Protein AF-A0A4R4L3L4-F1 (afdb_monomer_lite)

Structure (mmCIF, N/CA/C/O backbone):
data_AF-A0A4R4L3L4-F1
#
_entry.id   AF-A0A4R4L3L4-F1
#
loop_
_atom_site.group_PDB
_atom_site.id
_atom_site.type_symbol
_atom_site.label_atom_id
_atom_site.label_alt_id
_atom_site.label_comp_id
_atom_site.label_asym_id
_atom_site.label_entity_id
_atom_site.label_seq_id
_atom_site.pdbx_PDB_ins_code
_atom_site.Cartn_x
_atom_site.Cartn_y
_atom_site.Cartn_z
_atom_site.occupancy
_atom_site.B_iso_or_equiv
_atom_site.auth_seq_id
_atom_site.auth_comp_id
_atom_site.auth_asym_id
_atom_site.auth_atom_id
_atom_site.pdbx_PDB_model_num
ATOM 1 N N . MET A 1 1 ? -6.943 2.234 21.781 1.00 77.25 1 MET A N 1
ATOM 2 C CA . MET A 1 1 ? -7.307 2.811 20.462 1.00 77.25 1 MET A CA 1
ATOM 3 C C . MET A 1 1 ? -8.259 3.966 20.700 1.00 77.25 1 MET A C 1
ATOM 5 O O . MET A 1 1 ? -9.217 3.756 21.430 1.00 77.25 1 MET A O 1
ATOM 9 N N . ASN A 1 2 ? -7.991 5.146 20.135 1.00 84.38 2 ASN A N 1
ATOM 10 C CA . ASN A 1 2 ? -8.789 6.350 20.388 1.00 84.38 2 ASN A CA 1
ATOM 11 C C . ASN A 1 2 ? -9.770 6.580 19.236 1.00 84.38 2 ASN A C 1
ATOM 13 O O . ASN A 1 2 ? -9.355 6.610 18.076 1.00 84.38 2 ASN A O 1
ATOM 17 N N . ILE A 1 3 ? -11.047 6.732 19.572 1.00 87.00 3 ILE A N 1
ATOM 18 C CA . ILE A 1 3 ? -12.150 6.942 18.638 1.00 87.00 3 ILE A CA 1
ATOM 19 C C . ILE A 1 3 ? -12.900 8.188 19.095 1.00 87.00 3 ILE A C 1
ATOM 21 O O . ILE A 1 3 ? -13.330 8.265 20.241 1.00 87.00 3 ILE A O 1
ATOM 25 N N . SER A 1 4 ? -13.080 9.145 18.194 1.00 87.56 4 SER A N 1
ATOM 26 C CA . SER A 1 4 ? -13.913 10.324 18.420 1.00 87.56 4 SER A CA 1
ATOM 27 C C . SER A 1 4 ? -15.179 10.204 17.579 1.00 87.56 4 SER A C 1
ATOM 29 O O . SER A 1 4 ? -15.106 9.888 16.393 1.00 87.56 4 SER A O 1
ATOM 31 N N . ILE A 1 5 ? -16.340 10.432 18.185 1.00 87.50 5 ILE A N 1
ATOM 32 C CA . ILE A 1 5 ? -17.644 10.350 17.528 1.00 87.50 5 ILE A CA 1
ATOM 33 C C . ILE A 1 5 ? -18.395 11.657 17.759 1.00 87.50 5 ILE A C 1
ATOM 35 O O . ILE A 1 5 ? -18.533 12.114 18.893 1.00 87.50 5 ILE A O 1
ATOM 39 N N . ARG A 1 6 ? -18.902 12.252 16.679 1.00 86.50 6 ARG A N 1
ATOM 40 C CA . ARG A 1 6 ? -19.692 13.485 16.716 1.00 86.50 6 ARG A CA 1
ATOM 41 C C . ARG A 1 6 ? -20.921 13.363 15.825 1.00 86.50 6 ARG A C 1
ATOM 43 O O . ARG A 1 6 ? -20.795 13.041 14.649 1.00 86.50 6 ARG A O 1
ATOM 50 N N . VAL A 1 7 ? -22.093 13.689 16.361 1.00 83.62 7 VAL A N 1
ATOM 51 C CA . VAL A 1 7 ? -23.317 13.888 15.566 1.00 83.62 7 VAL A CA 1
ATOM 52 C C . VAL A 1 7 ? -23.239 15.273 14.914 1.00 83.62 7 VAL A C 1
ATOM 54 O O . VAL A 1 7 ? -22.848 16.239 15.571 1.00 83.62 7 VAL A O 1
ATOM 57 N N . THR A 1 8 ? -23.509 15.383 13.611 1.00 76.69 8 THR A N 1
ATOM 58 C CA . THR A 1 8 ? -23.219 16.624 12.867 1.00 76.69 8 THR A CA 1
ATOM 59 C C . THR A 1 8 ? -24.212 17.755 13.096 1.00 76.69 8 THR A C 1
ATOM 61 O O . THR A 1 8 ? -23.832 18.902 12.880 1.00 76.69 8 THR A O 1
ATOM 64 N N . ASP A 1 9 ? -25.446 17.461 13.511 1.00 72.19 9 ASP A N 1
ATOM 65 C CA . ASP A 1 9 ? -26.478 18.477 13.743 1.00 72.19 9 ASP A CA 1
ATOM 66 C C . ASP A 1 9 ? -26.355 19.084 15.159 1.00 72.19 9 ASP A C 1
ATOM 68 O O . ASP A 1 9 ? -26.592 18.379 16.145 1.00 72.19 9 ASP A O 1
ATOM 72 N N . PRO A 1 10 ? -26.002 20.379 15.294 1.00 52.69 10 PRO A N 1
ATOM 73 C CA . PRO A 1 10 ? -25.902 21.056 16.588 1.00 52.69 10 PRO A CA 1
ATOM 74 C C . PRO A 1 10 ? -27.250 21.195 17.318 1.00 52.69 10 PRO A C 1
ATOM 76 O O . PRO A 1 10 ? -27.263 21.401 18.531 1.00 52.69 10 PRO A O 1
ATOM 79 N N . GLY A 1 11 ? -28.380 21.094 16.606 1.00 52.84 11 GLY A N 1
ATOM 80 C CA . GLY A 1 11 ? -29.728 21.130 17.181 1.00 52.84 11 GLY A CA 1
ATOM 81 C C . GLY A 1 11 ? -30.148 19.820 17.854 1.00 52.84 11 GLY A C 1
ATOM 82 O O . GLY A 1 11 ? -31.115 19.804 18.617 1.00 52.84 11 GLY A O 1
ATOM 83 N N . ASP A 1 12 ? -29.398 18.737 17.634 1.00 65.06 12 ASP A N 1
ATOM 84 C CA . ASP A 1 12 ? -29.727 17.392 18.100 1.00 65.06 12 ASP A CA 1
ATOM 85 C C . ASP A 1 12 ? -28.866 16.962 19.304 1.00 65.06 12 ASP A C 1
ATOM 87 O O . ASP A 1 12 ? -28.295 15.870 19.379 1.00 65.06 12 ASP A O 1
ATOM 91 N N . ALA A 1 13 ? -28.783 17.834 20.315 1.00 68.12 13 ALA A N 1
ATOM 92 C CA . ALA A 1 13 ? -28.194 17.484 21.613 1.00 68.12 13 ALA A CA 1
ATOM 93 C C . ALA A 1 13 ? -28.875 16.245 22.241 1.00 68.12 13 ALA A C 1
ATOM 95 O O . ALA A 1 13 ? -28.282 15.544 23.067 1.00 68.12 13 ALA A O 1
ATOM 96 N N . ALA A 1 14 ? -30.121 15.961 21.842 1.00 73.06 14 ALA A N 1
ATOM 97 C CA . ALA A 1 14 ? -30.846 14.752 22.201 1.00 73.06 14 ALA A CA 1
ATOM 98 C C . ALA A 1 14 ? -30.212 13.493 21.584 1.00 73.06 14 ALA A C 1
ATOM 100 O O . ALA A 1 14 ? -29.995 12.530 22.320 1.00 73.06 14 ALA A O 1
ATOM 101 N N . ALA A 1 15 ? -29.842 13.498 20.300 1.00 77.00 15 ALA A N 1
ATOM 102 C CA . ALA A 1 15 ? -29.128 12.398 19.652 1.00 77.00 15 ALA A CA 1
ATOM 103 C C . ALA A 1 15 ? -27.773 12.124 20.295 1.00 77.00 15 ALA A C 1
ATOM 105 O O . ALA A 1 15 ? -27.462 10.970 20.592 1.00 77.00 15 ALA A O 1
ATOM 106 N N . HIS A 1 16 ? -26.992 13.169 20.581 1.00 80.06 16 HIS A N 1
ATOM 107 C CA . HIS A 1 16 ? -25.696 13.006 21.240 1.00 80.06 16 HIS A CA 1
ATOM 108 C C . HIS A 1 16 ? -25.846 12.354 22.627 1.00 80.06 16 HIS A C 1
ATOM 110 O O . HIS A 1 16 ? -25.177 11.365 22.936 1.00 80.06 16 HIS A O 1
ATOM 116 N N . ARG A 1 17 ? -26.788 12.841 23.451 1.00 82.50 17 ARG A N 1
ATOM 117 C CA . ARG A 1 17 ? -27.105 12.230 24.757 1.00 82.50 17 ARG A CA 1
ATOM 118 C C . ARG A 1 17 ? -27.659 10.815 24.619 1.00 82.50 17 ARG A C 1
ATOM 120 O O . ARG A 1 17 ? -27.340 9.960 25.438 1.00 82.50 17 ARG A O 1
ATOM 127 N N . SER A 1 18 ? -28.478 10.558 23.603 1.00 85.62 18 SER A N 1
ATOM 128 C CA . SER A 1 18 ? -29.044 9.238 23.322 1.00 85.62 18 SER A CA 1
ATOM 129 C C . SER A 1 18 ? -27.947 8.223 22.992 1.00 85.62 18 SER A C 1
ATOM 131 O O . SER A 1 18 ? -27.914 7.144 23.588 1.00 85.62 18 SER A O 1
ATOM 133 N N . LEU A 1 19 ? -26.996 8.596 22.127 1.00 86.81 19 LEU A N 1
ATOM 134 C CA . LEU A 1 19 ? -25.839 7.766 21.797 1.00 86.81 19 LEU A CA 1
ATOM 135 C C . LEU A 1 19 ? -24.982 7.516 23.036 1.00 86.81 19 LEU A C 1
ATOM 137 O O . LEU A 1 19 ? -24.670 6.368 23.348 1.00 86.81 19 LEU A O 1
ATOM 141 N N . LEU A 1 20 ? -24.653 8.573 23.781 1.00 87.62 20 LEU A N 1
ATOM 142 C CA . LEU A 1 20 ? -23.881 8.459 25.015 1.00 87.62 20 LEU A CA 1
ATOM 143 C C . LEU A 1 20 ? -24.551 7.508 26.019 1.00 87.62 20 LEU A C 1
ATOM 145 O O . LEU A 1 20 ? -23.891 6.625 26.565 1.00 87.62 20 LEU A O 1
ATOM 149 N N . ASN A 1 21 ? -25.865 7.635 26.218 1.00 88.12 21 ASN A N 1
ATOM 150 C CA . ASN A 1 21 ? -26.633 6.761 27.103 1.00 88.12 21 ASN A CA 1
ATOM 151 C C . ASN A 1 21 ? -26.632 5.306 26.624 1.00 88.12 21 ASN A C 1
ATOM 153 O O . ASN A 1 21 ? -26.524 4.404 27.455 1.00 88.12 21 ASN A O 1
ATOM 157 N N . ARG A 1 22 ? -26.711 5.051 25.308 1.00 88.50 22 ARG A N 1
ATOM 158 C CA . ARG A 1 22 ? -26.560 3.689 24.776 1.00 88.50 22 ARG A CA 1
ATOM 159 C C . ARG A 1 22 ? -25.186 3.128 25.119 1.00 88.50 22 ARG A C 1
ATOM 161 O O . ARG A 1 22 ? -25.108 2.018 25.634 1.00 88.50 22 ARG A O 1
ATOM 168 N N . LEU A 1 23 ? -24.126 3.875 24.815 1.00 87.69 23 LEU A N 1
ATOM 169 C CA . LEU A 1 23 ? -22.750 3.416 24.993 1.00 87.69 23 LEU A CA 1
ATOM 170 C C . LEU A 1 23 ? -22.431 3.145 26.470 1.00 87.69 23 LEU A C 1
ATOM 172 O O . LEU A 1 23 ? -21.813 2.134 26.782 1.00 87.69 23 LEU A O 1
ATOM 176 N N . LEU A 1 24 ? -22.907 3.999 27.382 1.00 86.50 24 LEU A N 1
ATOM 177 C CA . LEU A 1 24 ? -22.778 3.798 28.830 1.00 86.50 24 LEU A CA 1
ATOM 178 C C . LEU A 1 24 ? -23.657 2.654 29.363 1.00 86.50 24 LEU A C 1
ATOM 180 O O . LEU A 1 24 ? -23.318 2.037 30.374 1.00 86.50 24 LEU A O 1
ATOM 184 N N . GLY A 1 25 ? -24.795 2.397 28.713 1.00 86.44 25 GLY A N 1
ATOM 185 C CA . GLY A 1 25 ? -25.735 1.336 29.065 1.00 86.44 25 GLY A CA 1
ATOM 186 C C . GLY A 1 25 ? -25.341 -0.052 28.556 1.00 86.44 25 GLY A C 1
ATOM 187 O O . GLY A 1 25 ? -25.870 -1.043 29.060 1.00 86.44 25 GLY A O 1
ATOM 188 N N . ASP A 1 26 ? -24.424 -0.146 27.591 1.00 87.50 26 ASP A N 1
ATOM 189 C CA . ASP A 1 26 ? -23.886 -1.415 27.106 1.00 87.50 26 ASP A CA 1
ATOM 190 C C . ASP A 1 26 ? -22.820 -1.949 28.089 1.00 87.50 26 ASP A C 1
ATOM 192 O O . ASP A 1 26 ? -21.765 -1.323 28.254 1.00 87.50 26 ASP A O 1
ATOM 196 N N . PRO A 1 27 ? -23.057 -3.095 28.765 1.00 84.56 27 PRO A N 1
ATOM 197 C CA . PRO A 1 27 ? -22.143 -3.603 29.786 1.00 84.56 27 PRO A CA 1
ATOM 198 C C . PRO A 1 27 ? -20.739 -3.869 29.246 1.00 84.56 27 PRO A C 1
ATOM 200 O O . PRO A 1 27 ? -19.757 -3.615 29.940 1.00 84.56 27 PRO A O 1
ATOM 203 N N . TYR A 1 28 ? -20.644 -4.339 28.000 1.00 81.25 28 TYR A N 1
ATOM 204 C CA . TYR A 1 28 ? -19.378 -4.711 27.395 1.00 81.25 28 TYR A CA 1
ATOM 205 C C . TYR A 1 28 ? -18.560 -3.466 27.044 1.00 81.25 28 TYR A C 1
ATOM 207 O O . TYR A 1 28 ? -17.377 -3.391 27.384 1.00 81.25 28 TYR A O 1
ATOM 215 N N . VAL A 1 29 ? -19.186 -2.480 26.390 1.00 81.88 29 VAL A N 1
ATOM 216 C CA . VAL A 1 29 ? -18.527 -1.207 26.057 1.00 81.88 29 VAL A CA 1
ATOM 217 C C . VAL A 1 29 ? -18.062 -0.516 27.338 1.00 81.88 29 VAL A C 1
ATOM 219 O O . VAL A 1 29 ? -16.912 -0.092 27.414 1.00 81.88 29 VAL A O 1
ATOM 222 N N . ARG A 1 30 ? -18.899 -0.476 28.378 1.00 82.88 30 ARG A N 1
ATOM 223 C CA . ARG A 1 30 ? -18.560 0.140 29.667 1.00 82.88 30 ARG A CA 1
ATOM 224 C C . ARG A 1 30 ? -17.381 -0.533 30.380 1.00 82.88 30 ARG A C 1
ATOM 226 O O . ARG A 1 30 ? -16.601 0.151 31.031 1.00 82.88 30 ARG A O 1
ATOM 233 N N . GLU A 1 31 ? -17.260 -1.857 30.295 1.00 83.12 31 GLU A N 1
ATOM 234 C CA . GLU A 1 31 ? -16.194 -2.615 30.969 1.00 83.12 31 GLU A CA 1
ATOM 235 C C . GLU A 1 31 ? -14.856 -2.607 30.216 1.00 83.12 31 GLU A C 1
ATOM 237 O O . GLU A 1 31 ? -13.820 -2.840 30.832 1.00 83.12 31 GLU A O 1
ATOM 242 N N . ASN A 1 32 ? -14.867 -2.343 28.905 1.00 81.06 32 ASN A N 1
ATOM 243 C CA . ASN A 1 32 ? -13.691 -2.470 28.029 1.00 81.06 32 ASN A CA 1
ATOM 244 C C . ASN A 1 32 ? -13.324 -1.159 27.308 1.00 81.06 32 ASN A C 1
ATOM 246 O O . ASN A 1 32 ? -12.554 -1.168 26.337 1.00 81.06 32 ASN A O 1
ATOM 250 N N . SER A 1 33 ? -13.916 -0.038 27.729 1.00 82.31 33 SER A N 1
ATOM 251 C CA . SER A 1 33 ? -13.601 1.283 27.197 1.00 82.31 33 SER A CA 1
ATOM 252 C C . SER A 1 33 ? -13.676 2.378 28.254 1.00 82.31 33 SER A C 1
ATOM 254 O O . SER A 1 33 ? -14.418 2.290 29.232 1.00 82.31 33 SER A O 1
ATOM 256 N N . ARG A 1 34 ? -12.920 3.453 28.027 1.00 84.25 34 ARG A N 1
ATOM 257 C CA . ARG A 1 34 ? -13.088 4.722 28.742 1.00 84.25 34 ARG A CA 1
ATOM 258 C C . ARG A 1 34 ? -13.807 5.702 27.833 1.00 84.25 34 ARG A C 1
ATOM 260 O O . ARG A 1 34 ? -13.323 5.964 26.735 1.00 84.25 34 ARG A O 1
ATOM 267 N N . ILE A 1 35 ? -14.931 6.237 28.303 1.00 86.12 35 ILE A N 1
ATOM 268 C CA . ILE A 1 35 ? -15.745 7.213 27.575 1.00 86.12 35 ILE A CA 1
ATOM 269 C C . ILE A 1 35 ? -15.629 8.569 28.273 1.00 86.12 35 ILE A C 1
ATOM 271 O O . ILE A 1 35 ? -15.848 8.661 29.482 1.00 86.12 35 ILE A O 1
ATOM 275 N N . SER A 1 36 ? -15.321 9.617 27.518 1.00 85.69 36 SER A N 1
ATOM 276 C CA . SER A 1 36 ? -15.393 11.010 27.966 1.00 85.69 36 SER A CA 1
ATOM 277 C C . SER A 1 36 ? -16.132 11.861 26.938 1.00 85.69 36 SER A C 1
ATOM 279 O O . SER A 1 36 ? -16.216 11.507 25.765 1.00 85.69 36 SER A O 1
ATOM 281 N N . VAL A 1 37 ? -16.701 12.978 27.386 1.00 83.69 37 VAL A N 1
ATOM 282 C CA . VAL A 1 37 ? -17.357 13.955 26.512 1.00 83.69 37 VAL A CA 1
ATOM 283 C C . VAL A 1 37 ? -16.577 15.253 26.594 1.00 83.69 37 VAL A C 1
ATOM 285 O O . VAL A 1 37 ? -16.341 15.761 27.689 1.00 83.69 37 VAL A O 1
ATOM 288 N N . GLU A 1 38 ? -16.176 15.768 25.441 1.00 83.00 38 GLU A N 1
ATOM 289 C CA . GLU A 1 38 ? -15.485 17.046 25.308 1.00 83.00 38 GLU A CA 1
ATOM 290 C C . GLU A 1 38 ? -16.398 18.019 24.561 1.00 83.00 38 GLU A C 1
ATOM 292 O O . GLU A 1 38 ? -16.891 17.709 23.476 1.00 83.00 38 GLU A O 1
ATOM 297 N N . SER A 1 39 ? -16.630 19.199 25.132 1.00 70.56 39 SER A N 1
ATOM 298 C CA . SER A 1 39 ? -17.300 20.297 24.437 1.00 70.56 39 SER A CA 1
ATOM 299 C C . SER A 1 39 ? -16.269 21.042 23.595 1.00 70.56 39 SER A C 1
ATOM 301 O O . SER A 1 39 ? -15.304 21.581 24.139 1.00 70.56 39 SER A O 1
ATOM 303 N N . THR A 1 40 ? -16.459 21.075 22.278 1.00 63.28 40 THR A N 1
ATOM 304 C CA . THR A 1 40 ? -15.598 21.846 21.370 1.00 63.28 40 THR A CA 1
ATOM 305 C C . THR A 1 40 ? -16.266 23.161 20.986 1.00 63.28 40 THR A C 1
ATOM 307 O O . THR A 1 40 ? -17.423 23.172 20.551 1.00 63.28 40 THR A O 1
ATOM 310 N N . ASP A 1 41 ? -15.529 24.263 21.123 1.00 53.53 41 ASP A N 1
ATOM 311 C CA . ASP A 1 41 ? -15.916 25.560 20.574 1.00 53.53 41 ASP A CA 1
ATOM 312 C C . ASP A 1 41 ? -15.702 25.503 19.057 1.00 53.53 41 ASP A C 1
ATOM 314 O O . ASP A 1 41 ? -14.574 25.449 18.568 1.00 53.53 41 ASP A O 1
ATOM 318 N N . ALA A 1 42 ? -16.783 25.423 18.279 1.00 52.56 42 ALA A N 1
ATOM 319 C CA . ALA A 1 42 ? -16.671 25.425 16.826 1.00 52.56 42 ALA A CA 1
ATOM 320 C C . ALA A 1 42 ? -16.309 26.842 16.346 1.00 52.56 42 ALA A C 1
ATOM 322 O O . ALA A 1 42 ? -17.181 27.711 16.270 1.00 52.56 42 ALA A O 1
ATOM 323 N N . GLU A 1 43 ? -15.039 27.056 15.986 1.00 43.69 43 GLU A N 1
ATOM 324 C CA . GLU A 1 43 ? -14.442 28.349 15.592 1.00 43.69 43 GLU A CA 1
ATOM 325 C C . GLU A 1 43 ? -15.110 29.070 14.398 1.00 43.69 43 GLU A C 1
ATOM 327 O O . GLU A 1 43 ? -14.713 30.181 14.064 1.00 43.69 43 GLU A O 1
ATOM 332 N N . ALA A 1 44 ? -16.150 28.513 13.768 1.00 39.97 44 ALA A N 1
ATOM 333 C CA . ALA A 1 44 ? -16.791 29.131 12.605 1.00 39.97 44 ALA A CA 1
ATOM 334 C C . ALA A 1 44 ? -18.246 29.604 12.800 1.00 39.97 44 ALA A C 1
ATOM 336 O O . ALA A 1 44 ? -18.708 30.390 11.977 1.00 39.97 44 ALA A O 1
ATOM 337 N N . MET A 1 45 ? -19.001 29.162 13.822 1.00 42.66 45 MET A N 1
ATOM 338 C CA . MET A 1 45 ? -20.465 29.420 13.857 1.00 42.66 45 MET A CA 1
ATOM 339 C C . MET A 1 45 ? -21.124 29.582 15.245 1.00 42.66 45 MET A C 1
ATOM 341 O O . MET A 1 45 ? -22.348 29.640 15.323 1.00 42.66 45 MET A O 1
ATOM 345 N N . GLY A 1 46 ? -20.374 29.698 16.348 1.00 41.38 46 GLY A N 1
ATOM 346 C CA . GLY A 1 46 ? -20.960 30.058 17.655 1.00 41.38 46 GLY A CA 1
ATOM 347 C C . GLY A 1 46 ? -21.859 28.993 18.307 1.00 41.38 46 GLY A C 1
ATOM 348 O O . GLY A 1 46 ? -22.639 29.313 19.200 1.00 41.38 46 GLY A O 1
ATOM 349 N N . THR A 1 47 ? -21.750 27.730 17.889 1.00 50.72 47 THR A N 1
ATOM 350 C CA . THR A 1 47 ? -22.433 26.584 18.511 1.00 50.72 47 THR A CA 1
ATOM 351 C C . THR A 1 47 ? -21.409 25.662 19.169 1.00 50.72 47 THR A C 1
ATOM 353 O O . THR A 1 47 ? -20.495 25.186 18.490 1.00 50.72 47 THR A O 1
ATOM 356 N N . THR A 1 48 ? -21.567 25.376 20.462 1.00 54.75 48 THR A N 1
ATOM 357 C CA . THR A 1 48 ? -20.797 24.332 21.150 1.00 54.75 48 THR A CA 1
ATOM 358 C C . THR A 1 48 ? -21.229 22.965 20.624 1.00 54.75 48 THR A C 1
ATOM 360 O O . THR A 1 48 ? -22.421 22.682 20.519 1.00 54.75 48 THR A O 1
ATOM 363 N N . ALA A 1 49 ? -20.270 22.121 20.251 1.00 61.56 49 ALA A N 1
ATOM 364 C CA . ALA A 1 49 ? -20.556 20.765 19.798 1.00 61.56 49 ALA A CA 1
ATOM 365 C C . ALA A 1 49 ? -19.894 19.753 20.727 1.00 61.56 49 ALA A C 1
ATOM 367 O O . ALA A 1 49 ? -18.668 19.763 20.888 1.00 61.56 49 ALA A O 1
ATOM 368 N N . ASP A 1 50 ? -20.711 18.876 21.306 1.00 76.56 50 ASP A N 1
ATOM 369 C CA . ASP A 1 50 ? -20.230 17.773 22.125 1.00 76.56 50 ASP A CA 1
ATOM 370 C C . ASP A 1 50 ? -19.607 16.685 21.232 1.00 76.56 50 ASP A C 1
ATOM 372 O O . ASP A 1 50 ? -20.126 16.337 20.164 1.00 76.56 50 ASP A O 1
ATOM 376 N N . VAL A 1 51 ? -18.463 16.166 21.670 1.00 81.56 51 VAL A N 1
ATOM 377 C CA . VAL A 1 51 ? -17.720 15.085 21.023 1.00 81.56 51 VAL A CA 1
ATOM 378 C C . VAL A 1 51 ? -17.547 13.948 22.026 1.00 81.56 51 VAL A C 1
ATOM 380 O O . VAL A 1 51 ? -17.005 14.153 23.113 1.00 81.56 51 VAL A O 1
ATOM 383 N N . ILE A 1 52 ? -17.969 12.736 21.656 1.00 85.38 52 ILE A N 1
ATOM 384 C CA . ILE A 1 52 ? -17.737 11.527 22.454 1.00 85.38 52 ILE A CA 1
ATOM 385 C C . ILE A 1 52 ? -16.347 10.995 22.124 1.00 85.38 52 ILE A C 1
ATOM 387 O O . ILE A 1 52 ? -16.080 10.609 20.987 1.00 85.38 52 ILE A O 1
ATOM 391 N N . GLN A 1 53 ? -15.473 10.941 23.120 1.00 86.62 53 GLN A N 1
ATOM 392 C CA . GLN A 1 53 ? -14.171 10.292 23.036 1.00 86.62 53 GLN A CA 1
ATOM 393 C C . GLN A 1 53 ? -14.259 8.906 23.668 1.00 86.62 53 GLN A C 1
ATOM 395 O O . GLN A 1 53 ? -14.730 8.755 24.795 1.00 86.62 53 GLN A O 1
ATOM 400 N N . LEU A 1 54 ? -13.782 7.892 22.952 1.00 84.88 54 LEU A N 1
ATOM 401 C CA . LEU A 1 54 ? -13.686 6.518 23.423 1.00 84.88 54 LEU A CA 1
ATOM 402 C C . LEU A 1 54 ? -12.244 6.027 23.326 1.00 84.88 54 LEU A C 1
ATOM 404 O O . LEU A 1 54 ? -11.610 6.120 22.275 1.00 84.88 54 LEU A O 1
ATOM 408 N N . VAL A 1 55 ? -11.747 5.431 24.406 1.00 82.62 55 VAL A N 1
ATOM 409 C CA . VAL A 1 55 ? -10.475 4.705 24.426 1.00 82.62 55 VAL A CA 1
ATOM 410 C C . VAL A 1 55 ? -10.767 3.228 24.648 1.00 82.62 55 VAL A C 1
ATOM 412 O O . VAL A 1 55 ? -11.245 2.854 25.714 1.00 82.62 55 VAL A O 1
ATOM 415 N N . LEU A 1 56 ? -10.494 2.400 23.638 1.00 77.06 56 LEU A N 1
ATOM 416 C CA . LEU A 1 56 ? -10.666 0.945 23.699 1.00 77.06 56 LEU A CA 1
ATOM 417 C C . LEU A 1 56 ? -9.394 0.240 24.181 1.00 77.06 56 LEU A C 1
ATOM 419 O O . LEU A 1 56 ? -8.298 0.554 23.691 1.00 77.06 56 LEU A O 1
ATOM 423 N N . ASP A 1 57 ? -9.572 -0.762 25.045 1.00 68.31 57 ASP A N 1
ATOM 424 C CA . ASP A 1 57 ? -8.486 -1.548 25.647 1.00 68.31 57 ASP A CA 1
ATOM 425 C C . ASP A 1 57 ? -7.988 -2.699 24.748 1.00 68.31 57 ASP A C 1
ATOM 427 O O . ASP A 1 57 ? -6.847 -3.141 24.879 1.00 68.31 57 ASP A O 1
ATOM 431 N N . ASN A 1 58 ? -8.813 -3.196 23.814 1.00 64.19 58 ASN A N 1
ATOM 432 C CA . ASN A 1 58 ? -8.451 -4.265 22.873 1.00 64.19 58 ASN A CA 1
ATOM 433 C C . ASN A 1 58 ? -9.359 -4.295 21.620 1.00 64.19 58 ASN A C 1
ATOM 435 O O . ASN A 1 58 ? -10.363 -3.591 21.542 1.00 64.19 58 ASN A O 1
ATOM 439 N N . GLY A 1 59 ? -9.020 -5.138 20.633 1.00 59.09 59 GLY A N 1
ATOM 440 C CA . GLY A 1 59 ? -9.784 -5.277 19.383 1.00 59.09 59 GLY A CA 1
ATOM 441 C C . GLY A 1 59 ? -11.133 -6.003 19.510 1.00 59.09 59 GLY A C 1
ATOM 442 O O . GLY A 1 59 ? -12.014 -5.785 18.686 1.00 59.09 59 GLY A O 1
ATOM 443 N N . PHE A 1 60 ? -11.348 -6.828 20.545 1.00 60.97 60 PHE A N 1
ATOM 444 C CA . PHE A 1 60 ? -12.656 -7.464 20.780 1.00 60.97 60 PHE A CA 1
ATOM 445 C C . PHE A 1 60 ? -13.711 -6.428 21.212 1.00 60.97 60 PHE A C 1
ATOM 447 O O . PHE A 1 60 ? -14.896 -6.587 20.915 1.00 60.97 60 PHE A O 1
ATOM 454 N N . ALA A 1 61 ? -13.275 -5.310 21.800 1.00 69.31 61 ALA A N 1
ATOM 455 C CA . ALA A 1 61 ? -14.142 -4.182 22.111 1.00 69.31 61 ALA A CA 1
ATOM 456 C C . ALA A 1 61 ? -14.685 -3.434 20.894 1.00 69.31 61 ALA A C 1
ATOM 458 O O . ALA A 1 61 ? -15.765 -2.852 20.978 1.00 69.31 61 ALA A O 1
ATOM 459 N N . LEU A 1 62 ? -14.015 -3.514 19.747 1.00 78.56 62 LEU A N 1
ATOM 460 C CA . LEU A 1 62 ? -14.441 -2.809 18.545 1.00 78.56 62 LEU A CA 1
ATOM 461 C C . LEU A 1 62 ? -15.717 -3.399 17.925 1.00 78.56 62 LEU A C 1
ATOM 463 O O . LEU A 1 62 ? -16.625 -2.657 17.558 1.00 78.56 62 LEU A O 1
ATOM 467 N N . ALA A 1 63 ? -15.821 -4.729 17.854 1.00 76.25 63 ALA A N 1
ATOM 468 C CA . ALA A 1 63 ? -16.993 -5.399 17.289 1.00 76.25 63 ALA A CA 1
ATOM 469 C C . ALA A 1 63 ? -18.258 -5.156 18.130 1.00 76.25 63 ALA A C 1
ATOM 471 O O . ALA A 1 63 ? -19.328 -4.877 17.587 1.00 76.25 63 ALA A O 1
ATOM 472 N N . ASN A 1 64 ? -18.126 -5.207 19.459 1.00 79.62 64 ASN A N 1
ATOM 473 C CA . ASN A 1 64 ? -19.229 -4.899 20.371 1.00 79.62 64 ASN A CA 1
ATOM 474 C C . ASN A 1 64 ? -19.598 -3.408 20.328 1.00 79.62 64 ASN A C 1
ATOM 476 O O . ASN A 1 64 ? -20.783 -3.085 20.325 1.00 79.62 64 ASN A O 1
ATOM 480 N N . LEU A 1 65 ? -18.615 -2.506 20.200 1.00 85.06 65 LEU A N 1
ATOM 481 C CA . LEU A 1 65 ? -18.874 -1.080 19.988 1.00 85.06 65 LEU A CA 1
ATOM 482 C C . LEU A 1 65 ? -19.665 -0.832 18.694 1.00 85.06 65 LEU A C 1
ATOM 484 O O . LEU A 1 65 ? -20.650 -0.097 18.715 1.00 85.06 65 LEU A O 1
ATOM 488 N N . ALA A 1 66 ? -19.271 -1.463 17.584 1.00 84.06 66 ALA A N 1
ATOM 489 C CA . ALA A 1 66 ? -19.977 -1.341 16.309 1.00 84.06 66 ALA A CA 1
ATOM 490 C C . ALA A 1 66 ? -21.428 -1.834 16.408 1.00 84.06 66 ALA A C 1
ATOM 492 O O . ALA A 1 66 ? -22.337 -1.184 15.894 1.00 84.06 66 ALA A O 1
ATOM 493 N N . LEU A 1 67 ? -21.659 -2.940 17.124 1.00 81.38 67 LEU A N 1
ATOM 494 C CA . LEU A 1 67 ? -23.004 -3.454 17.372 1.00 81.38 67 LEU A CA 1
ATOM 495 C C . LEU A 1 67 ? -23.836 -2.498 18.239 1.00 81.38 67 LEU A C 1
ATOM 497 O O . LEU A 1 67 ? -24.984 -2.217 17.897 1.00 81.38 67 LEU A O 1
ATOM 501 N N . ALA A 1 68 ? -23.270 -1.982 19.333 1.00 84.75 68 ALA A N 1
ATOM 502 C CA . ALA A 1 68 ? -23.949 -1.032 20.212 1.00 84.75 68 ALA A CA 1
ATOM 503 C C . ALA A 1 68 ? -24.332 0.253 19.461 1.00 84.75 68 ALA A C 1
ATOM 505 O O . ALA A 1 68 ? -25.450 0.750 19.617 1.00 84.75 68 ALA A O 1
ATOM 506 N N . PHE A 1 69 ? -23.434 0.743 18.602 1.00 84.75 69 PHE A N 1
ATOM 507 C CA . PHE A 1 69 ? -23.663 1.898 17.740 1.00 84.75 69 PHE A CA 1
ATOM 508 C C . PHE A 1 69 ? -24.786 1.644 16.722 1.00 84.75 69 PHE A C 1
ATOM 510 O O . PHE A 1 69 ? -25.718 2.441 16.619 1.00 84.75 69 PHE A O 1
ATOM 517 N N . ALA A 1 70 ? -24.751 0.511 16.014 1.00 78.00 70 ALA A N 1
ATOM 518 C CA . ALA A 1 70 ? -25.783 0.154 15.041 1.00 78.00 70 ALA A CA 1
ATOM 519 C C . ALA A 1 70 ? -27.166 -0.039 15.692 1.00 78.00 70 ALA A C 1
ATOM 521 O O . ALA A 1 70 ? -28.184 0.416 15.170 1.00 78.00 70 ALA A O 1
ATOM 522 N N . GLN A 1 71 ? -27.211 -0.662 16.875 1.00 80.56 71 GLN A N 1
ATOM 523 C CA . GLN A 1 71 ? -28.444 -0.819 17.651 1.00 80.56 71 GLN A CA 1
ATOM 524 C C . GLN A 1 71 ? -29.017 0.523 18.103 1.00 80.56 71 GLN A C 1
ATOM 526 O O . GLN A 1 71 ? -30.227 0.723 17.996 1.00 80.56 71 GLN A O 1
ATOM 531 N N . TRP A 1 72 ? -28.168 1.444 18.580 1.00 85.88 72 TRP A N 1
ATOM 532 C CA . TRP A 1 72 ? -28.602 2.807 18.882 1.00 85.88 72 TRP A CA 1
ATOM 533 C C . TRP A 1 72 ? -29.227 3.456 17.657 1.00 85.88 72 TRP A C 1
ATOM 535 O O . TRP A 1 72 ? -30.342 3.962 17.750 1.00 85.88 72 TRP A O 1
ATOM 545 N N . ARG A 1 73 ? -28.555 3.386 16.502 1.00 80.00 73 ARG A N 1
ATOM 546 C CA . ARG A 1 73 ? -29.061 4.014 15.284 1.00 80.00 73 ARG A CA 1
ATOM 547 C C . ARG A 1 73 ? -30.438 3.484 14.900 1.00 80.00 73 ARG A C 1
ATOM 549 O O . ARG A 1 73 ? -31.311 4.291 14.596 1.00 80.00 73 ARG A O 1
ATOM 556 N N . HIS A 1 74 ? -30.639 2.167 14.929 1.00 76.88 74 HIS A N 1
ATOM 557 C CA . HIS A 1 74 ? -31.927 1.550 14.599 1.00 76.88 74 HIS A CA 1
ATOM 558 C C . HIS A 1 74 ? -33.060 2.006 15.539 1.00 76.88 74 HIS A C 1
ATOM 560 O O . HIS A 1 74 ? -34.226 2.012 15.154 1.00 76.88 74 HIS A O 1
ATOM 566 N N . GLN A 1 75 ? -32.744 2.350 16.787 1.00 77.44 75 GLN A N 1
ATOM 567 C CA . GLN A 1 75 ? -33.721 2.762 17.803 1.00 77.44 75 GLN A CA 1
ATOM 568 C C . GLN A 1 75 ? -33.861 4.283 17.924 1.00 77.44 75 GLN A C 1
ATOM 570 O O . GLN A 1 75 ? -34.680 4.759 18.705 1.00 77.44 75 GLN A O 1
ATOM 575 N N . SER A 1 76 ? -33.037 5.038 17.201 1.00 72.69 76 SER A N 1
ATOM 576 C CA . SER A 1 76 ? -32.961 6.484 17.311 1.00 72.69 76 SER A CA 1
ATOM 577 C C . SER A 1 76 ? -33.715 7.166 16.175 1.00 72.69 76 SER A C 1
ATOM 579 O O . SER A 1 76 ? -33.499 6.854 15.003 1.00 72.69 76 SER A O 1
ATOM 581 N N . ASP A 1 77 ? -34.504 8.181 16.525 1.00 71.81 77 ASP A N 1
ATOM 582 C CA . ASP A 1 77 ? -35.147 9.094 15.571 1.00 71.81 77 ASP A CA 1
ATOM 583 C C . ASP A 1 77 ? -34.157 10.108 14.952 1.00 71.81 77 ASP A C 1
ATOM 585 O O . ASP A 1 77 ? -34.560 11.002 14.210 1.00 71.81 77 ASP A O 1
ATOM 589 N N . THR A 1 78 ? -32.852 9.975 15.236 1.00 68.56 78 THR A N 1
ATOM 590 C CA . THR A 1 78 ? -31.796 10.838 14.682 1.00 68.56 78 THR A CA 1
ATOM 591 C C . THR A 1 78 ? -31.771 10.746 13.157 1.00 68.56 78 THR A C 1
ATOM 593 O O . THR A 1 78 ? -31.621 9.662 12.583 1.00 68.56 78 THR A O 1
ATOM 596 N N . VAL A 1 79 ? -31.845 11.902 12.498 1.00 71.88 79 VAL A N 1
ATOM 597 C CA . VAL A 1 79 ? -31.728 12.049 11.034 1.00 71.88 79 VAL A CA 1
ATOM 598 C C . VAL A 1 79 ? -30.395 12.668 10.598 1.00 71.88 79 VAL A C 1
ATOM 600 O O . VAL A 1 79 ? -30.165 12.891 9.412 1.00 71.88 79 VAL A O 1
ATOM 603 N N . ALA A 1 80 ? -29.487 12.920 11.541 1.00 80.88 80 ALA A N 1
ATOM 604 C CA . ALA A 1 80 ? -28.191 13.527 11.275 1.00 80.88 80 ALA A CA 1
ATOM 605 C C . ALA A 1 80 ? -27.088 12.486 10.977 1.00 80.88 80 ALA A C 1
ATOM 607 O O . ALA A 1 80 ? -27.036 11.436 11.627 1.00 80.88 80 ALA A O 1
ATOM 608 N N . PRO A 1 81 ? -26.166 12.781 10.040 1.00 85.88 81 PRO A N 1
ATOM 609 C CA . PRO A 1 81 ? -24.923 12.034 9.879 1.00 85.88 81 PRO A CA 1
ATOM 610 C C . PRO A 1 81 ? -24.055 12.020 11.144 1.00 85.88 81 PRO A C 1
ATOM 612 O O . PRO A 1 81 ? -24.140 12.892 12.016 1.00 85.88 81 PRO A O 1
ATOM 615 N N . VAL A 1 82 ? -23.154 11.041 11.211 1.00 87.44 82 VAL A N 1
ATOM 616 C CA . VAL A 1 82 ? -22.168 10.924 12.289 1.00 87.44 82 VAL A CA 1
ATOM 617 C C . VAL A 1 82 ? -20.762 10.984 11.717 1.00 87.44 82 VAL A C 1
ATOM 619 O O . VAL A 1 82 ? -20.430 10.290 10.764 1.00 87.44 82 VAL A O 1
ATOM 622 N N . VAL A 1 83 ? -19.911 11.804 12.320 1.00 89.44 83 VAL A N 1
ATOM 623 C CA . VAL A 1 83 ? -18.483 11.864 12.024 1.00 89.44 83 VAL A CA 1
ATOM 624 C C . VAL A 1 83 ? -17.747 10.980 13.017 1.00 89.44 83 VAL A C 1
ATOM 626 O O . VAL A 1 83 ? -17.799 11.219 14.223 1.00 89.44 83 VAL A O 1
ATOM 629 N N . VAL A 1 84 ? -17.032 9.988 12.500 1.00 90.12 84 VAL A N 1
ATOM 630 C CA . VAL A 1 84 ? -16.139 9.115 13.260 1.00 90.12 84 VAL A CA 1
ATOM 631 C C . VAL A 1 84 ? -14.699 9.475 12.918 1.00 90.12 84 VAL A C 1
ATOM 633 O O . VAL A 1 84 ? -14.338 9.538 11.742 1.00 90.12 84 VAL A O 1
ATOM 636 N N . ARG A 1 85 ? -13.863 9.707 13.931 1.00 89.50 85 ARG A N 1
ATOM 637 C CA . ARG A 1 85 ? -12.433 9.970 13.768 1.00 89.50 85 ARG A CA 1
ATOM 638 C C . ARG A 1 85 ? -11.585 8.921 14.468 1.00 89.50 85 ARG A C 1
ATOM 640 O O . ARG A 1 85 ? -11.738 8.702 15.668 1.00 89.50 85 ARG A O 1
ATOM 647 N N . VAL A 1 86 ? -10.664 8.314 13.721 1.00 86.56 86 VAL A N 1
ATOM 648 C CA . VAL A 1 86 ? -9.768 7.247 14.193 1.00 86.56 86 VAL A CA 1
ATOM 649 C C . VAL A 1 86 ? -8.404 7.406 13.534 1.00 86.56 86 VAL A C 1
ATOM 651 O O . VAL A 1 86 ? -8.308 7.447 12.311 1.00 86.56 86 VAL A O 1
ATOM 654 N N . GLY A 1 87 ? -7.334 7.501 14.328 1.00 77.81 87 GLY A N 1
ATOM 655 C CA . GLY A 1 87 ? -5.963 7.561 13.799 1.00 77.81 87 GLY A CA 1
ATOM 656 C C . GLY A 1 87 ? -5.701 8.730 12.835 1.00 77.81 87 GLY A C 1
ATOM 657 O O . GLY A 1 87 ? -4.932 8.580 11.894 1.00 77.81 87 GLY A O 1
ATOM 658 N N . GLY A 1 88 ? -6.376 9.869 13.026 1.00 79.31 88 GLY A N 1
ATOM 659 C CA . GLY A 1 88 ? -6.299 11.028 12.126 1.00 79.31 88 GLY A CA 1
ATOM 660 C C . GLY A 1 88 ? -7.218 10.955 10.900 1.00 79.31 88 GLY A C 1
ATOM 661 O O . GLY A 1 88 ? -7.375 11.954 10.206 1.00 79.31 88 GLY A O 1
ATOM 662 N N . MET A 1 89 ? -7.881 9.821 10.658 1.00 83.56 89 MET A N 1
ATOM 663 C CA . MET A 1 89 ? -8.861 9.666 9.581 1.00 83.56 89 MET A CA 1
ATOM 664 C C . MET A 1 89 ? -10.239 10.112 10.047 1.00 83.56 89 MET A C 1
ATOM 666 O O . MET A 1 89 ? -10.628 9.800 11.169 1.00 83.56 89 MET A O 1
ATOM 670 N N . SER A 1 90 ? -10.990 10.797 9.185 1.00 86.25 90 SER A N 1
ATOM 671 C CA . SER A 1 90 ? -12.358 11.241 9.456 1.00 86.25 90 SER A CA 1
ATOM 672 C C . SER A 1 90 ? -13.314 10.606 8.457 1.00 86.25 90 SER A C 1
ATOM 674 O O . SER A 1 90 ? -13.199 10.841 7.259 1.00 86.25 90 SER A O 1
ATOM 676 N N . THR A 1 91 ? -14.279 9.837 8.950 1.00 88.44 91 THR A N 1
ATOM 677 C CA . THR A 1 91 ? -15.321 9.204 8.138 1.00 88.44 91 THR A CA 1
ATOM 678 C C . THR A 1 91 ? -16.667 9.803 8.504 1.00 88.44 91 THR A C 1
ATOM 680 O O . THR A 1 91 ? -17.067 9.774 9.665 1.00 88.44 91 THR A O 1
ATOM 683 N N . VAL A 1 92 ? -17.368 10.351 7.515 1.00 89.00 92 VAL A N 1
ATOM 684 C CA . VAL A 1 92 ? -18.780 10.724 7.656 1.00 89.00 92 VAL A CA 1
ATOM 685 C C . VAL A 1 92 ? -19.620 9.497 7.326 1.00 89.00 92 VAL A C 1
ATOM 687 O O . VAL A 1 92 ? -19.465 8.940 6.241 1.00 89.00 92 VAL A O 1
ATOM 690 N N . LEU A 1 93 ? -20.474 9.097 8.262 1.00 87.75 93 LEU A N 1
ATOM 691 C CA . LEU A 1 93 ? -21.476 8.052 8.113 1.00 87.75 93 LEU A CA 1
ATOM 692 C C . LEU A 1 93 ? -22.833 8.709 7.865 1.00 87.75 93 LEU A C 1
ATOM 694 O O . LEU A 1 93 ? -23.364 9.398 8.742 1.00 87.75 93 LEU A O 1
ATOM 698 N N . SER A 1 94 ? -23.381 8.507 6.669 1.00 86.06 94 SER A N 1
ATOM 699 C CA . SER A 1 94 ? -24.767 8.855 6.354 1.00 86.06 94 SER A CA 1
ATOM 700 C C . SER A 1 94 ? -25.755 7.951 7.104 1.00 86.06 94 SER A C 1
ATOM 702 O O . SER A 1 94 ? -25.375 6.989 7.773 1.00 86.06 94 SER A O 1
ATOM 704 N N . LEU A 1 95 ? -27.051 8.250 7.000 1.00 80.88 95 LEU A N 1
ATOM 705 C CA . LEU A 1 95 ? -28.092 7.425 7.620 1.00 80.88 95 LEU A CA 1
ATOM 706 C C . LEU A 1 95 ? -28.093 5.996 7.075 1.00 80.88 95 LEU A C 1
ATOM 708 O O . LEU A 1 95 ? -28.191 5.058 7.866 1.00 80.88 95 LEU A O 1
ATOM 712 N N . ASP A 1 96 ? -27.926 5.853 5.762 1.00 82.06 96 ASP A N 1
ATOM 713 C CA . ASP A 1 96 ? -27.849 4.555 5.097 1.00 82.06 96 ASP A CA 1
ATOM 714 C C . ASP A 1 96 ? -26.561 3.823 5.481 1.00 82.06 96 ASP A C 1
ATOM 716 O O . ASP A 1 96 ? -26.587 2.618 5.732 1.00 82.06 96 ASP A O 1
ATOM 720 N N . ASP A 1 97 ? -25.448 4.555 5.627 1.00 84.38 97 ASP A N 1
ATOM 721 C CA . ASP A 1 97 ? -24.180 3.950 6.034 1.00 84.38 97 ASP A CA 1
ATOM 722 C C . ASP A 1 97 ? -24.273 3.317 7.426 1.00 84.38 97 ASP A C 1
ATOM 724 O O . ASP A 1 97 ? -23.753 2.230 7.678 1.00 84.38 97 ASP A O 1
ATOM 728 N N . MET A 1 98 ? -24.965 3.994 8.345 1.00 82.94 98 MET A N 1
ATOM 729 C CA . MET A 1 98 ? -25.134 3.513 9.713 1.00 82.94 98 MET A CA 1
ATOM 730 C C . MET A 1 98 ? -26.060 2.290 9.827 1.00 82.94 98 MET A C 1
ATOM 732 O O . MET A 1 98 ? -26.051 1.633 10.868 1.00 82.94 98 MET A O 1
ATOM 736 N N . ALA A 1 99 ? -26.840 1.965 8.791 1.00 80.25 99 ALA A N 1
ATOM 737 C CA . ALA A 1 99 ? -27.648 0.745 8.743 1.00 80.25 99 ALA A CA 1
ATOM 738 C C . ALA A 1 99 ? -26.816 -0.507 8.397 1.00 80.25 99 ALA A C 1
ATOM 740 O O . ALA A 1 99 ? -27.245 -1.633 8.661 1.00 80.25 99 ALA A O 1
ATOM 741 N N . ASP A 1 100 ? -25.620 -0.330 7.828 1.00 81.81 100 ASP A N 1
ATOM 742 C CA . ASP A 1 100 ? -24.710 -1.416 7.476 1.00 81.81 100 ASP A CA 1
ATOM 743 C C . ASP A 1 100 ? -23.612 -1.573 8.538 1.00 81.81 100 ASP A C 1
ATOM 745 O O . ASP A 1 100 ? -22.633 -0.822 8.601 1.00 81.81 100 ASP A O 1
ATOM 749 N N . ASN A 1 101 ? -23.739 -2.628 9.350 1.00 81.81 101 ASN A N 1
ATOM 750 C CA . ASN A 1 101 ? -22.778 -2.959 10.406 1.00 81.81 101 ASN A CA 1
ATOM 751 C C . ASN A 1 101 ? -21.329 -3.039 9.903 1.00 81.81 101 ASN A C 1
ATOM 753 O O . ASN A 1 101 ? -20.410 -2.755 10.670 1.00 81.81 101 ASN A O 1
ATOM 757 N N . LYS A 1 102 ? -21.093 -3.426 8.639 1.00 81.00 102 LYS A N 1
ATOM 758 C CA . LYS A 1 102 ? -19.735 -3.525 8.090 1.00 81.00 102 LYS A CA 1
ATOM 759 C C . LYS A 1 102 ? -19.120 -2.148 7.849 1.00 81.00 102 LYS A C 1
ATOM 761 O O . LYS A 1 102 ? -17.925 -1.991 8.091 1.00 81.00 102 LYS A O 1
ATOM 766 N N . ILE A 1 103 ? -19.909 -1.159 7.417 1.00 84.19 103 ILE A N 1
ATOM 767 C CA . ILE A 1 103 ? -19.428 0.223 7.233 1.00 84.19 103 ILE A CA 1
ATOM 768 C C . ILE A 1 103 ? -19.102 0.831 8.582 1.00 84.19 103 ILE A C 1
ATOM 770 O O . ILE A 1 103 ? -18.000 1.335 8.776 1.00 84.19 103 ILE A O 1
ATOM 774 N N . VAL A 1 104 ? -20.034 0.720 9.530 1.00 85.88 104 VAL A N 1
ATOM 775 C CA . VAL A 1 104 ? -19.853 1.223 10.895 1.00 85.88 104 VAL A CA 1
ATOM 776 C C . VAL A 1 104 ? -18.602 0.612 11.517 1.00 85.88 104 VAL A C 1
ATOM 778 O O . VAL A 1 104 ? -17.755 1.332 12.041 1.00 85.88 104 VAL A O 1
ATOM 781 N N . HIS A 1 105 ? -18.437 -0.708 11.403 1.00 86.12 105 H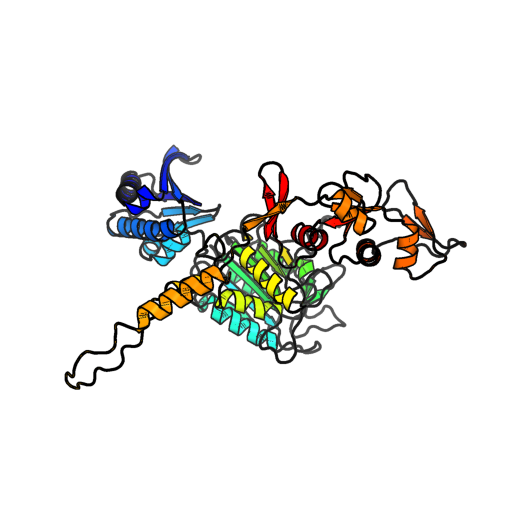IS A N 1
ATOM 782 C CA . HIS A 1 105 ? -17.262 -1.398 11.920 1.00 86.12 105 HIS A CA 1
ATOM 783 C C . HIS A 1 105 ? -15.955 -0.883 11.297 1.00 86.12 105 HIS A C 1
ATOM 785 O O . HIS A 1 105 ? -14.986 -0.668 12.021 1.00 86.12 105 HIS A O 1
ATOM 791 N N . ARG A 1 106 ? -15.918 -0.634 9.981 1.00 87.62 106 ARG A N 1
ATOM 792 C CA . ARG A 1 106 ? -14.729 -0.091 9.295 1.00 87.62 106 ARG A CA 1
ATOM 793 C C . ARG A 1 106 ? -14.437 1.360 9.658 1.00 87.62 106 ARG A C 1
ATOM 795 O O . ARG A 1 106 ? -13.288 1.703 9.922 1.00 87.62 106 ARG A O 1
ATOM 802 N N . ALA A 1 107 ? -15.465 2.198 9.751 1.00 88.12 107 ALA A N 1
ATOM 803 C CA . ALA A 1 107 ? -15.312 3.580 10.189 1.00 88.12 107 ALA A CA 1
ATOM 804 C C . ALA A 1 107 ? -14.761 3.650 11.619 1.00 88.12 107 ALA A C 1
ATOM 806 O O . ALA A 1 107 ? -13.829 4.405 11.890 1.00 88.12 107 ALA A O 1
ATOM 807 N N . LEU A 1 108 ? -15.279 2.805 12.516 1.00 88.19 108 LEU A N 1
ATOM 808 C CA . LEU A 1 108 ? -14.787 2.688 13.887 1.00 88.19 108 LEU A CA 1
ATOM 809 C C . LEU A 1 108 ? -13.402 2.041 13.960 1.00 88.19 108 LEU A C 1
ATOM 811 O O . LEU A 1 108 ? -12.679 2.330 14.906 1.00 88.19 108 LEU A O 1
ATOM 815 N N . SER A 1 109 ? -13.014 1.197 12.995 1.00 87.19 109 SER A N 1
ATOM 816 C CA . SER A 1 109 ? -11.667 0.621 12.909 1.00 87.19 109 SER A CA 1
ATOM 817 C C . SER A 1 109 ? -10.634 1.585 12.319 1.00 87.19 109 SER A C 1
ATOM 819 O O . SER A 1 109 ? -9.440 1.408 12.545 1.00 87.19 109 SER A O 1
ATOM 821 N N . GLY A 1 110 ? -11.072 2.594 11.561 1.00 88.00 110 GLY A N 1
ATOM 822 C CA . GLY A 1 110 ? -10.207 3.436 10.737 1.00 88.00 110 GLY A CA 1
ATOM 823 C C . GLY A 1 110 ? -9.735 2.757 9.443 1.00 88.00 110 GLY A C 1
ATOM 824 O O . GLY A 1 110 ? -8.798 3.257 8.815 1.00 88.00 110 GLY A O 1
ATOM 825 N N . ALA A 1 111 ? -10.352 1.638 9.043 1.00 90.56 111 ALA A N 1
ATOM 826 C CA . ALA A 1 111 ? -10.080 0.971 7.768 1.00 90.56 111 ALA A CA 1
ATOM 827 C C . ALA A 1 111 ? -10.852 1.643 6.615 1.00 90.56 111 ALA A C 1
ATOM 829 O O . ALA A 1 111 ? -11.961 2.126 6.841 1.00 90.56 111 ALA A O 1
ATOM 830 N N . PRO A 1 112 ? -10.303 1.667 5.387 1.00 92.25 112 PRO A N 1
ATOM 831 C CA . PRO A 1 112 ? -10.974 2.271 4.241 1.00 92.25 112 PRO A CA 1
ATOM 832 C C . PRO A 1 112 ? -12.220 1.479 3.815 1.00 92.25 112 PRO A C 1
ATOM 834 O O . PRO A 1 112 ? -12.196 0.245 3.686 1.00 92.25 112 PRO A O 1
ATOM 837 N N . ASP A 1 113 ? -13.301 2.202 3.535 1.00 91.25 113 ASP A N 1
ATOM 838 C CA . ASP A 1 113 ? -14.523 1.696 2.933 1.00 91.25 113 ASP A CA 1
ATOM 839 C C . ASP A 1 113 ? -14.313 1.420 1.427 1.00 91.25 113 ASP A C 1
ATOM 841 O O . ASP A 1 113 ? -14.051 2.333 0.635 1.00 91.25 113 ASP A O 1
ATOM 845 N N . PRO A 1 114 ? -14.453 0.159 0.988 1.00 93.69 114 PRO A N 1
ATOM 846 C CA . PRO A 1 114 ? -14.272 -0.276 -0.388 1.00 93.69 114 PRO A CA 1
ATOM 847 C C . PRO A 1 114 ? -15.232 0.418 -1.349 1.00 93.69 114 PRO A C 1
ATOM 849 O O . PRO A 1 114 ? -14.869 0.697 -2.489 1.00 93.69 114 PRO A O 1
ATOM 852 N N . ARG A 1 115 ? -16.451 0.743 -0.904 1.00 92.19 115 ARG A N 1
ATOM 853 C CA . ARG A 1 115 ? -17.443 1.435 -1.742 1.00 92.19 115 ARG A CA 1
ATOM 854 C C . ARG A 1 115 ? -17.071 2.880 -2.040 1.00 92.19 115 ARG A C 1
ATOM 856 O O . ARG A 1 115 ? -17.603 3.463 -2.975 1.00 92.19 115 ARG A O 1
ATOM 863 N N . ARG A 1 116 ? -16.162 3.439 -1.246 1.00 92.56 116 ARG A N 1
ATOM 864 C CA . ARG A 1 116 ? -15.676 4.819 -1.325 1.00 92.56 116 ARG A CA 1
ATOM 865 C C . ARG A 1 116 ? -14.219 4.896 -1.775 1.00 92.56 116 ARG A C 1
ATOM 867 O O . ARG A 1 116 ? -13.590 5.949 -1.699 1.00 92.56 116 ARG A O 1
ATOM 874 N N . SER A 1 117 ? -13.687 3.770 -2.240 1.00 96.75 117 SER A N 1
ATOM 875 C CA . SER A 1 117 ? -12.314 3.621 -2.705 1.00 96.75 117 SER A CA 1
ATOM 876 C C . SER A 1 117 ? -12.286 3.279 -4.194 1.00 96.75 117 SER A C 1
ATOM 878 O O . SER A 1 117 ? -13.268 2.758 -4.719 1.00 96.75 117 SER A O 1
ATOM 880 N N . ARG A 1 118 ? -11.194 3.569 -4.898 1.00 98.38 118 ARG A N 1
ATOM 881 C CA . ARG A 1 118 ? -10.979 3.150 -6.294 1.00 98.38 118 ARG A CA 1
ATOM 882 C C . ARG A 1 118 ? -9.621 2.481 -6.429 1.00 98.38 118 ARG A C 1
ATOM 884 O O . ARG A 1 118 ? -8.666 2.870 -5.757 1.00 98.38 118 ARG A O 1
ATOM 891 N N . CYS A 1 119 ? -9.541 1.493 -7.314 1.00 98.50 119 CYS A N 1
ATOM 892 C CA . CYS A 1 119 ? -8.278 0.888 -7.722 1.00 98.50 119 CYS A CA 1
ATOM 893 C C . CYS A 1 119 ? -8.060 1.078 -9.220 1.00 98.50 119 CYS A C 1
ATOM 895 O O . CYS A 1 119 ? -8.970 0.818 -10.005 1.00 98.50 119 CYS A O 1
ATOM 897 N N . VAL A 1 120 ? -6.845 1.446 -9.609 1.00 98.56 120 VAL A N 1
ATOM 898 C CA . VAL A 1 120 ? -6.382 1.408 -10.997 1.00 98.56 120 VAL A CA 1
ATOM 899 C C . VAL A 1 120 ? -5.241 0.400 -11.065 1.00 98.56 120 VAL A C 1
ATOM 901 O O . VAL A 1 120 ? -4.202 0.601 -10.439 1.00 98.56 120 VAL A O 1
ATOM 904 N N . LEU A 1 121 ? -5.456 -0.715 -11.762 1.00 98.56 121 LEU A N 1
ATOM 905 C CA . LEU A 1 121 ? -4.478 -1.792 -11.906 1.00 98.56 121 LEU A CA 1
ATOM 906 C C . LEU A 1 121 ? -3.940 -1.772 -13.336 1.00 98.56 121 LEU A C 1
ATOM 908 O O . LEU A 1 121 ? -4.639 -2.154 -14.270 1.00 98.56 121 LEU A O 1
ATOM 912 N N . ILE A 1 122 ? -2.710 -1.302 -13.500 1.00 98.31 122 ILE A N 1
ATOM 913 C CA . ILE A 1 122 ? -2.041 -1.131 -14.788 1.00 98.31 122 ILE A CA 1
ATOM 914 C C . ILE A 1 122 ? -1.031 -2.259 -14.945 1.00 98.31 122 ILE A C 1
ATOM 916 O O . ILE A 1 122 ? -0.186 -2.471 -14.073 1.00 98.31 122 ILE A O 1
ATOM 920 N N . GLY A 1 123 ? -1.091 -2.974 -16.059 1.00 96.56 123 GLY A N 1
ATOM 921 C CA . GLY A 1 123 ? -0.103 -3.983 -16.394 1.00 96.56 123 GLY A CA 1
ATOM 922 C C . GLY A 1 123 ? 0.202 -3.983 -17.877 1.00 96.56 123 GLY A C 1
ATOM 923 O O . GLY A 1 123 ? -0.682 -3.783 -18.701 1.00 96.56 123 GLY A O 1
ATOM 924 N N . VAL A 1 124 ? 1.467 -4.211 -18.207 1.00 95.00 124 VAL A N 1
ATOM 925 C CA . VAL A 1 124 ? 1.924 -4.384 -19.583 1.00 95.00 124 VAL A CA 1
ATOM 926 C C . VAL A 1 124 ? 2.633 -5.729 -19.683 1.00 95.00 124 VAL A C 1
ATOM 928 O O . VAL A 1 124 ? 3.726 -5.913 -19.143 1.00 95.00 124 VAL A O 1
ATOM 931 N N . SER A 1 125 ? 1.970 -6.702 -20.309 1.00 92.69 125 SER A N 1
ATOM 932 C CA . SER A 1 125 ? 2.484 -8.068 -20.463 1.00 92.69 125 SER A CA 1
ATOM 933 C C . SER A 1 125 ? 3.168 -8.308 -21.804 1.00 92.69 125 SER A C 1
ATOM 935 O O . SER A 1 125 ? 4.086 -9.126 -21.870 1.00 92.69 125 SER A O 1
ATOM 937 N N . ASP A 1 126 ? 2.751 -7.601 -22.853 1.00 91.62 126 ASP A N 1
ATOM 938 C CA . ASP A 1 126 ? 3.281 -7.742 -24.205 1.00 91.62 126 ASP A CA 1
ATOM 939 C C . ASP A 1 126 ? 3.900 -6.432 -24.694 1.00 91.62 126 ASP A C 1
ATOM 941 O O . ASP A 1 126 ? 3.395 -5.339 -24.424 1.00 91.62 126 ASP A O 1
ATOM 945 N N . TYR A 1 127 ? 5.015 -6.561 -25.404 1.00 90.62 127 TYR A N 1
ATOM 946 C CA . TYR A 1 127 ? 5.827 -5.450 -25.872 1.00 90.62 127 TYR A CA 1
ATOM 947 C C . TYR A 1 127 ? 6.282 -5.707 -27.304 1.00 90.62 127 TYR A C 1
ATOM 949 O O . TYR A 1 127 ? 6.737 -6.796 -27.642 1.00 90.62 127 TYR A O 1
ATOM 957 N N . ALA A 1 128 ? 6.232 -4.670 -28.139 1.00 87.88 128 ALA A N 1
ATOM 958 C CA . ALA A 1 128 ? 6.656 -4.774 -29.531 1.00 87.88 128 ALA A CA 1
ATOM 959 C C . ALA A 1 128 ? 8.171 -5.008 -29.674 1.00 87.88 128 ALA A C 1
ATOM 961 O O . ALA A 1 128 ? 8.601 -5.680 -30.610 1.00 87.88 128 ALA A O 1
ATOM 962 N N . GLN A 1 129 ? 8.976 -4.423 -28.778 1.00 87.50 129 GLN A N 1
ATOM 963 C CA . GLN A 1 129 ? 10.443 -4.444 -28.869 1.00 87.50 129 GLN A CA 1
ATOM 964 C C . GLN A 1 129 ? 11.138 -4.910 -27.582 1.00 87.50 129 GLN A C 1
ATOM 966 O O . GLN A 1 129 ? 12.239 -5.453 -27.651 1.00 87.50 129 GLN A O 1
ATOM 971 N N . LEU A 1 130 ? 10.513 -4.731 -26.414 1.00 87.94 130 LEU A N 1
ATOM 972 C CA . LEU A 1 130 ? 11.031 -5.254 -25.147 1.00 87.94 130 LEU A CA 1
ATOM 973 C C . LEU A 1 130 ? 10.641 -6.724 -24.947 1.00 87.94 130 LEU A C 1
ATOM 975 O O . LEU A 1 130 ? 9.748 -7.259 -25.600 1.00 87.94 130 LEU A O 1
ATOM 979 N N . ARG A 1 131 ? 11.302 -7.396 -24.000 1.00 87.56 131 ARG A N 1
ATOM 980 C CA . ARG A 1 131 ? 10.952 -8.774 -23.632 1.00 87.56 131 ARG A CA 1
ATOM 981 C C . ARG A 1 131 ? 9.524 -8.830 -23.053 1.00 87.56 131 ARG A C 1
ATOM 983 O O . ARG A 1 131 ? 9.248 -8.054 -22.138 1.00 87.56 131 ARG A O 1
ATOM 990 N N . PRO A 1 132 ? 8.660 -9.771 -23.473 1.00 88.50 132 PRO A N 1
ATOM 991 C CA . PRO A 1 132 ? 7.334 -9.931 -22.878 1.00 88.50 132 PRO A CA 1
ATOM 992 C C . PRO A 1 132 ? 7.412 -10.364 -21.404 1.00 88.50 132 PRO A C 1
ATOM 994 O O . PRO A 1 132 ? 8.332 -11.074 -20.989 1.00 88.50 132 PRO A O 1
ATOM 997 N N . LEU A 1 133 ? 6.414 -9.956 -20.620 1.00 91.62 133 LEU A N 1
ATOM 998 C CA . LEU A 1 133 ? 6.241 -10.245 -19.195 1.00 91.62 133 LEU A CA 1
ATOM 999 C C . LEU A 1 133 ? 4.868 -10.905 -18.945 1.00 91.62 133 LEU A C 1
ATOM 1001 O O . LEU A 1 133 ? 3.997 -10.310 -18.308 1.00 91.62 133 LEU A O 1
ATOM 1005 N N . PRO A 1 134 ? 4.640 -12.152 -19.400 1.00 90.19 134 PRO A N 1
ATOM 1006 C CA . PRO A 1 134 ? 3.323 -12.802 -19.334 1.00 90.19 134 PRO A CA 1
ATOM 1007 C C . PRO A 1 134 ? 2.763 -12.951 -17.907 1.00 90.19 134 PRO A C 1
ATOM 1009 O O . PRO A 1 134 ? 1.549 -12.985 -17.714 1.00 90.19 134 PRO A O 1
ATOM 1012 N N . ALA A 1 135 ? 3.629 -12.983 -16.886 1.00 91.69 135 ALA A N 1
ATOM 1013 C CA . ALA A 1 135 ? 3.220 -13.018 -15.481 1.00 91.69 135 ALA A CA 1
ATOM 1014 C C . ALA A 1 135 ? 2.408 -11.776 -15.054 1.00 91.69 135 ALA A C 1
ATOM 1016 O O . ALA A 1 135 ? 1.622 -11.852 -14.110 1.00 91.69 135 ALA A O 1
ATOM 1017 N N . VAL A 1 136 ? 2.546 -10.646 -15.758 1.00 95.12 136 VAL A N 1
ATOM 1018 C CA . VAL A 1 136 ? 1.825 -9.401 -15.453 1.00 95.12 136 VAL A CA 1
ATOM 1019 C C . VAL A 1 136 ? 0.314 -9.555 -15.630 1.00 95.12 136 VAL A C 1
ATOM 1021 O O . VAL A 1 136 ? -0.447 -9.057 -14.805 1.00 95.12 136 VAL A O 1
ATOM 1024 N N . GLU A 1 137 ? -0.162 -10.317 -16.615 1.00 94.25 137 GLU A N 1
ATOM 1025 C CA . GLU A 1 137 ? -1.609 -10.559 -16.740 1.00 94.25 137 GLU A CA 1
ATOM 1026 C C . GLU A 1 137 ? -2.162 -11.286 -15.514 1.00 94.25 137 GLU A C 1
ATOM 1028 O O . GLU A 1 137 ? -3.255 -11.013 -15.015 1.00 94.25 137 GLU A O 1
ATOM 1033 N N . GLN A 1 138 ? -1.386 -12.246 -15.016 1.00 95.31 138 GLN A N 1
ATOM 1034 C CA . GLN A 1 138 ? -1.770 -13.035 -13.866 1.00 95.31 138 GLN A CA 1
ATOM 1035 C C . GLN A 1 138 ? -1.673 -12.226 -12.570 1.00 95.31 138 GLN A C 1
ATOM 1037 O O . GLN A 1 138 ? -2.502 -12.442 -11.683 1.00 95.31 138 GLN A O 1
ATOM 1042 N N . ASN A 1 139 ? -0.745 -11.267 -12.481 1.00 97.19 139 ASN A N 1
ATOM 1043 C CA . ASN A 1 139 ? -0.706 -10.278 -11.407 1.00 97.19 139 ASN A CA 1
ATOM 1044 C C . ASN A 1 139 ? -2.035 -9.524 -11.307 1.00 97.19 139 ASN A C 1
ATOM 1046 O O . ASN A 1 139 ? -2.647 -9.514 -10.239 1.00 97.19 139 ASN A O 1
ATOM 1050 N N . LEU A 1 140 ? -2.500 -8.940 -12.419 1.00 97.50 140 LEU A N 1
ATOM 1051 C CA . LEU A 1 140 ? -3.735 -8.153 -12.450 1.00 97.50 140 LEU A CA 1
ATOM 1052 C C . LEU A 1 140 ? -4.953 -8.998 -12.075 1.00 97.50 140 LEU A C 1
ATOM 1054 O O . LEU A 1 140 ? -5.757 -8.578 -11.242 1.00 97.50 140 LEU A O 1
ATOM 1058 N N . ARG A 1 141 ? -5.054 -10.219 -12.621 1.00 97.31 141 ARG A N 1
ATOM 1059 C CA . ARG A 1 141 ? -6.126 -11.166 -12.272 1.00 97.31 141 ARG A CA 1
ATOM 1060 C C . ARG A 1 141 ? -6.139 -11.485 -10.775 1.00 97.31 141 ARG A C 1
ATOM 1062 O O . ARG A 1 141 ? -7.180 -11.386 -10.135 1.00 97.31 141 ARG A O 1
ATOM 1069 N N . ARG A 1 142 ? -4.986 -11.835 -10.194 1.00 97.44 142 ARG A N 1
ATOM 1070 C CA . ARG A 1 142 ? -4.895 -12.212 -8.771 1.00 97.44 142 ARG A CA 1
ATOM 1071 C C . ARG A 1 142 ? -5.125 -11.034 -7.837 1.00 97.44 142 ARG A C 1
ATOM 1073 O O . ARG A 1 142 ? -5.752 -11.218 -6.800 1.00 97.44 142 ARG A O 1
ATOM 1080 N N . LEU A 1 143 ? -4.634 -9.847 -8.188 1.00 98.00 143 LEU A N 1
ATOM 1081 C CA . LEU A 1 143 ? -4.886 -8.633 -7.417 1.00 98.00 143 LEU A CA 1
ATOM 1082 C C . LEU A 1 143 ? -6.373 -8.275 -7.423 1.00 98.00 143 LEU A C 1
ATOM 1084 O O . LEU A 1 143 ? -6.932 -8.014 -6.364 1.00 98.00 143 LEU A O 1
ATOM 1088 N N . GLU A 1 144 ? -7.043 -8.332 -8.573 1.00 98.06 144 GLU A N 1
ATOM 1089 C CA . GLU A 1 144 ? -8.495 -8.140 -8.636 1.00 98.06 144 GLU A CA 1
ATOM 1090 C C . GLU A 1 144 ? -9.244 -9.165 -7.766 1.00 98.06 144 GLU A C 1
ATOM 1092 O O . GLU A 1 144 ? -10.118 -8.786 -6.987 1.00 98.06 144 GLU A O 1
ATOM 1097 N N . GLU A 1 145 ? -8.878 -10.449 -7.840 1.00 97.44 145 GLU A N 1
ATOM 1098 C CA . GLU A 1 145 ? -9.471 -11.508 -7.010 1.00 97.44 145 GLU A CA 1
ATOM 1099 C C . GLU A 1 145 ? -9.352 -11.198 -5.508 1.00 97.44 145 GLU A C 1
ATOM 1101 O O . GLU A 1 145 ? -10.364 -11.201 -4.809 1.00 97.44 145 GLU A O 1
ATOM 1106 N N . VAL A 1 146 ? -8.153 -10.878 -5.005 1.00 97.38 146 VAL A N 1
ATOM 1107 C CA . VAL A 1 146 ? -7.955 -10.633 -3.562 1.00 97.38 146 VAL A CA 1
ATOM 1108 C C . VAL A 1 146 ? -8.556 -9.312 -3.090 1.00 97.38 146 VAL A C 1
ATOM 1110 O O . VAL A 1 146 ? -9.063 -9.238 -1.975 1.00 97.38 146 VAL A O 1
ATOM 1113 N N . LEU A 1 147 ? -8.532 -8.260 -3.914 1.00 97.56 147 LEU A N 1
ATOM 1114 C CA . LEU A 1 147 ? -9.110 -6.967 -3.536 1.00 97.56 147 LEU A CA 1
ATOM 1115 C C . LEU A 1 147 ? -10.644 -7.044 -3.506 1.00 97.56 147 LEU A C 1
ATOM 1117 O O . LEU A 1 147 ? -11.277 -6.426 -2.646 1.00 97.56 147 LEU A O 1
ATOM 1121 N N . THR A 1 148 ? -11.251 -7.824 -4.407 1.00 97.50 148 THR A N 1
ATOM 1122 C CA . THR A 1 148 ? -12.713 -8.013 -4.462 1.00 97.50 148 THR A CA 1
ATOM 1123 C C . THR A 1 148 ? -13.235 -9.017 -3.433 1.00 97.50 148 THR A C 1
ATOM 1125 O O . THR A 1 148 ? -14.441 -9.047 -3.187 1.00 97.50 148 THR A O 1
ATOM 1128 N N . ASP A 1 149 ? -12.362 -9.797 -2.786 1.00 95.94 149 ASP A N 1
ATOM 1129 C CA . ASP A 1 149 ? -12.751 -10.744 -1.740 1.00 95.94 149 ASP A CA 1
ATOM 1130 C C . ASP A 1 149 ? -13.344 -10.003 -0.519 1.00 95.94 149 ASP A C 1
ATOM 1132 O O . ASP A 1 149 ? -12.633 -9.224 0.135 1.00 95.94 149 ASP A O 1
ATOM 1136 N N . PRO A 1 150 ? -14.625 -10.238 -0.161 1.00 91.19 150 PRO A N 1
ATOM 1137 C CA . PRO A 1 150 ? -15.275 -9.596 0.983 1.00 91.19 150 PRO A CA 1
ATOM 1138 C C . PRO A 1 150 ? -14.622 -9.881 2.342 1.00 91.19 150 PRO A C 1
ATOM 1140 O O . PRO A 1 150 ? -14.835 -9.106 3.276 1.00 91.19 150 PRO A O 1
ATOM 1143 N N . GLY A 1 151 ? -13.873 -10.980 2.462 1.00 89.88 151 GLY A N 1
ATOM 1144 C CA . GLY A 1 151 ? -13.102 -11.355 3.647 1.00 89.88 151 GLY A CA 1
ATOM 1145 C C . GLY A 1 151 ? -11.735 -10.671 3.744 1.00 89.88 151 GLY A C 1
ATOM 1146 O O . GLY A 1 151 ? -11.111 -10.742 4.799 1.00 89.88 151 GLY A O 1
ATOM 1147 N N . ILE A 1 152 ? -11.279 -9.988 2.685 1.00 92.88 152 ILE A N 1
ATOM 1148 C CA . ILE A 1 152 ? -10.012 -9.237 2.648 1.00 92.88 152 ILE A CA 1
ATOM 1149 C C . ILE A 1 152 ? -10.293 -7.733 2.592 1.00 92.88 152 ILE A C 1
ATOM 1151 O O . ILE A 1 152 ? -9.999 -7.008 3.544 1.00 92.88 152 ILE A O 1
ATOM 1155 N N . TRP A 1 153 ? -10.895 -7.247 1.503 1.00 94.94 153 TRP A N 1
ATOM 1156 C CA . TRP A 1 153 ? -11.294 -5.841 1.372 1.00 94.94 153 TRP A CA 1
ATOM 1157 C C . TRP A 1 153 ? -12.715 -5.689 0.856 1.00 94.94 153 TRP A C 1
ATOM 1159 O O . TRP A 1 153 ? -13.483 -4.935 1.453 1.00 94.94 153 TRP A O 1
ATOM 1169 N N . GLY A 1 154 ? -13.093 -6.429 -0.184 1.00 94.62 154 GLY A N 1
ATOM 1170 C CA . GLY A 1 154 ? -14.438 -6.410 -0.748 1.00 94.62 154 GLY A CA 1
ATOM 1171 C C . GLY A 1 154 ? -14.713 -5.175 -1.596 1.00 94.62 154 GLY A C 1
ATOM 1172 O O . GLY A 1 154 ? -15.823 -4.646 -1.536 1.00 94.62 154 GLY A O 1
ATOM 1173 N N . ILE A 1 155 ? -13.714 -4.680 -2.337 1.00 96.50 155 ILE A N 1
ATOM 1174 C CA . ILE A 1 155 ? -13.950 -3.600 -3.300 1.00 96.50 155 ILE A CA 1
ATOM 1175 C C . ILE A 1 155 ? -14.917 -4.077 -4.395 1.00 96.50 155 ILE A C 1
ATOM 1177 O O . ILE A 1 155 ? -14.712 -5.164 -4.942 1.00 96.50 155 ILE A O 1
ATOM 1181 N N . PRO A 1 156 ? -15.989 -3.324 -4.713 1.00 96.62 156 PRO A N 1
ATOM 1182 C CA . PRO A 1 156 ? -16.854 -3.671 -5.834 1.00 96.62 156 PRO A CA 1
ATOM 1183 C C . PRO A 1 156 ? -16.049 -3.706 -7.136 1.00 96.62 156 PRO A C 1
ATOM 1185 O O . PRO A 1 156 ? -15.170 -2.868 -7.348 1.00 96.62 156 PRO A O 1
ATOM 1188 N N . ARG A 1 157 ? -16.339 -4.666 -8.019 1.00 96.38 157 ARG A N 1
ATOM 1189 C CA . ARG A 1 157 ? -15.574 -4.861 -9.266 1.00 96.38 157 ARG A CA 1
ATOM 1190 C C . ARG A 1 157 ? -15.613 -3.629 -10.161 1.00 96.38 157 ARG A C 1
ATOM 1192 O O . ARG A 1 157 ? -14.598 -3.254 -10.725 1.00 96.38 157 ARG A O 1
ATOM 1199 N N . GLU A 1 158 ? -16.751 -2.949 -10.218 1.00 96.81 158 GLU A N 1
ATOM 1200 C CA . GLU A 1 158 ? -16.951 -1.690 -10.938 1.00 96.81 158 GLU A CA 1
ATOM 1201 C C . GLU A 1 158 ? -16.108 -0.522 -10.394 1.00 96.81 158 GLU A C 1
ATOM 1203 O O . GLU A 1 158 ? -16.025 0.536 -11.020 1.00 96.81 158 GLU A O 1
ATOM 1208 N N . ARG A 1 159 ? -15.477 -0.702 -9.226 1.00 97.62 159 ARG A N 1
ATOM 1209 C CA . ARG A 1 159 ? -14.548 0.247 -8.601 1.00 97.62 159 ARG A CA 1
ATOM 1210 C C . ARG A 1 159 ? -13.076 -0.117 -8.803 1.00 97.62 159 ARG A C 1
ATOM 1212 O O . ARG A 1 159 ? -12.206 0.620 -8.336 1.00 97.62 159 ARG A O 1
ATOM 1219 N N . ILE A 1 160 ? -12.804 -1.190 -9.548 1.00 98.38 160 ILE A N 1
ATOM 1220 C CA . ILE A 1 160 ? -11.487 -1.534 -10.078 1.00 98.38 160 ILE A CA 1
ATOM 1221 C C . ILE A 1 160 ? -11.473 -1.242 -11.579 1.00 98.38 160 ILE A C 1
ATOM 1223 O O . ILE A 1 160 ? -12.263 -1.792 -12.342 1.00 98.38 160 ILE A O 1
ATOM 1227 N N . HIS A 1 161 ? -10.534 -0.411 -12.015 1.00 97.75 161 HIS A N 1
ATOM 1228 C CA . HIS A 1 161 ? -10.236 -0.209 -13.423 1.00 97.75 161 HIS A CA 1
ATOM 1229 C C . HIS A 1 161 ? -8.932 -0.931 -13.772 1.00 97.75 161 HIS A C 1
ATOM 1231 O O . HIS A 1 161 ? -7.868 -0.570 -13.269 1.00 97.75 161 HIS A O 1
ATOM 1237 N N . LYS A 1 162 ? -9.017 -1.980 -14.595 1.00 97.19 162 LYS A N 1
ATOM 1238 C CA . LYS A 1 162 ? -7.849 -2.719 -15.089 1.00 97.19 162 LYS A CA 1
ATOM 1239 C C . LYS A 1 162 ? -7.452 -2.212 -16.468 1.00 97.19 162 LYS A C 1
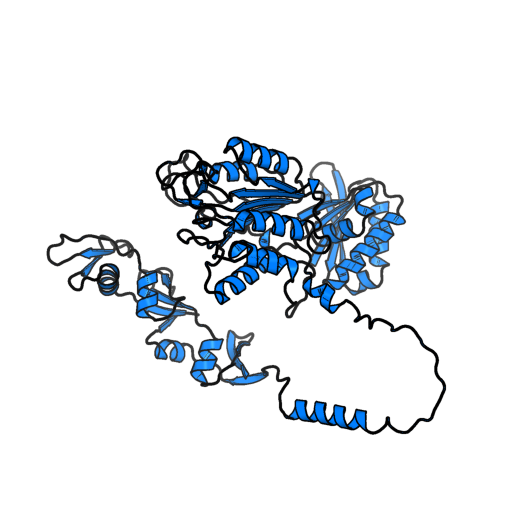ATOM 1241 O O . LYS A 1 162 ? -8.316 -2.065 -17.330 1.00 97.19 162 LYS A O 1
ATOM 1246 N N . ILE A 1 163 ? -6.160 -1.982 -16.662 1.00 96.12 163 ILE A N 1
ATOM 1247 C CA . ILE A 1 163 ? -5.566 -1.549 -17.924 1.00 96.12 163 ILE A CA 1
ATOM 1248 C C . ILE A 1 163 ? -4.473 -2.552 -18.282 1.00 96.12 163 ILE A C 1
ATOM 1250 O O . ILE A 1 163 ? -3.366 -2.476 -17.752 1.00 96.12 163 ILE A O 1
ATOM 1254 N N . ASP A 1 164 ? -4.803 -3.483 -19.175 1.00 85.88 164 ASP A N 1
ATOM 1255 C CA . ASP A 1 164 ? -3.908 -4.572 -19.597 1.00 85.88 164 ASP A CA 1
ATOM 1256 C C . ASP A 1 164 ? -3.043 -4.177 -20.819 1.00 85.88 164 ASP A C 1
ATOM 1258 O O . ASP A 1 164 ? -2.099 -4.876 -21.184 1.00 85.88 164 ASP A O 1
ATOM 1262 N N . TYR A 1 165 ? -3.381 -3.055 -21.471 1.00 85.12 165 TYR A N 1
ATOM 1263 C CA . TYR A 1 165 ? -2.674 -2.505 -22.629 1.00 85.12 165 TYR A CA 1
ATOM 1264 C C . TYR A 1 165 ? -2.798 -0.969 -22.650 1.00 85.12 165 TYR A C 1
ATOM 1266 O O . TYR A 1 165 ? -3.746 -0.425 -23.218 1.00 85.12 165 TYR A O 1
ATOM 1274 N N . PRO A 1 166 ? -1.897 -0.233 -21.978 1.00 86.56 166 PRO A N 1
ATOM 1275 C CA . PRO A 1 166 ? -1.960 1.221 -21.940 1.00 86.56 166 PRO A CA 1
ATOM 1276 C C . PRO A 1 166 ? -1.445 1.825 -23.249 1.00 86.56 166 PRO A C 1
ATOM 1278 O O . PRO A 1 166 ? -0.266 1.726 -23.572 1.00 86.56 166 PRO A O 1
ATOM 1281 N N . GLU A 1 167 ? -2.334 2.470 -24.003 1.00 83.62 167 GLU A N 1
ATOM 1282 C CA . GLU A 1 167 ? -2.020 3.003 -25.337 1.00 83.62 167 GLU A CA 1
ATOM 1283 C C . GLU A 1 167 ? -1.118 4.245 -25.300 1.00 83.62 167 GLU A C 1
ATOM 1285 O O . GLU A 1 167 ? -0.321 4.471 -26.211 1.00 83.62 167 GLU A O 1
ATOM 1290 N N . SER A 1 168 ? -1.248 5.072 -24.260 1.00 90.06 168 SER A N 1
ATOM 1291 C CA . SER A 1 168 ? -0.520 6.333 -24.132 1.00 90.06 168 SER A CA 1
ATOM 1292 C C . SER A 1 168 ? -0.407 6.791 -22.677 1.00 90.06 168 SER A C 1
ATOM 1294 O O . SER A 1 168 ? -1.138 6.342 -21.793 1.00 90.06 168 SER A O 1
ATOM 1296 N N . ALA A 1 169 ? 0.504 7.736 -22.437 1.00 90.25 169 ALA A N 1
ATOM 1297 C CA . ALA A 1 169 ? 0.612 8.432 -21.159 1.00 90.25 169 ALA A CA 1
ATOM 1298 C C . ALA A 1 169 ? -0.690 9.161 -20.785 1.00 90.25 169 ALA A C 1
ATOM 1300 O O . ALA A 1 169 ? -1.142 9.055 -19.650 1.00 90.25 169 ALA A O 1
ATOM 1301 N N . ASP A 1 170 ? -1.310 9.844 -21.750 1.00 92.38 170 ASP A N 1
ATOM 1302 C CA . ASP A 1 170 ? -2.545 10.610 -21.556 1.00 92.38 170 ASP A CA 1
ATOM 1303 C C . ASP A 1 170 ? -3.707 9.695 -21.142 1.00 92.38 170 ASP A C 1
ATOM 1305 O O . ASP A 1 170 ? -4.505 10.048 -20.277 1.00 92.38 170 ASP A O 1
ATOM 1309 N N . ALA A 1 171 ? -3.782 8.487 -21.714 1.00 91.75 171 ALA A N 1
ATOM 1310 C CA . ALA A 1 171 ? -4.787 7.497 -21.336 1.00 91.75 171 ALA A CA 1
ATOM 1311 C C . ALA A 1 171 ? -4.609 7.027 -19.883 1.00 91.75 171 ALA A C 1
ATOM 1313 O O . ALA A 1 171 ? -5.593 6.889 -19.154 1.00 91.75 171 ALA A O 1
ATOM 1314 N N . LEU A 1 172 ? -3.360 6.818 -19.444 1.00 95.44 172 LEU A N 1
ATOM 1315 C CA . LEU A 1 172 ? -3.058 6.454 -18.057 1.00 95.44 172 LEU A CA 1
ATOM 1316 C C . LEU A 1 172 ? -3.397 7.580 -17.079 1.00 95.44 172 LEU A C 1
ATOM 1318 O O . LEU A 1 172 ? -4.051 7.329 -16.068 1.00 95.44 172 LEU A O 1
ATOM 1322 N N . GLU A 1 173 ? -2.988 8.813 -17.380 1.00 95.19 173 GLU A N 1
ATOM 1323 C CA . GLU A 1 173 ? -3.343 9.983 -16.572 1.00 95.19 173 GLU A CA 1
ATOM 1324 C C . GLU A 1 173 ? -4.853 10.143 -16.452 1.00 95.19 173 GLU A C 1
ATOM 1326 O O . GLU A 1 173 ? -5.367 10.295 -15.348 1.00 95.19 173 GLU A O 1
ATOM 1331 N N . HIS A 1 174 ? -5.569 10.067 -17.576 1.00 94.94 174 HIS A N 1
ATOM 1332 C CA . HIS A 1 174 ? -7.015 10.226 -17.602 1.00 94.94 174 HIS A CA 1
ATOM 1333 C C . HIS A 1 174 ? -7.715 9.161 -16.752 1.00 94.94 174 HIS A C 1
ATOM 1335 O O . HIS A 1 174 ? -8.593 9.485 -15.953 1.00 94.94 174 HIS A O 1
ATOM 1341 N N . ALA A 1 175 ? -7.294 7.899 -16.860 1.00 95.81 175 ALA A N 1
ATOM 1342 C CA . ALA A 1 175 ? -7.857 6.819 -16.058 1.00 95.81 175 ALA A CA 1
ATOM 1343 C C . ALA A 1 175 ? -7.605 7.007 -14.551 1.00 95.81 175 ALA A C 1
ATOM 1345 O O . ALA A 1 175 ? -8.500 6.760 -13.738 1.00 95.81 175 ALA A O 1
ATOM 1346 N N . ILE A 1 176 ? -6.409 7.468 -14.170 1.00 97.38 176 ILE A N 1
ATOM 1347 C CA . ILE A 1 176 ? -6.080 7.768 -12.770 1.00 97.38 176 ILE A CA 1
ATOM 1348 C C . ILE A 1 176 ? -6.877 8.979 -12.274 1.00 97.38 176 ILE A C 1
ATOM 1350 O O . ILE A 1 176 ? -7.406 8.923 -11.166 1.00 97.38 176 ILE A O 1
ATOM 1354 N N . ALA A 1 177 ? -7.014 10.032 -13.082 1.00 96.25 177 ALA A N 1
ATOM 1355 C CA . ALA A 1 177 ? -7.786 11.225 -12.741 1.00 96.25 177 ALA A CA 1
ATOM 1356 C C . ALA A 1 177 ? -9.266 10.887 -12.497 1.00 96.25 177 ALA A C 1
ATOM 1358 O O . ALA A 1 177 ? -9.804 11.222 -11.445 1.00 96.25 177 ALA A O 1
ATOM 1359 N N . LEU A 1 178 ? -9.895 10.122 -13.397 1.00 96.31 178 LEU A N 1
ATOM 1360 C CA . LEU A 1 178 ? -11.277 9.659 -13.226 1.00 96.31 178 LEU A CA 1
ATOM 1361 C C . LEU A 1 178 ? -11.461 8.820 -11.954 1.00 96.31 178 LEU A C 1
ATOM 1363 O O . LEU A 1 178 ? -12.462 8.946 -11.251 1.00 96.31 178 LEU A O 1
ATOM 1367 N N . ALA A 1 179 ? -10.498 7.951 -11.639 1.00 96.88 179 ALA A N 1
ATOM 1368 C CA . ALA A 1 179 ? -10.534 7.188 -10.397 1.00 96.88 179 ALA A CA 1
ATOM 1369 C C . ALA A 1 179 ? -10.349 8.091 -9.165 1.00 96.88 179 ALA A C 1
ATOM 1371 O O . ALA A 1 179 ? -10.995 7.868 -8.145 1.00 96.88 179 ALA A O 1
ATOM 1372 N N . ALA A 1 180 ? -9.489 9.105 -9.251 1.00 94.69 180 ALA A N 1
ATOM 1373 C CA . ALA A 1 180 ? -9.217 10.046 -8.171 1.00 94.69 180 ALA A CA 1
ATOM 1374 C C . ALA A 1 180 ? -10.427 10.929 -7.819 1.00 94.69 180 ALA A C 1
ATOM 1376 O O . ALA A 1 180 ? -10.626 11.224 -6.639 1.00 94.69 180 ALA A O 1
ATOM 1377 N N . GLU A 1 181 ? -11.246 11.308 -8.807 1.00 95.00 181 GLU A N 1
ATOM 1378 C CA . GLU A 1 181 ? -12.460 12.120 -8.614 1.00 95.00 181 GLU A CA 1
ATOM 1379 C C . GLU A 1 181 ? -13.488 11.452 -7.687 1.00 95.00 181 GLU A C 1
ATOM 1381 O O . GLU A 1 181 ? -14.159 12.126 -6.906 1.00 95.00 181 GLU A O 1
ATOM 1386 N N . ASP A 1 182 ? -13.584 10.122 -7.730 1.00 93.00 182 ASP A N 1
ATOM 1387 C CA . ASP A 1 182 ? -14.554 9.338 -6.962 1.00 93.00 182 ASP A CA 1
ATOM 1388 C C . ASP A 1 182 ? -13.861 8.357 -6.005 1.00 93.00 182 ASP A C 1
ATOM 1390 O O . ASP A 1 182 ? -14.271 7.209 -5.871 1.00 93.00 182 ASP A O 1
ATOM 1394 N N . ALA A 1 183 ? -12.785 8.767 -5.333 1.00 94.94 183 ALA A N 1
ATOM 1395 C CA . ALA A 1 183 ? -12.085 7.938 -4.343 1.00 94.94 183 ALA A CA 1
ATOM 1396 C C . ALA A 1 183 ? -11.915 8.638 -2.985 1.00 94.94 183 ALA A C 1
ATOM 1398 O O . ALA A 1 183 ? -10.791 8.734 -2.493 1.00 94.94 183 ALA A O 1
ATOM 1399 N N . PRO A 1 184 ? -12.993 9.128 -2.339 1.00 91.75 184 PRO A N 1
ATOM 1400 C CA . PRO A 1 184 ? -12.863 9.947 -1.134 1.00 91.75 184 PRO A CA 1
ATOM 1401 C C . PRO A 1 184 ? -12.149 9.237 0.028 1.00 91.75 184 PRO A C 1
ATOM 1403 O O . PRO A 1 184 ? -11.574 9.915 0.877 1.00 91.75 184 PRO A O 1
ATOM 1406 N N . ASP A 1 185 ? -12.154 7.900 0.084 1.00 91.75 185 ASP A N 1
ATOM 1407 C CA . ASP A 1 185 ? -11.546 7.155 1.194 1.00 91.75 185 ASP A CA 1
ATOM 1408 C C . ASP A 1 185 ? -10.164 6.564 0.867 1.00 91.75 185 ASP A C 1
ATOM 1410 O O . ASP A 1 185 ? -9.207 6.762 1.627 1.00 91.75 185 ASP A O 1
ATOM 1414 N N . ALA A 1 186 ? -10.024 5.867 -0.268 1.00 95.19 186 ALA A N 1
ATOM 1415 C CA . ALA A 1 186 ? -8.727 5.385 -0.737 1.00 95.19 186 ALA A CA 1
ATOM 1416 C C . ALA A 1 186 ? -8.611 5.302 -2.266 1.00 95.19 186 ALA A C 1
ATOM 1418 O O . ALA A 1 186 ? -9.468 4.728 -2.936 1.00 95.19 186 ALA A O 1
ATOM 1419 N N . LEU A 1 187 ? -7.496 5.793 -2.801 1.00 97.94 187 LEU A N 1
ATOM 1420 C CA . LEU A 1 187 ? -7.058 5.571 -4.175 1.00 97.94 187 LEU A CA 1
ATOM 1421 C C . LEU A 1 187 ? -5.855 4.625 -4.160 1.00 97.94 187 LEU A C 1
ATOM 1423 O O . LEU A 1 187 ? -4.827 4.942 -3.557 1.00 97.94 187 LEU A O 1
ATOM 1427 N N . VAL A 1 188 ? -5.980 3.478 -4.828 1.00 98.25 188 VAL A N 1
ATOM 1428 C CA . VAL A 1 188 ? -4.889 2.513 -5.011 1.00 98.25 188 VAL A CA 1
ATOM 1429 C C . VAL A 1 188 ? -4.486 2.486 -6.480 1.00 98.25 188 VAL A C 1
ATOM 1431 O O . VAL A 1 188 ? -5.305 2.163 -7.336 1.00 98.25 188 VAL A O 1
ATOM 1434 N N . VAL A 1 189 ? -3.227 2.786 -6.780 1.00 98.44 189 VAL A N 1
ATOM 1435 C CA . VAL A 1 189 ? -2.666 2.673 -8.133 1.00 98.44 189 VAL A CA 1
ATOM 1436 C C . VAL A 1 189 ? -1.590 1.597 -8.128 1.00 98.44 189 VAL A C 1
ATOM 1438 O O . VAL A 1 189 ? -0.630 1.671 -7.364 1.00 98.44 189 VAL A O 1
ATOM 1441 N N . TYR A 1 190 ? -1.755 0.585 -8.969 1.00 98.56 190 TYR A N 1
ATOM 1442 C CA . TYR A 1 190 ? -0.786 -0.484 -9.173 1.00 98.56 190 TYR A CA 1
ATOM 1443 C C . TYR A 1 190 ? -0.244 -0.406 -10.596 1.00 98.56 190 TYR A C 1
ATOM 1445 O O . TYR A 1 190 ? -1.024 -0.263 -11.534 1.00 98.56 190 TYR A O 1
ATOM 1453 N N . TYR A 1 191 ? 1.070 -0.532 -10.755 1.00 97.94 191 TYR A N 1
ATOM 1454 C CA . TYR A 1 191 ? 1.718 -0.676 -12.055 1.00 97.94 191 TYR A CA 1
ATOM 1455 C C . TYR A 1 191 ? 2.636 -1.896 -12.059 1.00 97.94 191 TYR A C 1
ATOM 1457 O O . TYR A 1 191 ? 3.452 -2.044 -11.147 1.00 97.94 191 TYR A O 1
ATOM 1465 N N . ALA A 1 192 ? 2.555 -2.714 -13.110 1.00 96.44 192 ALA A N 1
ATOM 1466 C CA . ALA A 1 192 ? 3.511 -3.778 -13.389 1.00 96.44 192 ALA A CA 1
ATOM 1467 C C . ALA A 1 192 ? 3.946 -3.813 -14.854 1.00 96.44 192 ALA A C 1
ATOM 1469 O O . ALA A 1 192 ? 3.125 -3.778 -15.767 1.00 96.44 192 ALA A O 1
ATOM 1470 N N . GLY A 1 193 ? 5.250 -3.928 -15.070 1.00 94.06 193 GLY A N 1
ATOM 1471 C CA . GLY A 1 193 ? 5.846 -3.919 -16.400 1.00 94.06 193 GLY A CA 1
ATOM 1472 C C . GLY A 1 193 ? 7.326 -3.564 -16.336 1.00 94.06 193 GLY A C 1
ATOM 1473 O O . GLY A 1 193 ? 7.936 -3.547 -15.263 1.00 94.06 193 GLY A O 1
ATOM 1474 N N . HIS A 1 194 ? 7.913 -3.231 -17.480 1.00 90.81 194 HIS A N 1
ATOM 1475 C CA . HIS A 1 194 ? 9.265 -2.684 -17.517 1.00 90.81 194 HIS A CA 1
ATOM 1476 C C . HIS A 1 194 ? 9.300 -1.277 -16.920 1.00 90.81 194 HIS A C 1
ATOM 1478 O O . HIS A 1 194 ? 8.424 -0.440 -17.163 1.00 90.81 194 HIS A O 1
ATOM 1484 N N . GLY A 1 195 ? 10.337 -1.046 -16.123 1.00 89.75 195 GLY A N 1
ATOM 1485 C CA . GLY A 1 195 ? 10.752 0.269 -15.664 1.00 89.75 195 GLY A CA 1
ATOM 1486 C C . GLY A 1 195 ? 12.132 0.546 -16.240 1.00 89.75 195 GLY A C 1
ATOM 1487 O O . GLY A 1 195 ? 12.996 -0.331 -16.226 1.00 89.75 195 GLY A O 1
ATOM 1488 N N . LEU A 1 196 ? 12.325 1.743 -16.777 1.00 85.25 196 LEU A N 1
ATOM 1489 C CA . LEU A 1 196 ? 13.565 2.181 -17.402 1.00 85.25 196 LEU A CA 1
ATOM 1490 C C . LEU A 1 196 ? 14.127 3.355 -16.605 1.00 85.25 196 LEU A C 1
ATOM 1492 O O . LEU A 1 196 ? 13.390 4.234 -16.158 1.00 85.25 196 LEU A O 1
ATOM 1496 N N . TYR A 1 197 ? 15.444 3.366 -16.433 1.00 83.19 197 TYR A N 1
ATOM 1497 C CA . TYR A 1 197 ? 16.137 4.485 -15.812 1.00 83.19 197 TYR A CA 1
ATOM 1498 C C . TYR A 1 197 ? 16.453 5.562 -16.845 1.00 83.19 197 TYR A C 1
ATOM 1500 O O . TYR A 1 197 ? 17.027 5.269 -17.897 1.00 83.19 197 TYR A O 1
ATOM 1508 N N . ASP A 1 198 ? 16.146 6.807 -16.503 1.00 81.94 198 ASP A N 1
ATOM 1509 C CA . ASP A 1 198 ? 16.548 8.001 -17.224 1.00 81.94 198 ASP A CA 1
ATOM 1510 C C . ASP A 1 198 ? 17.257 8.988 -16.288 1.00 81.94 198 ASP A C 1
ATOM 1512 O O . ASP A 1 198 ? 16.815 9.227 -15.165 1.00 81.94 198 ASP A O 1
ATOM 1516 N N . ALA A 1 199 ? 18.377 9.554 -16.744 1.00 73.81 199 ALA A N 1
ATOM 1517 C CA . ALA A 1 199 ? 19.212 10.415 -15.909 1.00 73.81 199 ALA A CA 1
ATOM 1518 C C . ALA A 1 199 ? 18.546 11.757 -15.568 1.00 73.81 199 ALA A C 1
ATOM 1520 O O . ALA A 1 199 ? 18.840 12.324 -14.519 1.00 73.81 199 ALA A O 1
ATOM 1521 N N . GLU A 1 200 ? 17.666 12.259 -16.438 1.00 76.50 200 GLU A N 1
ATOM 1522 C CA . GLU A 1 200 ? 16.983 13.541 -16.244 1.00 76.50 200 GLU A CA 1
ATOM 1523 C C . GLU A 1 200 ? 15.595 13.344 -15.632 1.00 76.50 200 GLU A C 1
ATOM 1525 O O . GLU A 1 200 ? 15.186 14.094 -14.748 1.00 76.50 200 GLU A O 1
ATOM 1530 N N . ARG A 1 201 ? 14.863 12.324 -16.094 1.00 77.06 201 ARG A N 1
ATOM 1531 C CA . ARG A 1 201 ? 13.447 12.110 -15.748 1.00 77.06 201 ARG A CA 1
ATOM 1532 C C . ARG A 1 201 ? 13.225 11.050 -14.668 1.00 77.06 201 ARG A C 1
ATOM 1534 O O . ARG A 1 201 ? 12.088 10.823 -14.263 1.00 77.06 201 ARG A O 1
ATOM 1541 N N . GLY A 1 202 ? 14.286 10.394 -14.201 1.00 83.56 202 GLY A N 1
ATOM 1542 C CA . GLY A 1 202 ? 14.210 9.353 -13.181 1.00 83.56 202 GLY A CA 1
ATOM 1543 C C . GLY A 1 202 ? 13.577 8.066 -13.711 1.00 83.56 202 GLY A C 1
ATOM 1544 O O . GLY A 1 202 ? 14.079 7.461 -14.657 1.00 83.56 202 GLY A O 1
ATOM 1545 N N . LEU A 1 203 ? 12.502 7.605 -13.068 1.00 87.88 203 LEU A N 1
ATOM 1546 C CA . LEU A 1 203 ? 11.797 6.386 -13.469 1.00 87.88 203 LEU A CA 1
ATOM 1547 C C . LEU A 1 203 ? 10.891 6.648 -14.678 1.00 87.88 203 LEU A C 1
ATOM 1549 O O . LEU A 1 203 ? 9.991 7.484 -14.610 1.00 87.88 203 LEU A O 1
ATOM 1553 N N . LEU A 1 204 ? 11.073 5.869 -15.741 1.00 91.12 204 LEU A N 1
ATOM 1554 C CA . LEU A 1 204 ? 10.168 5.799 -16.884 1.00 91.12 204 LEU A CA 1
ATOM 1555 C C . LEU A 1 204 ? 9.425 4.456 -16.884 1.00 91.12 204 LEU A C 1
ATOM 1557 O O . LEU A 1 204 ? 10.043 3.397 -16.792 1.00 91.12 204 LEU A O 1
ATOM 1561 N N . LEU A 1 205 ? 8.103 4.492 -17.014 1.00 94.44 205 LEU A N 1
ATOM 1562 C CA . LEU A 1 205 ? 7.240 3.319 -17.135 1.00 94.44 205 LEU A CA 1
ATOM 1563 C C . LEU A 1 205 ? 7.051 2.978 -18.617 1.00 94.44 205 LEU A C 1
ATOM 1565 O O . LEU A 1 205 ? 6.660 3.840 -19.404 1.00 94.44 205 LEU A O 1
ATOM 1569 N N . ALA A 1 206 ? 7.351 1.746 -19.014 1.00 94.06 206 ALA A N 1
ATOM 1570 C CA . ALA A 1 206 ? 7.273 1.318 -20.407 1.00 94.06 206 ALA A CA 1
ATOM 1571 C C . ALA A 1 206 ? 5.829 1.015 -20.849 1.00 94.06 206 ALA A C 1
ATOM 1573 O O . ALA A 1 206 ? 5.145 0.197 -20.233 1.00 94.06 206 ALA A O 1
ATOM 1574 N N . LEU A 1 207 ? 5.400 1.614 -21.961 1.00 95.00 207 LEU A N 1
ATOM 1575 C CA . LEU A 1 207 ? 4.172 1.264 -22.682 1.00 95.00 207 LEU A CA 1
ATOM 1576 C C . LEU A 1 207 ? 4.449 0.128 -23.691 1.00 95.00 207 LEU A C 1
ATOM 1578 O O . LEU A 1 207 ? 5.615 -0.184 -23.947 1.00 95.00 207 LEU A O 1
ATOM 1582 N N . PRO A 1 208 ? 3.422 -0.492 -24.304 1.00 93.06 208 PRO A N 1
ATOM 1583 C CA . PRO A 1 208 ? 3.606 -1.633 -25.208 1.00 93.06 208 PRO A CA 1
ATOM 1584 C C . PRO A 1 208 ? 4.555 -1.380 -26.391 1.00 93.06 208 PRO A C 1
ATOM 1586 O O . PRO A 1 208 ? 5.204 -2.302 -26.881 1.00 93.06 208 PRO A O 1
ATOM 1589 N N . ASN A 1 209 ? 4.671 -0.133 -26.855 1.00 90.31 209 ASN A N 1
ATOM 1590 C CA . ASN A 1 209 ? 5.558 0.261 -27.953 1.00 90.31 209 ASN A CA 1
ATOM 1591 C C . ASN A 1 209 ? 6.954 0.738 -27.503 1.00 90.31 209 ASN A C 1
ATOM 1593 O O . ASN A 1 209 ? 7.722 1.190 -28.353 1.00 90.31 209 ASN A O 1
ATOM 1597 N N . ALA A 1 210 ? 7.282 0.652 -26.209 1.00 90.94 210 ALA A N 1
ATOM 1598 C CA . ALA A 1 210 ? 8.598 1.007 -25.682 1.00 90.94 210 ALA A CA 1
ATOM 1599 C C . ALA A 1 210 ? 9.723 0.171 -26.314 1.00 90.94 210 ALA A C 1
ATOM 1601 O O . ALA A 1 210 ? 9.519 -0.971 -26.733 1.00 90.94 210 ALA A O 1
ATOM 1602 N N . SER A 1 211 ? 10.931 0.734 -26.314 1.00 84.69 211 SER A N 1
ATOM 1603 C CA . SER A 1 211 ? 12.160 0.090 -26.788 1.00 84.69 211 SER A CA 1
ATOM 1604 C C . SER A 1 211 ? 13.344 0.480 -25.901 1.00 84.69 211 SER A C 1
ATOM 1606 O O . SER A 1 211 ? 13.264 1.469 -25.173 1.00 84.69 211 SER A O 1
ATOM 1608 N N . ASP A 1 212 ? 14.443 -0.273 -25.966 1.00 75.75 212 ASP A N 1
ATOM 1609 C CA . ASP A 1 212 ? 15.671 0.072 -25.233 1.00 75.75 212 ASP A CA 1
ATOM 1610 C C . ASP A 1 212 ? 16.392 1.292 -25.845 1.00 75.75 212 ASP A C 1
ATOM 1612 O O . ASP A 1 212 ? 17.067 2.038 -25.133 1.00 75.75 212 ASP A O 1
ATOM 1616 N N . ASP A 1 213 ? 16.204 1.530 -27.149 1.00 76.81 213 ASP A N 1
ATOM 1617 C CA . ASP A 1 213 ? 16.928 2.544 -27.929 1.00 76.81 213 ASP A CA 1
ATOM 1618 C C . ASP A 1 213 ? 16.243 3.922 -27.952 1.00 76.81 213 ASP A C 1
ATOM 1620 O O . ASP A 1 213 ? 16.848 4.918 -28.357 1.00 76.81 213 ASP A O 1
ATOM 1624 N N . SER A 1 214 ? 14.977 4.004 -27.532 1.00 79.00 214 SER A N 1
ATOM 1625 C CA . SER A 1 214 ? 14.183 5.233 -27.564 1.00 79.00 214 SER A CA 1
ATOM 1626 C C . SER A 1 214 ? 13.392 5.431 -26.278 1.00 79.00 214 SER A C 1
ATOM 1628 O O . SER A 1 214 ? 12.936 4.487 -25.638 1.00 79.00 214 SER A O 1
ATOM 1630 N N . ARG A 1 215 ? 13.188 6.699 -25.906 1.00 80.56 215 ARG A N 1
ATOM 1631 C CA . ARG A 1 215 ? 12.254 7.078 -24.833 1.00 80.56 215 ARG A CA 1
ATOM 1632 C C . ARG A 1 215 ? 10.817 7.230 -25.328 1.00 80.56 215 ARG A C 1
ATOM 1634 O O . ARG A 1 215 ? 9.914 7.428 -24.514 1.00 80.56 215 ARG A O 1
ATOM 1641 N N . GLU A 1 216 ? 10.595 7.142 -26.637 1.00 82.56 216 GLU A N 1
ATOM 1642 C CA . GLU A 1 216 ? 9.256 7.032 -27.212 1.00 82.56 216 GLU A CA 1
ATOM 1643 C C . GLU A 1 216 ? 8.572 5.758 -26.693 1.00 82.56 216 GLU A C 1
ATOM 1645 O O . GLU A 1 216 ? 9.208 4.720 -26.518 1.00 82.56 216 GLU A O 1
ATOM 1650 N N . GLY A 1 217 ? 7.276 5.850 -26.384 1.00 89.25 217 GLY A N 1
ATOM 1651 C CA . GLY A 1 217 ? 6.548 4.742 -25.759 1.00 89.25 217 GLY A CA 1
ATOM 1652 C C . GLY A 1 217 ? 6.833 4.559 -24.265 1.00 89.25 217 GLY A C 1
ATOM 1653 O O . GLY A 1 217 ? 6.630 3.476 -23.732 1.00 89.25 217 GLY A O 1
ATOM 1654 N N . THR A 1 218 ? 7.296 5.594 -23.559 1.00 93.31 218 THR A N 1
ATOM 1655 C CA . THR A 1 218 ? 7.455 5.559 -22.095 1.00 93.31 218 THR A CA 1
ATOM 1656 C C . THR A 1 218 ? 6.720 6.711 -21.415 1.00 93.31 218 THR A C 1
ATOM 1658 O O . THR A 1 218 ? 6.438 7.739 -22.033 1.00 93.31 218 THR A O 1
ATOM 1661 N N . VAL A 1 219 ? 6.409 6.546 -20.129 1.00 93.81 219 VAL A N 1
ATOM 1662 C CA . VAL A 1 219 ? 5.749 7.557 -19.294 1.00 93.81 219 VAL A CA 1
ATOM 1663 C C . VAL A 1 219 ? 6.630 7.873 -18.092 1.00 93.81 219 VAL A C 1
ATOM 1665 O O . VAL A 1 219 ? 6.878 6.978 -17.284 1.00 93.81 219 VAL A O 1
ATOM 1668 N N . PRO A 1 220 ? 7.105 9.118 -17.921 1.00 92.12 220 PRO A N 1
ATOM 1669 C CA . PRO A 1 220 ? 7.792 9.508 -16.696 1.00 92.12 220 PRO A CA 1
ATOM 1670 C C . PRO A 1 220 ? 6.901 9.299 -15.472 1.00 92.12 220 PRO A C 1
ATOM 1672 O O . PRO A 1 220 ? 5.740 9.701 -15.478 1.00 92.12 220 PRO A O 1
ATOM 1675 N N . TRP A 1 221 ? 7.440 8.708 -14.405 1.00 91.94 221 TRP A N 1
ATOM 1676 C CA . TRP A 1 221 ? 6.698 8.484 -13.163 1.00 91.94 221 TRP A CA 1
ATOM 1677 C C . TRP A 1 221 ? 6.112 9.783 -12.599 1.00 91.94 221 TRP A C 1
ATOM 1679 O O . TRP A 1 221 ? 4.962 9.793 -12.168 1.00 91.94 221 TRP A O 1
ATOM 1689 N N . SER A 1 222 ? 6.866 10.885 -12.665 1.00 87.88 222 SER A N 1
ATOM 1690 C CA . SER A 1 222 ? 6.427 12.215 -12.218 1.00 87.88 222 SER A CA 1
ATOM 1691 C C . SER A 1 222 ? 5.095 12.646 -12.820 1.00 87.88 222 SER A C 1
ATOM 1693 O O . SER A 1 222 ? 4.286 13.262 -12.133 1.00 87.88 222 SER A O 1
ATOM 1695 N N . ARG A 1 223 ? 4.832 12.248 -14.066 1.00 90.69 223 ARG A N 1
ATOM 1696 C CA . ARG A 1 223 ? 3.591 12.548 -14.770 1.00 90.69 223 ARG A CA 1
ATOM 1697 C C . ARG A 1 223 ? 2.375 11.909 -14.080 1.00 90.69 223 ARG A C 1
ATOM 1699 O O . ARG A 1 223 ? 1.400 12.587 -13.782 1.00 90.69 223 ARG A O 1
ATOM 1706 N N . LEU A 1 224 ? 2.459 10.622 -13.734 1.00 93.44 224 LEU A N 1
ATOM 1707 C CA . LEU A 1 224 ? 1.382 9.940 -12.999 1.00 93.44 224 LEU A CA 1
ATOM 1708 C C . LEU A 1 224 ? 1.333 10.363 -11.525 1.00 93.44 224 LEU A C 1
ATOM 1710 O O . LEU A 1 224 ? 0.256 10.467 -10.938 1.00 93.44 224 LEU A O 1
ATOM 1714 N N . ALA A 1 225 ? 2.498 10.618 -10.931 1.00 90.50 225 ALA A N 1
ATOM 1715 C CA . ALA A 1 225 ? 2.645 11.076 -9.557 1.00 90.50 225 ALA A CA 1
ATOM 1716 C C . ALA A 1 225 ? 1.881 12.388 -9.304 1.00 90.50 225 ALA A C 1
ATOM 1718 O O . ALA A 1 225 ? 1.231 12.521 -8.268 1.00 90.50 225 ALA A O 1
ATOM 1719 N N . GLU A 1 226 ? 1.908 13.321 -10.258 1.00 88.56 226 GLU A N 1
ATOM 1720 C CA . GLU A 1 226 ? 1.195 14.596 -10.167 1.00 88.56 226 GLU A CA 1
ATOM 1721 C C . GLU A 1 226 ? -0.329 14.419 -10.161 1.00 88.56 226 GLU A C 1
ATOM 1723 O O . GLU A 1 226 ? -1.011 14.976 -9.299 1.00 88.56 226 GLU A O 1
ATOM 1728 N N . VAL A 1 227 ? -0.868 13.558 -11.028 1.00 91.56 227 VAL A N 1
ATOM 1729 C CA . VAL A 1 227 ? -2.308 13.242 -11.033 1.00 91.56 227 VAL A CA 1
ATOM 1730 C C . VAL A 1 227 ? -2.736 12.594 -9.709 1.00 91.56 227 VAL A C 1
ATOM 1732 O O . VAL A 1 227 ? -3.768 12.941 -9.138 1.00 91.56 227 VAL A O 1
ATOM 1735 N N . ILE A 1 228 ? -1.918 11.686 -9.166 1.00 93.88 228 ILE A N 1
ATOM 1736 C CA . ILE A 1 228 ? -2.183 11.041 -7.869 1.00 93.88 228 ILE A CA 1
ATOM 1737 C C . ILE A 1 228 ? -2.106 12.058 -6.724 1.00 93.88 228 ILE A C 1
ATOM 1739 O O . ILE A 1 228 ? -2.898 11.989 -5.782 1.00 93.88 228 ILE A O 1
ATOM 1743 N N . HIS A 1 229 ? -1.172 13.009 -6.789 1.00 88.88 229 HIS A N 1
ATOM 1744 C CA . HIS A 1 229 ? -1.029 14.062 -5.787 1.00 88.88 229 HIS A CA 1
ATOM 1745 C C . HIS A 1 229 ? -2.290 14.924 -5.681 1.00 88.88 229 HIS A C 1
ATOM 1747 O O . HIS A 1 229 ? -2.718 15.244 -4.572 1.00 88.88 229 HIS A O 1
ATOM 1753 N N . GLN A 1 230 ? -2.908 15.245 -6.818 1.00 87.81 230 GLN A N 1
ATOM 1754 C CA . GLN A 1 230 ? -4.118 16.065 -6.894 1.00 87.81 230 GLN A CA 1
ATOM 1755 C C . GLN A 1 230 ? -5.374 15.349 -6.367 1.00 87.81 230 GLN A C 1
ATOM 1757 O O . GLN A 1 230 ? -6.385 15.998 -6.103 1.00 87.81 230 GLN A O 1
ATOM 1762 N N . ALA A 1 231 ? -5.324 14.028 -6.160 1.00 90.81 231 ALA A N 1
ATOM 1763 C CA . ALA A 1 231 ? -6.446 13.279 -5.613 1.00 90.81 231 ALA A CA 1
ATOM 1764 C C . ALA A 1 231 ? -6.792 13.731 -4.183 1.00 90.81 231 ALA A C 1
ATOM 1766 O O . ALA A 1 231 ? -5.944 13.731 -3.287 1.00 90.81 231 ALA A O 1
ATOM 1767 N N . HIS A 1 232 ? -8.077 13.991 -3.933 1.00 88.94 232 HIS A N 1
ATOM 1768 C CA . HIS A 1 232 ? -8.619 14.289 -2.599 1.00 88.94 232 HIS A CA 1
ATOM 1769 C C . HIS A 1 232 ? -8.851 13.036 -1.734 1.00 88.94 232 HIS A C 1
ATOM 1771 O O . HIS A 1 232 ? -9.538 13.094 -0.713 1.00 88.94 232 HIS A O 1
ATOM 1777 N N . ALA A 1 233 ? -8.298 11.894 -2.143 1.00 91.94 233 ALA A N 1
ATOM 1778 C CA . ALA A 1 233 ? -8.431 10.638 -1.427 1.00 91.94 233 ALA A CA 1
ATOM 1779 C C . ALA A 1 233 ? -7.752 10.715 -0.056 1.00 91.94 233 ALA A C 1
ATOM 1781 O O . ALA A 1 233 ? -6.577 11.077 0.053 1.00 91.94 233 ALA A O 1
ATOM 1782 N N . ALA A 1 234 ? -8.465 10.298 0.992 1.00 89.56 234 ALA A N 1
ATOM 1783 C CA . ALA A 1 234 ? -7.924 10.307 2.347 1.00 89.56 234 ALA A CA 1
ATOM 1784 C C . ALA A 1 234 ? -6.698 9.379 2.496 1.00 89.56 234 ALA A C 1
ATOM 1786 O O . ALA A 1 234 ? -5.812 9.622 3.319 1.00 89.56 234 ALA A O 1
ATOM 1787 N N . ARG A 1 235 ? -6.623 8.323 1.674 1.00 92.19 235 ARG A N 1
ATOM 1788 C CA . ARG A 1 235 ? -5.459 7.442 1.538 1.00 92.19 235 ARG A CA 1
ATOM 1789 C C . ARG A 1 235 ? -5.075 7.324 0.069 1.00 92.19 235 ARG A C 1
ATOM 1791 O O . ARG A 1 235 ? -5.867 6.870 -0.747 1.00 92.19 235 ARG A O 1
ATOM 1798 N N . ARG A 1 236 ? -3.838 7.672 -0.264 1.00 94.62 236 ARG A N 1
ATOM 1799 C CA . ARG A 1 236 ? -3.254 7.415 -1.586 1.00 94.62 236 ARG A CA 1
ATOM 1800 C C . ARG A 1 236 ? -2.208 6.326 -1.424 1.00 94.62 236 ARG A C 1
ATOM 1802 O O . ARG A 1 236 ? -1.317 6.459 -0.584 1.00 94.62 236 ARG A O 1
ATOM 1809 N N . VAL A 1 237 ? -2.352 5.240 -2.173 1.00 96.56 237 VAL A N 1
ATOM 1810 C CA . VAL A 1 237 ? -1.484 4.062 -2.101 1.00 96.56 237 VAL A CA 1
ATOM 1811 C C . VAL A 1 237 ? -1.000 3.726 -3.503 1.00 96.56 237 VAL A C 1
ATOM 1813 O O . VAL A 1 237 ? -1.803 3.494 -4.400 1.00 96.56 237 VAL A O 1
ATOM 1816 N N . VAL A 1 238 ? 0.313 3.667 -3.686 1.00 97.25 238 VAL A N 1
ATOM 1817 C CA . VAL A 1 238 ? 0.942 3.299 -4.956 1.00 97.25 238 VAL A CA 1
ATOM 1818 C C . VAL A 1 238 ? 1.762 2.033 -4.775 1.00 97.25 238 VAL A C 1
ATOM 1820 O O . VAL A 1 238 ? 2.565 1.926 -3.848 1.00 97.25 238 VAL A O 1
ATOM 1823 N N . LEU A 1 239 ? 1.583 1.083 -5.684 1.00 97.31 239 LEU A N 1
ATOM 1824 C CA . LEU A 1 239 ? 2.311 -0.177 -5.737 1.00 97.31 239 LEU A CA 1
ATOM 1825 C C . LEU A 1 239 ? 3.031 -0.276 -7.092 1.00 97.31 239 LEU A C 1
ATOM 1827 O O . LEU A 1 239 ? 2.378 -0.320 -8.131 1.00 97.31 239 LEU A O 1
ATOM 1831 N N . LEU A 1 240 ? 4.364 -0.308 -7.091 1.00 96.44 240 LEU A N 1
ATOM 1832 C CA . LEU A 1 240 ? 5.181 -0.360 -8.310 1.00 96.44 240 LEU A CA 1
ATOM 1833 C C . LEU A 1 240 ? 5.920 -1.696 -8.408 1.00 96.44 240 LEU A C 1
ATOM 1835 O O . LEU A 1 240 ? 6.839 -1.956 -7.633 1.00 96.44 240 LEU A O 1
ATOM 1839 N N . ASP A 1 241 ? 5.563 -2.520 -9.387 1.00 95.31 241 ASP A N 1
ATOM 1840 C CA . ASP A 1 241 ? 6.215 -3.792 -9.706 1.00 95.31 241 ASP A CA 1
ATOM 1841 C C . ASP A 1 241 ? 6.985 -3.702 -11.028 1.00 95.31 241 ASP A C 1
ATOM 1843 O O . ASP A 1 241 ? 6.568 -4.198 -12.075 1.00 95.31 241 ASP A O 1
ATOM 1847 N N . CYS A 1 242 ? 8.103 -2.982 -10.982 1.00 89.50 242 CYS A N 1
ATOM 1848 C CA . CYS A 1 242 ? 8.975 -2.758 -12.127 1.00 89.50 242 CYS A CA 1
ATOM 1849 C C . CYS A 1 242 ? 10.429 -2.561 -11.686 1.00 89.50 242 CYS A C 1
ATOM 1851 O O . CYS A 1 242 ? 10.708 -2.232 -10.527 1.00 89.50 242 CYS A O 1
ATOM 1853 N N . CYS A 1 243 ? 11.367 -2.774 -12.613 1.00 80.81 243 CYS A N 1
ATOM 1854 C CA . CYS A 1 243 ? 12.776 -2.446 -12.398 1.00 80.81 243 CYS A CA 1
ATOM 1855 C C . CYS A 1 243 ? 12.930 -0.962 -12.053 1.00 80.81 243 CYS A C 1
ATOM 1857 O O . CYS A 1 243 ? 12.188 -0.121 -12.556 1.00 80.81 243 CYS A O 1
ATOM 1859 N N . TYR A 1 244 ? 13.899 -0.648 -11.194 1.00 76.94 244 TYR A N 1
ATOM 1860 C CA . TYR A 1 244 ? 14.162 0.721 -10.742 1.00 76.94 244 TYR A CA 1
ATOM 1861 C C . TYR A 1 244 ? 12.984 1.416 -10.034 1.00 76.94 244 TYR A C 1
ATOM 1863 O O . TYR A 1 244 ? 13.040 2.623 -9.805 1.00 76.94 244 TYR A O 1
ATOM 1871 N N . GLY A 1 245 ? 11.941 0.683 -9.619 1.00 69.06 245 GLY A N 1
ATOM 1872 C CA . GLY A 1 245 ? 10.777 1.254 -8.933 1.00 69.06 245 GLY A CA 1
ATOM 1873 C C . GLY A 1 245 ? 11.135 2.038 -7.663 1.00 69.06 245 GLY A C 1
ATOM 1874 O O . GLY A 1 245 ? 10.435 2.979 -7.300 1.00 69.06 245 GLY A O 1
ATOM 1875 N N . GLY A 1 246 ? 12.263 1.712 -7.019 1.00 67.31 246 GLY A N 1
ATOM 1876 C CA . GLY A 1 246 ? 12.793 2.468 -5.881 1.00 67.31 246 GLY A CA 1
ATOM 1877 C C . GLY A 1 246 ? 13.150 3.930 -6.194 1.00 67.31 246 GLY A C 1
ATOM 1878 O O . GLY A 1 246 ? 13.146 4.749 -5.280 1.00 67.31 246 GLY A O 1
ATOM 1879 N N . LEU A 1 247 ? 13.399 4.292 -7.461 1.00 75.81 247 LEU A N 1
ATOM 1880 C CA . LEU A 1 247 ? 13.613 5.688 -7.880 1.00 75.81 247 LEU A CA 1
ATOM 1881 C C . LEU A 1 247 ? 12.399 6.577 -7.610 1.00 75.81 247 LEU A C 1
ATOM 1883 O O . LEU A 1 247 ? 12.561 7.754 -7.316 1.00 75.81 247 LEU A O 1
ATOM 1887 N N . ALA A 1 248 ? 11.191 6.011 -7.667 1.00 75.81 248 ALA A N 1
ATOM 1888 C CA . ALA A 1 248 ? 9.952 6.733 -7.395 1.00 75.81 248 ALA A CA 1
ATOM 1889 C C . ALA A 1 248 ? 9.813 7.172 -5.925 1.00 75.81 248 ALA A C 1
ATOM 1891 O O . ALA A 1 248 ? 8.900 7.924 -5.587 1.00 75.81 248 ALA A O 1
ATOM 1892 N N . LEU A 1 249 ? 10.679 6.663 -5.040 1.00 75.75 249 LEU A N 1
ATOM 1893 C CA . LEU A 1 249 ? 10.640 6.913 -3.601 1.00 75.75 249 LEU A CA 1
ATOM 1894 C C . LEU A 1 249 ? 11.598 8.034 -3.160 1.00 75.75 249 LEU A C 1
ATOM 1896 O O . LEU A 1 249 ? 11.620 8.362 -1.971 1.00 75.75 249 LEU A O 1
ATOM 1900 N N . GLU A 1 250 ? 12.394 8.613 -4.067 1.00 65.69 250 GLU A N 1
ATOM 1901 C CA . GLU A 1 250 ? 13.339 9.684 -3.731 1.00 65.69 250 GLU A CA 1
ATOM 1902 C C . GLU A 1 250 ? 12.647 11.053 -3.597 1.00 65.69 250 GLU A C 1
ATOM 1904 O O . GLU A 1 250 ? 11.754 11.425 -4.357 1.00 65.69 250 GLU A O 1
ATOM 1909 N N . SER A 1 251 ? 13.071 11.832 -2.600 1.00 50.69 251 SER A N 1
ATOM 1910 C CA . SER A 1 251 ? 12.841 13.277 -2.521 1.00 50.69 251 SER A CA 1
ATOM 1911 C C . SER A 1 251 ? 13.953 13.998 -3.287 1.00 50.69 251 SER A C 1
ATOM 1913 O O . SER A 1 251 ? 15.113 13.605 -3.185 1.00 50.69 251 SER A O 1
ATOM 1915 N N . GLY A 1 252 ? 13.611 15.042 -4.047 1.00 45.56 252 GLY A N 1
ATOM 1916 C CA . GLY A 1 252 ? 14.544 15.849 -4.845 1.00 45.56 252 GLY A CA 1
ATOM 1917 C C . GLY A 1 252 ? 15.559 16.662 -4.025 1.00 45.56 252 GLY A C 1
ATOM 1918 O O . GLY A 1 252 ? 15.549 17.882 -4.083 1.00 45.56 252 GLY A O 1
ATOM 1919 N N . GLU A 1 253 ? 16.445 16.000 -3.277 1.00 34.44 253 GLU A N 1
ATOM 1920 C CA . GLU A 1 253 ? 17.563 16.613 -2.535 1.00 34.44 253 GLU A CA 1
ATOM 1921 C C . GLU A 1 253 ? 18.895 16.588 -3.315 1.00 34.44 253 GLU A C 1
ATOM 1923 O O . GLU A 1 253 ? 19.970 16.781 -2.749 1.00 34.44 253 GLU A O 1
ATOM 1928 N N . ALA A 1 254 ? 18.854 16.377 -4.632 1.00 32.66 254 ALA A N 1
ATOM 1929 C CA . ALA A 1 254 ? 19.942 16.823 -5.498 1.00 32.66 254 ALA A CA 1
ATOM 1930 C C . ALA A 1 254 ? 19.755 18.329 -5.771 1.00 32.66 254 ALA A C 1
ATOM 1932 O O . ALA A 1 254 ? 18.612 18.760 -5.925 1.00 32.66 254 ALA A O 1
ATOM 1933 N N . PRO A 1 255 ? 20.824 19.146 -5.857 1.00 31.03 255 PRO A N 1
ATOM 1934 C CA . PRO A 1 255 ? 20.706 20.548 -6.242 1.00 31.03 255 PRO A CA 1
ATOM 1935 C C . PRO A 1 255 ? 20.302 20.623 -7.720 1.00 31.03 255 PRO A C 1
ATOM 1937 O O . PRO A 1 255 ? 21.148 20.704 -8.608 1.00 31.03 255 PRO A O 1
ATOM 1940 N N . ALA A 1 256 ? 19.002 20.540 -7.984 1.00 34.19 256 ALA A N 1
ATOM 1941 C CA . ALA A 1 256 ? 18.406 20.787 -9.284 1.00 34.19 256 ALA A CA 1
ATOM 1942 C C . ALA A 1 256 ? 17.856 22.227 -9.324 1.00 34.19 256 ALA A C 1
ATOM 1944 O O . ALA A 1 256 ? 17.443 22.754 -8.286 1.00 34.19 256 ALA A O 1
ATOM 1945 N N . PRO A 1 257 ? 17.860 22.889 -10.495 1.00 31.20 257 PRO A N 1
ATOM 1946 C CA . PRO A 1 257 ? 17.186 24.170 -10.681 1.00 31.20 257 PRO A CA 1
ATOM 1947 C C . PRO A 1 257 ? 15.708 24.099 -10.238 1.00 31.20 257 PRO A C 1
ATOM 1949 O O . PRO A 1 257 ? 15.110 23.028 -10.355 1.00 31.20 257 PRO A O 1
ATOM 1952 N N . PRO A 1 258 ? 15.098 25.216 -9.786 1.00 36.94 258 PRO A N 1
ATOM 1953 C CA . PRO A 1 258 ? 13.742 25.252 -9.214 1.00 36.94 258 PRO A CA 1
ATOM 1954 C C . PRO A 1 258 ? 12.631 24.626 -10.076 1.00 36.94 258 PRO A C 1
ATOM 1956 O O . PRO A 1 258 ? 11.608 24.222 -9.536 1.00 36.94 258 PRO A O 1
ATOM 1959 N N . ASP A 1 259 ? 12.852 24.493 -11.386 1.00 38.91 259 ASP A N 1
ATOM 1960 C CA . ASP A 1 259 ? 11.862 23.999 -12.347 1.00 38.91 259 ASP A CA 1
ATOM 1961 C C . ASP A 1 259 ? 11.992 22.487 -12.663 1.00 38.91 259 ASP A C 1
ATOM 1963 O O . ASP A 1 259 ? 11.327 21.986 -13.566 1.00 38.91 259 ASP A O 1
ATOM 1967 N N . LEU A 1 260 ? 12.851 21.736 -11.952 1.00 42.53 260 LEU A N 1
ATOM 1968 C CA . LEU A 1 260 ? 13.185 20.329 -12.258 1.00 42.53 260 LEU A CA 1
ATOM 1969 C C . LEU A 1 260 ? 13.085 19.378 -11.042 1.00 42.53 260 LEU A C 1
ATOM 1971 O O . LEU A 1 260 ? 13.971 18.562 -10.790 1.00 42.53 260 LEU A O 1
ATOM 1975 N N . LEU A 1 261 ? 11.974 19.420 -10.300 1.00 39.59 261 LEU A N 1
ATOM 1976 C CA . LEU A 1 261 ? 11.613 18.425 -9.269 1.00 39.59 261 LEU A CA 1
ATOM 1977 C C . LEU A 1 261 ? 10.992 17.153 -9.897 1.00 39.59 261 LEU A C 1
ATOM 1979 O O . LEU A 1 261 ? 9.879 16.747 -9.580 1.00 39.59 261 LEU A O 1
ATOM 1983 N N . GLY A 1 262 ? 11.700 16.520 -10.834 1.00 42.34 262 GLY A N 1
ATOM 1984 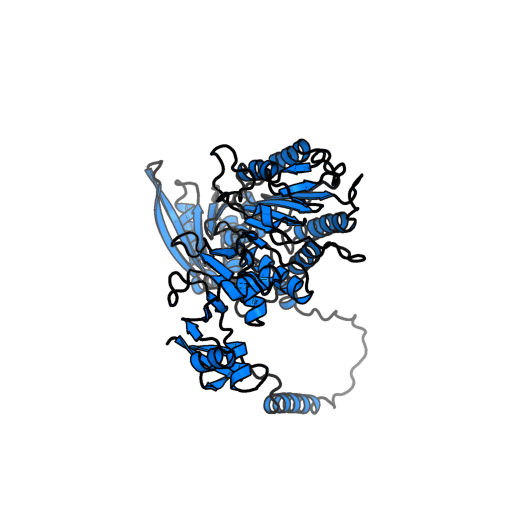C CA . GLY A 1 262 ? 11.126 15.539 -11.768 1.00 42.34 262 GLY A CA 1
ATOM 1985 C C . GLY A 1 262 ? 10.950 14.087 -11.295 1.00 42.34 262 GLY A C 1
ATOM 1986 O O . GLY A 1 262 ? 10.553 13.258 -12.110 1.00 42.34 262 GLY A O 1
ATOM 1987 N N . ALA A 1 263 ? 11.223 13.735 -10.034 1.00 43.72 263 ALA A N 1
ATOM 1988 C CA . ALA A 1 263 ? 11.124 12.340 -9.558 1.00 43.72 263 ALA A CA 1
ATOM 1989 C C . ALA A 1 263 ? 10.538 12.192 -8.141 1.00 43.72 263 ALA A C 1
ATOM 1991 O O . ALA A 1 263 ? 10.711 11.157 -7.501 1.00 43.72 263 ALA A O 1
ATOM 1992 N N . ALA A 1 264 ? 9.878 13.235 -7.632 1.00 50.84 264 ALA A N 1
ATOM 1993 C CA . ALA A 1 264 ? 9.563 13.350 -6.217 1.00 50.84 264 ALA A CA 1
ATOM 1994 C C . ALA A 1 264 ? 8.509 12.336 -5.735 1.00 50.84 264 ALA A C 1
ATOM 1996 O O . ALA A 1 264 ? 7.430 12.189 -6.312 1.00 50.84 264 ALA A O 1
ATOM 1997 N N . ARG A 1 265 ? 8.815 11.706 -4.596 1.00 55.31 265 ARG A N 1
ATOM 1998 C CA . ARG A 1 265 ? 7.862 11.287 -3.556 1.00 55.31 265 ARG A CA 1
ATOM 1999 C C . ARG A 1 265 ? 6.563 12.106 -3.622 1.00 55.31 265 ARG A C 1
ATOM 2001 O O . ARG A 1 265 ? 6.594 13.318 -3.418 1.00 55.31 265 ARG A O 1
ATOM 2008 N N . VAL A 1 266 ? 5.420 11.446 -3.814 1.00 58.41 266 VAL A N 1
ATOM 2009 C CA . VAL A 1 266 ? 4.120 12.128 -3.742 1.00 58.41 266 VAL A CA 1
ATOM 2010 C C . VAL A 1 266 ? 3.793 12.407 -2.278 1.00 58.41 266 VAL A C 1
ATOM 2012 O O . VAL A 1 266 ? 3.583 11.485 -1.484 1.00 58.41 266 VAL A O 1
ATOM 2015 N N . GLU A 1 267 ? 3.759 13.682 -1.896 1.00 63.62 267 GLU A N 1
ATOM 2016 C CA . GLU A 1 267 ? 3.425 14.080 -0.531 1.00 63.62 267 GLU A CA 1
ATOM 2017 C C . GLU A 1 267 ? 2.062 13.503 -0.109 1.00 63.62 267 GLU A C 1
ATOM 2019 O O . GLU A 1 267 ? 1.088 13.513 -0.865 1.00 63.62 267 GLU A O 1
ATOM 2024 N N . GLY A 1 268 ? 2.006 12.937 1.101 1.00 73.19 268 GLY A N 1
ATOM 2025 C CA . GLY A 1 268 ? 0.802 12.300 1.635 1.00 73.19 268 GLY A CA 1
ATOM 2026 C C . GLY A 1 268 ? 0.351 11.035 0.887 1.00 73.19 268 GLY A C 1
ATOM 2027 O O . GLY A 1 268 ? -0.823 10.675 0.985 1.00 73.19 268 GLY A O 1
ATOM 2028 N N . THR A 1 269 ? 1.251 10.367 0.157 1.00 88.19 269 THR A N 1
ATOM 2029 C CA . THR A 1 269 ? 1.000 9.081 -0.516 1.00 88.19 269 THR A CA 1
ATOM 2030 C C . THR A 1 269 ? 1.909 7.994 0.034 1.00 88.19 269 THR A C 1
ATOM 2032 O O . THR A 1 269 ? 3.119 8.172 0.158 1.00 88.19 269 THR A O 1
ATOM 2035 N N . TYR A 1 270 ? 1.325 6.847 0.362 1.00 92.75 270 TYR A N 1
ATOM 2036 C CA . TYR A 1 270 ? 2.070 5.644 0.700 1.00 92.75 270 TYR A CA 1
ATOM 2037 C C . TYR A 1 270 ? 2.521 4.945 -0.579 1.00 92.75 270 TYR A C 1
ATOM 2039 O O . TYR A 1 270 ? 1.712 4.726 -1.477 1.00 92.75 270 TYR A O 1
ATOM 2047 N N . MET A 1 271 ? 3.784 4.540 -0.656 1.00 93.62 271 MET A N 1
ATOM 2048 C CA . MET A 1 271 ? 4.317 3.856 -1.832 1.00 93.62 271 MET A CA 1
ATOM 2049 C C . MET A 1 271 ? 5.063 2.583 -1.441 1.00 93.62 271 MET A C 1
ATOM 2051 O O . MET A 1 271 ? 5.791 2.549 -0.446 1.00 93.62 271 MET A O 1
ATOM 2055 N N . LEU A 1 272 ? 4.909 1.540 -2.251 1.00 93.25 272 LEU A N 1
ATOM 2056 C CA . LEU A 1 272 ? 5.621 0.274 -2.133 1.00 93.25 272 LEU A CA 1
ATOM 2057 C C . LEU A 1 272 ? 6.174 -0.106 -3.508 1.00 93.25 272 LEU A C 1
ATOM 2059 O O . LEU A 1 272 ? 5.408 -0.316 -4.442 1.00 93.25 272 LEU A O 1
ATOM 2063 N N . ALA A 1 273 ? 7.494 -0.200 -3.625 1.00 90.44 273 ALA A N 1
ATOM 2064 C CA . ALA A 1 273 ? 8.175 -0.592 -4.853 1.00 90.44 273 ALA A CA 1
ATOM 2065 C C . ALA A 1 273 ? 8.796 -1.984 -4.701 1.00 90.44 273 ALA A C 1
ATOM 2067 O O . ALA A 1 273 ? 9.381 -2.286 -3.660 1.00 90.44 273 ALA A O 1
ATOM 2068 N N . ALA A 1 274 ? 8.702 -2.818 -5.737 1.00 84.19 274 ALA A N 1
ATOM 2069 C CA . ALA A 1 274 ? 9.208 -4.191 -5.754 1.00 84.19 274 ALA A CA 1
ATOM 2070 C C . ALA A 1 274 ? 10.725 -4.294 -5.535 1.00 84.19 274 ALA A C 1
ATOM 2072 O O . ALA A 1 274 ? 11.210 -5.323 -5.059 1.00 84.19 274 ALA A O 1
ATOM 2073 N N . THR A 1 275 ? 11.475 -3.242 -5.868 1.00 74.19 275 THR A N 1
ATOM 2074 C CA . THR A 1 275 ? 12.941 -3.239 -5.856 1.00 74.19 275 THR A CA 1
ATOM 2075 C C . THR A 1 275 ? 13.532 -1.984 -5.227 1.00 74.19 275 THR A C 1
ATOM 2077 O O . THR A 1 275 ? 12.841 -0.998 -4.962 1.00 74.19 275 THR A O 1
ATOM 2080 N N . GLN A 1 276 ? 14.844 -2.026 -4.985 1.00 69.25 276 GLN A N 1
ATOM 2081 C CA . GLN A 1 276 ? 15.644 -0.848 -4.662 1.00 69.25 276 GLN A CA 1
ATOM 2082 C C . GLN A 1 276 ? 16.004 -0.052 -5.928 1.00 69.25 276 GLN A C 1
ATOM 2084 O O . GLN A 1 276 ? 15.802 -0.510 -7.050 1.00 69.25 276 GLN A O 1
ATOM 2089 N N . LYS A 1 277 ? 16.579 1.141 -5.736 1.00 56.69 277 LYS A N 1
ATOM 2090 C CA . LYS A 1 277 ? 16.878 2.143 -6.775 1.00 56.69 277 LYS A CA 1
ATOM 2091 C C . LYS A 1 277 ? 17.497 1.600 -8.068 1.00 56.69 277 LYS A C 1
ATOM 2093 O O . LYS A 1 277 ? 17.075 2.002 -9.141 1.00 56.69 277 LYS A O 1
ATOM 2098 N N . TYR A 1 278 ? 18.488 0.718 -7.962 1.00 53.28 278 TYR A N 1
ATOM 2099 C CA . TYR A 1 278 ? 19.226 0.164 -9.105 1.00 53.28 278 TYR A CA 1
ATOM 2100 C C . TYR A 1 278 ? 19.066 -1.352 -9.236 1.00 53.28 278 TYR A C 1
ATOM 2102 O O . TYR A 1 278 ? 19.844 -1.999 -9.932 1.00 53.28 278 TYR A O 1
ATOM 2110 N N . ASP A 1 279 ? 18.065 -1.907 -8.552 1.00 56.75 279 ASP A N 1
ATOM 2111 C CA . ASP A 1 279 ? 17.775 -3.331 -8.576 1.00 56.75 279 ASP A CA 1
ATOM 2112 C C . ASP A 1 279 ? 16.695 -3.634 -9.623 1.00 56.75 279 ASP A C 1
ATOM 2114 O O . ASP A 1 279 ? 15.693 -2.918 -9.768 1.00 56.75 279 ASP A O 1
ATOM 2118 N N . GLU A 1 280 ? 16.884 -4.749 -10.321 1.00 57.16 280 GLU A N 1
ATOM 2119 C CA . GLU A 1 280 ? 15.928 -5.279 -11.289 1.00 57.16 280 GLU A CA 1
ATOM 2120 C C . GLU A 1 280 ? 14.815 -6.074 -10.602 1.00 57.16 280 GLU A C 1
ATOM 2122 O O . GLU A 1 280 ? 15.056 -6.862 -9.677 1.00 57.16 280 GLU A O 1
ATOM 2127 N N . ALA A 1 281 ? 13.580 -5.882 -11.069 1.00 52.19 281 ALA A N 1
ATOM 2128 C CA . ALA A 1 281 ? 12.432 -6.653 -10.616 1.00 52.19 281 ALA A CA 1
ATOM 2129 C C . ALA A 1 281 ? 12.478 -8.040 -11.255 1.00 52.19 281 ALA A C 1
ATOM 2131 O O . ALA A 1 281 ? 12.949 -8.214 -12.378 1.00 52.19 281 ALA A O 1
ATOM 2132 N N . ARG A 1 282 ? 12.004 -9.057 -10.530 1.00 65.62 282 ARG A N 1
ATOM 2133 C CA . ARG A 1 282 ? 12.056 -10.444 -11.008 1.00 65.62 282 ARG A CA 1
ATOM 2134 C C . ARG A 1 282 ? 10.684 -10.951 -11.421 1.00 65.62 282 ARG A C 1
ATOM 2136 O O . ARG A 1 282 ? 9.766 -10.998 -10.605 1.00 65.62 282 ARG A O 1
ATOM 2143 N N . SER A 1 283 ? 10.614 -11.455 -12.648 1.00 74.00 283 SER A N 1
ATOM 2144 C CA . SER A 1 283 ? 9.543 -12.315 -13.154 1.00 74.00 283 SER A CA 1
ATOM 2145 C C . SER A 1 283 ? 10.136 -13.698 -13.450 1.00 74.00 283 SER A C 1
ATOM 2147 O O . SER A 1 283 ? 10.701 -13.879 -14.527 1.00 74.00 283 SER A O 1
ATOM 2149 N N . PRO A 1 284 ? 10.123 -14.645 -12.493 1.00 70.75 284 PRO A N 1
ATOM 2150 C CA . PRO A 1 284 ? 10.722 -15.962 -12.695 1.00 70.75 284 PRO A CA 1
ATOM 2151 C C . PRO A 1 284 ? 9.973 -16.780 -13.753 1.00 70.75 284 PRO A C 1
ATOM 2153 O O . PRO A 1 284 ? 8.743 -16.799 -13.771 1.00 70.75 284 PRO A O 1
ATOM 2156 N N . ASP A 1 285 ? 10.713 -17.502 -14.593 1.00 69.00 285 ASP A N 1
ATOM 2157 C CA . ASP A 1 285 ? 10.118 -18.390 -15.591 1.00 69.00 285 ASP A CA 1
ATOM 2158 C C . ASP A 1 285 ? 9.289 -19.496 -14.917 1.00 69.00 285 ASP A C 1
ATOM 2160 O O . ASP A 1 285 ? 9.750 -20.173 -13.996 1.00 69.00 285 ASP A O 1
ATOM 2164 N N . GLY A 1 286 ? 8.057 -19.691 -15.393 1.00 70.88 286 GLY A N 1
ATOM 2165 C CA . GLY A 1 286 ? 7.150 -20.736 -14.908 1.00 70.88 286 GLY A CA 1
ATOM 2166 C C . GLY A 1 286 ? 6.405 -20.415 -13.607 1.00 70.88 286 GLY A C 1
ATOM 2167 O O . GLY A 1 286 ? 5.572 -21.218 -13.184 1.00 70.88 286 GLY A O 1
ATOM 2168 N N . GLU A 1 287 ? 6.647 -19.260 -12.980 1.00 83.25 287 GLU A N 1
ATOM 2169 C CA . GLU A 1 287 ? 5.808 -18.777 -11.882 1.00 83.25 287 GLU A CA 1
ATOM 2170 C C . GLU A 1 287 ? 4.554 -18.077 -12.408 1.00 83.25 287 GLU A C 1
ATOM 2172 O O . GLU A 1 287 ? 4.554 -17.456 -13.467 1.00 83.25 287 GLU A O 1
ATOM 2177 N N . ALA A 1 288 ? 3.460 -18.194 -11.651 1.00 84.81 288 ALA A N 1
ATOM 2178 C CA . ALA A 1 288 ? 2.187 -17.605 -12.044 1.00 84.81 288 ALA A CA 1
ATOM 2179 C C . ALA A 1 288 ? 2.246 -16.071 -12.038 1.00 84.81 288 ALA A C 1
ATOM 2181 O O . ALA A 1 288 ? 1.729 -15.454 -12.954 1.00 84.81 288 ALA A O 1
ATOM 2182 N N . CYS A 1 289 ? 2.878 -15.471 -11.031 1.00 92.94 289 CYS A N 1
ATOM 2183 C CA . CYS A 1 289 ? 2.993 -14.023 -10.864 1.00 92.94 289 CYS A CA 1
ATOM 2184 C C . CYS A 1 289 ? 4.467 -13.600 -10.859 1.00 92.94 289 CYS A C 1
ATOM 2186 O O . CYS A 1 289 ? 5.361 -14.424 -10.648 1.00 92.94 289 CYS A O 1
ATOM 2188 N N . THR A 1 290 ? 4.718 -12.299 -11.004 1.00 93.19 290 THR A N 1
ATOM 2189 C CA . THR A 1 290 ? 6.031 -11.718 -10.678 1.00 93.19 290 THR A CA 1
ATOM 2190 C C . THR A 1 290 ? 6.370 -11.977 -9.209 1.00 93.19 290 THR A C 1
ATOM 2192 O O . THR A 1 290 ? 5.491 -12.183 -8.368 1.00 93.19 290 THR A O 1
ATOM 2195 N N . ALA A 1 291 ? 7.661 -11.939 -8.874 1.00 92.19 291 ALA A N 1
ATOM 2196 C CA . ALA A 1 291 ? 8.135 -12.235 -7.528 1.00 92.19 291 ALA A CA 1
ATOM 2197 C C . ALA A 1 291 ? 7.434 -11.388 -6.457 1.00 92.19 291 ALA A C 1
ATOM 2199 O O . ALA A 1 291 ? 6.946 -11.932 -5.470 1.00 92.19 291 ALA A O 1
ATOM 2200 N N . PHE A 1 292 ? 7.386 -10.069 -6.653 1.00 95.50 292 PHE A N 1
ATOM 2201 C CA . PHE A 1 292 ? 6.795 -9.145 -5.691 1.00 95.50 292 PHE A CA 1
ATOM 2202 C C . PHE A 1 292 ? 5.282 -9.332 -5.573 1.00 95.50 292 PHE A C 1
ATOM 2204 O O . PHE A 1 292 ? 4.776 -9.519 -4.465 1.00 95.50 292 PHE A O 1
ATOM 2211 N N . THR A 1 293 ? 4.566 -9.334 -6.700 1.00 96.69 293 THR A N 1
ATOM 2212 C CA . THR A 1 293 ? 3.105 -9.460 -6.675 1.00 96.69 293 THR A CA 1
ATOM 2213 C C . THR A 1 293 ? 2.651 -10.828 -6.173 1.00 96.69 293 THR A C 1
ATOM 2215 O O . THR A 1 293 ? 1.651 -10.910 -5.463 1.00 96.69 293 THR A O 1
ATOM 2218 N N . GLY A 1 294 ? 3.404 -11.894 -6.457 1.00 96.06 294 GLY A N 1
ATOM 2219 C CA . GLY A 1 294 ? 3.143 -13.228 -5.919 1.00 96.06 294 GLY A CA 1
ATOM 2220 C C . GLY A 1 294 ? 3.130 -13.255 -4.389 1.00 96.06 294 GLY A C 1
ATOM 2221 O O . GLY A 1 294 ? 2.153 -13.714 -3.797 1.00 96.06 294 GLY A O 1
ATOM 2222 N N . GLU A 1 295 ? 4.162 -12.705 -3.737 1.00 96.75 295 GLU A N 1
ATOM 2223 C CA . GLU A 1 295 ? 4.184 -12.636 -2.267 1.00 96.75 295 GLU A CA 1
ATOM 2224 C C . GLU A 1 295 ? 3.126 -11.671 -1.714 1.00 96.75 295 GLU A C 1
ATOM 2226 O O . GLU A 1 295 ? 2.526 -11.957 -0.681 1.00 96.75 295 GLU A O 1
ATOM 2231 N N . LEU A 1 296 ? 2.868 -10.541 -2.386 1.00 97.19 296 LEU A N 1
ATOM 2232 C CA . LEU A 1 296 ? 1.837 -9.585 -1.968 1.00 97.19 296 LEU A CA 1
ATOM 2233 C C . LEU A 1 296 ? 0.448 -10.235 -1.938 1.00 97.19 296 LEU A C 1
ATOM 2235 O O . LEU A 1 296 ? -0.253 -10.161 -0.928 1.00 97.19 296 LEU A O 1
ATOM 2239 N N . VAL A 1 297 ? 0.070 -10.906 -3.028 1.00 97.19 297 VAL A N 1
ATOM 2240 C CA . VAL A 1 297 ? -1.186 -11.660 -3.134 1.00 97.19 297 VAL A CA 1
ATOM 2241 C C . VAL A 1 297 ? -1.248 -12.743 -2.062 1.00 97.19 297 VAL A C 1
ATOM 2243 O O . VAL A 1 297 ? -2.292 -12.913 -1.430 1.00 97.19 297 VAL A O 1
ATOM 2246 N N . GLN A 1 298 ? -0.142 -13.453 -1.819 1.00 94.81 298 GLN A N 1
ATOM 2247 C CA . GLN A 1 298 ? -0.093 -14.503 -0.808 1.00 94.81 298 GLN A CA 1
ATOM 2248 C C . GLN A 1 298 ? -0.324 -13.950 0.605 1.00 94.81 298 GLN A C 1
ATOM 2250 O O . GLN A 1 298 ? -1.161 -14.481 1.330 1.00 94.81 298 GLN A O 1
ATOM 2255 N N . VAL A 1 299 ? 0.344 -12.855 0.981 1.00 94.69 299 VAL A N 1
ATOM 2256 C CA . VAL A 1 299 ? 0.168 -12.212 2.295 1.00 94.69 299 VAL A CA 1
ATOM 2257 C C . VAL A 1 299 ? -1.272 -11.741 2.503 1.00 94.69 299 VAL A C 1
ATOM 2259 O O . VAL A 1 299 ? -1.825 -11.938 3.585 1.00 94.69 299 VAL A O 1
ATOM 2262 N N . LEU A 1 300 ? -1.900 -11.154 1.480 1.00 95.00 300 LEU A N 1
ATOM 2263 C CA . LEU A 1 300 ? -3.300 -10.725 1.557 1.00 95.00 300 LEU A CA 1
ATOM 2264 C C . LEU A 1 300 ? -4.265 -11.917 1.678 1.00 95.00 300 LEU A C 1
ATOM 2266 O O . LEU A 1 300 ? -5.214 -11.853 2.455 1.00 95.00 300 LEU A O 1
ATOM 2270 N N . SER A 1 301 ? -4.006 -13.005 0.947 1.00 93.56 301 SER A N 1
ATOM 2271 C CA . SER A 1 301 ? -4.889 -14.182 0.890 1.00 93.56 301 SER A CA 1
ATOM 2272 C C . SER A 1 301 ? -4.792 -15.075 2.127 1.00 93.56 301 SER A C 1
ATOM 2274 O O . SER A 1 301 ? -5.803 -15.554 2.645 1.00 93.56 301 SER A O 1
ATOM 2276 N N . ASP A 1 302 ? -3.571 -15.342 2.590 1.00 91.81 302 ASP A N 1
ATOM 2277 C CA . ASP A 1 302 ? -3.323 -16.228 3.730 1.00 91.81 302 ASP A CA 1
ATOM 2278 C C . ASP A 1 302 ? -3.474 -15.488 5.066 1.00 91.81 302 ASP A C 1
ATOM 2280 O O . ASP A 1 302 ? -3.802 -16.098 6.091 1.00 91.81 302 ASP A O 1
ATOM 2284 N N . GLY A 1 303 ? -3.281 -14.167 5.044 1.00 88.88 303 GLY A N 1
ATOM 2285 C CA . GLY A 1 303 ? -3.171 -13.339 6.230 1.00 88.88 303 GLY A CA 1
ATOM 2286 C C . GLY A 1 303 ? -1.855 -13.560 6.975 1.00 88.88 303 GLY A C 1
ATOM 2287 O O . GLY A 1 303 ? -1.040 -14.425 6.651 1.00 88.88 303 GLY A O 1
ATOM 2288 N N . VAL A 1 304 ? -1.654 -12.773 8.027 1.00 87.31 304 VAL A N 1
ATOM 2289 C CA . VAL A 1 304 ? -0.461 -12.853 8.875 1.00 87.31 304 VAL A CA 1
ATOM 2290 C C . VAL A 1 304 ? -0.874 -13.458 10.213 1.00 87.31 304 VAL A C 1
ATOM 2292 O O . VAL A 1 304 ? -1.715 -12.864 10.901 1.00 87.31 304 VAL A O 1
ATOM 2295 N N . PRO A 1 305 ? -0.332 -14.626 10.612 1.00 79.75 305 PRO A N 1
ATOM 2296 C CA . PRO A 1 305 ? -0.654 -15.226 11.897 1.00 79.75 305 PRO A CA 1
ATOM 2297 C C . PRO A 1 305 ? -0.426 -14.219 13.031 1.00 79.75 305 PRO A C 1
ATOM 2299 O O . PRO A 1 305 ? 0.627 -13.579 13.080 1.00 79.75 305 PRO A O 1
ATOM 2302 N N . PRO A 1 306 ? -1.393 -14.043 13.945 1.00 62.50 306 PRO A N 1
ATOM 2303 C CA . PRO A 1 306 ? -1.239 -13.079 15.020 1.00 62.50 306 PRO A CA 1
ATOM 2304 C C . PRO A 1 306 ? -0.083 -13.497 15.937 1.00 62.50 306 PRO A C 1
ATOM 2306 O O . PRO A 1 306 ? -0.062 -14.624 16.435 1.00 62.50 306 PRO A O 1
ATOM 2309 N N . GLY A 1 307 ? 0.861 -12.579 16.160 1.00 63.81 307 GLY A N 1
ATOM 2310 C CA . GLY A 1 307 ? 1.862 -12.684 17.223 1.00 63.81 307 GLY A CA 1
ATOM 2311 C C . GLY A 1 307 ? 1.249 -12.408 18.604 1.00 63.81 307 GLY A C 1
ATOM 2312 O O . GLY A 1 307 ? 0.087 -12.721 18.861 1.00 63.81 307 GLY A O 1
ATOM 2313 N N . SER A 1 308 ? 2.007 -11.764 19.495 1.00 44.19 308 SER A N 1
ATOM 2314 C CA . SER A 1 308 ? 1.603 -11.450 20.880 1.00 44.19 308 SER A CA 1
ATOM 2315 C C . SER A 1 308 ? 0.361 -10.550 21.002 1.00 44.19 308 SER A C 1
ATOM 2317 O O . SER A 1 308 ? -0.243 -10.493 22.069 1.00 44.19 308 SER A O 1
ATOM 2319 N N . GLN A 1 309 ? -0.018 -9.840 19.935 1.00 48.94 309 GLN A N 1
ATOM 2320 C CA . GLN A 1 309 ? -1.216 -9.000 19.869 1.00 48.94 309 GLN A CA 1
ATOM 2321 C C . GLN A 1 309 ? -1.973 -9.281 18.557 1.00 48.94 309 GLN A C 1
ATOM 2323 O O . GLN A 1 309 ? -1.423 -9.057 17.476 1.00 48.94 309 GLN A O 1
ATOM 2328 N N . PRO A 1 310 ? -3.215 -9.794 18.611 1.00 56.81 310 PRO A N 1
ATOM 2329 C CA . PRO A 1 310 ? -4.002 -10.073 17.417 1.00 56.81 310 PRO A CA 1
ATOM 2330 C C . PRO A 1 310 ? -4.648 -8.791 16.871 1.00 56.81 310 PRO A C 1
ATOM 2332 O O . PRO A 1 310 ? -5.617 -8.294 17.440 1.00 56.81 310 PRO A O 1
ATOM 2335 N N . SER A 1 311 ? -4.140 -8.277 15.746 1.00 72.38 311 SER A N 1
ATOM 2336 C CA . SER A 1 311 ? -4.831 -7.237 14.971 1.00 72.38 311 SER A CA 1
ATOM 2337 C C . SER A 1 311 ? -5.823 -7.870 13.995 1.00 72.38 311 SER A C 1
ATOM 2339 O O . SER A 1 311 ? -5.478 -8.801 13.264 1.00 72.38 311 SER A O 1
ATOM 2341 N N . GLU A 1 312 ? -7.056 -7.360 13.976 1.00 81.31 312 GLU A N 1
ATOM 2342 C CA . GLU A 1 312 ? -8.089 -7.756 13.012 1.00 81.31 312 GLU A CA 1
ATOM 2343 C C . GLU A 1 312 ? -7.750 -7.344 11.582 1.00 81.31 312 GLU A C 1
ATOM 2345 O O . GLU A 1 312 ? -8.108 -8.048 10.643 1.00 81.31 312 GLU A O 1
ATOM 2350 N N . PHE A 1 313 ? -7.050 -6.224 11.430 1.00 87.88 313 PHE A N 1
ATOM 2351 C CA . PHE A 1 313 ? -6.665 -5.678 10.140 1.00 87.88 313 PHE A CA 1
ATOM 2352 C C . PHE A 1 313 ? -5.146 -5.709 9.977 1.00 87.88 313 PHE A C 1
ATOM 2354 O O . PHE A 1 313 ? -4.394 -5.449 10.921 1.00 87.88 313 PHE A O 1
ATOM 2361 N N . LEU A 1 314 ? -4.698 -5.986 8.760 1.00 91.06 314 LEU A N 1
ATOM 2362 C CA . LEU A 1 314 ? -3.341 -5.753 8.302 1.00 91.06 314 LEU A CA 1
ATOM 2363 C C . LEU A 1 314 ? -3.187 -4.280 7.917 1.00 91.06 314 LEU A C 1
ATOM 2365 O O . LEU A 1 314 ? -4.005 -3.721 7.180 1.00 91.06 314 LEU A O 1
ATOM 2369 N N . SER A 1 315 ? -2.121 -3.662 8.417 1.00 92.12 315 SER A N 1
ATOM 2370 C CA . SER A 1 315 ? -1.651 -2.365 7.938 1.00 92.12 315 SER A CA 1
ATOM 2371 C C . SER A 1 315 ? -0.719 -2.550 6.740 1.00 92.12 315 SER A C 1
ATOM 2373 O O . SER A 1 315 ? -0.139 -3.625 6.551 1.00 92.12 315 SER A O 1
ATOM 2375 N N . LEU A 1 316 ? -0.525 -1.500 5.939 1.00 94.12 316 LEU A N 1
ATOM 2376 C CA . LEU A 1 316 ? 0.395 -1.560 4.796 1.00 94.12 316 LEU A CA 1
ATOM 2377 C C . LEU A 1 316 ? 1.840 -1.841 5.241 1.00 94.12 316 LEU A C 1
ATOM 2379 O O . LEU A 1 316 ? 2.575 -2.536 4.543 1.00 94.12 316 LEU A O 1
ATOM 2383 N N . ASN A 1 317 ? 2.229 -1.377 6.433 1.00 92.19 317 ASN A N 1
ATOM 2384 C CA . ASN A 1 317 ? 3.545 -1.645 7.015 1.00 92.19 317 ASN A CA 1
ATOM 2385 C C . ASN A 1 317 ? 3.714 -3.110 7.410 1.00 92.19 317 ASN A C 1
ATOM 2387 O O . ASN A 1 317 ? 4.786 -3.673 7.195 1.00 92.19 317 ASN A O 1
ATOM 2391 N N . ALA A 1 318 ? 2.669 -3.732 7.961 1.00 91.75 318 ALA A N 1
ATOM 2392 C CA . ALA A 1 318 ? 2.688 -5.161 8.252 1.00 91.75 318 ALA A CA 1
ATOM 2393 C C . ALA A 1 318 ? 2.811 -5.974 6.954 1.00 91.75 318 ALA A C 1
ATOM 2395 O O . ALA A 1 318 ? 3.652 -6.864 6.866 1.00 91.75 318 ALA A O 1
ATOM 2396 N N . ILE A 1 319 ? 2.049 -5.604 5.919 1.00 94.50 319 ILE A N 1
ATOM 2397 C CA . ILE A 1 319 ? 2.129 -6.242 4.597 1.00 94.50 319 ILE A CA 1
ATOM 2398 C C . ILE A 1 319 ? 3.535 -6.098 4.010 1.00 94.50 319 ILE A C 1
ATOM 2400 O O . ILE A 1 319 ? 4.133 -7.093 3.612 1.00 94.50 319 ILE A O 1
ATOM 2404 N N . HIS A 1 320 ? 4.108 -4.889 4.016 1.00 94.44 320 HIS A N 1
ATOM 2405 C CA . HIS A 1 320 ? 5.481 -4.649 3.556 1.00 94.44 320 HIS A CA 1
ATOM 2406 C C . HIS A 1 320 ? 6.494 -5.540 4.277 1.00 94.44 320 HIS A C 1
ATOM 2408 O O . HIS A 1 320 ? 7.348 -6.141 3.626 1.00 94.44 320 HIS A O 1
ATOM 2414 N N . GLN A 1 321 ? 6.402 -5.639 5.605 1.00 93.62 321 GLN A N 1
ATOM 2415 C CA . GLN A 1 321 ? 7.319 -6.455 6.398 1.00 93.62 321 GLN A CA 1
ATOM 2416 C C . GLN A 1 321 ? 7.227 -7.937 6.036 1.00 93.62 321 GLN A C 1
ATOM 2418 O O . GLN A 1 321 ? 8.266 -8.570 5.851 1.00 93.62 321 GLN A O 1
ATOM 2423 N N . GLU A 1 322 ? 6.021 -8.486 5.904 1.00 94.06 322 GLU A N 1
ATOM 2424 C CA . GLU A 1 322 ? 5.840 -9.902 5.572 1.00 94.06 322 GLU A CA 1
ATOM 2425 C C . GLU A 1 322 ? 6.250 -10.220 4.132 1.00 94.06 322 GLU A C 1
ATOM 2427 O O . GLU A 1 322 ? 6.996 -11.174 3.908 1.00 94.06 322 GLU A O 1
ATOM 2432 N N . VAL A 1 323 ? 5.889 -9.368 3.168 1.00 95.00 323 VAL A N 1
ATOM 2433 C CA . VAL A 1 323 ? 6.346 -9.496 1.774 1.00 95.00 323 VAL A CA 1
ATOM 2434 C C . VAL A 1 323 ? 7.876 -9.445 1.708 1.00 95.00 323 VAL A C 1
ATOM 2436 O O . VAL A 1 323 ? 8.508 -10.280 1.061 1.00 95.00 323 VAL A O 1
ATOM 2439 N N . ARG A 1 324 ? 8.508 -8.511 2.430 1.00 94.06 324 ARG A N 1
ATOM 2440 C CA . ARG A 1 324 ? 9.970 -8.399 2.490 1.00 94.06 324 ARG A CA 1
ATOM 2441 C C . ARG A 1 324 ? 10.623 -9.644 3.093 1.00 94.06 324 ARG A C 1
ATOM 2443 O O . ARG A 1 324 ? 11.627 -10.103 2.550 1.00 94.06 324 ARG A O 1
ATOM 2450 N N . LYS A 1 325 ? 10.079 -10.191 4.186 1.00 92.81 325 LYS A N 1
ATOM 2451 C CA . LYS A 1 325 ? 10.574 -11.436 4.803 1.00 92.81 325 LYS A CA 1
ATOM 2452 C C . LYS A 1 325 ? 10.484 -12.609 3.826 1.00 92.81 325 LYS A C 1
ATOM 2454 O O . LYS A 1 325 ? 11.467 -13.331 3.660 1.00 92.81 325 LYS A O 1
ATOM 2459 N N . ALA A 1 326 ? 9.346 -12.766 3.150 1.00 92.06 326 ALA A N 1
ATOM 2460 C CA . ALA A 1 326 ? 9.121 -13.845 2.193 1.00 92.06 326 ALA A CA 1
ATOM 2461 C C . ALA A 1 326 ? 10.078 -13.762 0.989 1.00 92.06 326 ALA A C 1
ATOM 2463 O O . ALA A 1 326 ? 10.722 -14.752 0.630 1.00 92.06 326 ALA A O 1
ATOM 2464 N N . LEU A 1 327 ? 10.258 -12.565 0.419 1.00 91.69 327 LEU A N 1
ATOM 2465 C CA . LEU A 1 327 ? 11.202 -12.329 -0.678 1.00 91.69 327 LEU A CA 1
ATOM 2466 C C . LEU A 1 327 ? 12.656 -12.562 -0.250 1.00 91.69 327 LEU A C 1
ATOM 2468 O O . LEU A 1 327 ? 13.410 -13.213 -0.976 1.00 91.69 327 LEU A O 1
ATOM 2472 N N . ALA A 1 328 ? 13.047 -12.101 0.943 1.00 91.25 328 ALA A N 1
ATOM 2473 C CA . ALA A 1 328 ? 14.389 -12.320 1.480 1.00 91.25 328 ALA A CA 1
ATOM 2474 C C . ALA A 1 328 ? 14.694 -13.815 1.677 1.00 91.25 328 ALA A C 1
ATOM 2476 O O . ALA A 1 328 ? 15.761 -14.278 1.268 1.00 91.25 328 ALA A O 1
ATOM 2477 N N . ALA A 1 329 ? 13.744 -14.589 2.215 1.00 91.44 329 ALA A N 1
ATOM 2478 C CA . ALA A 1 329 ? 13.880 -16.039 2.372 1.00 91.44 329 ALA A CA 1
ATOM 2479 C C . ALA A 1 329 ? 14.090 -16.759 1.026 1.00 91.44 329 ALA A C 1
ATOM 2481 O O . ALA A 1 329 ? 14.837 -17.735 0.946 1.00 91.44 329 ALA A O 1
ATOM 2482 N N . LYS A 1 330 ? 13.491 -16.236 -0.051 1.00 89.94 330 LYS A N 1
ATOM 2483 C CA . LYS A 1 330 ? 13.644 -16.734 -1.427 1.00 89.94 330 LYS A CA 1
ATOM 2484 C C . LYS A 1 330 ? 14.836 -16.113 -2.178 1.00 89.94 330 LYS A C 1
ATOM 2486 O O . LYS A 1 330 ? 14.995 -16.375 -3.368 1.00 89.94 330 LYS A O 1
ATOM 2491 N N . ARG A 1 331 ? 15.676 -15.302 -1.512 1.00 87.38 331 ARG A N 1
ATOM 2492 C CA . ARG A 1 331 ? 16.811 -14.552 -2.100 1.00 87.38 331 ARG A CA 1
ATOM 2493 C C . ARG A 1 331 ? 16.406 -13.682 -3.301 1.00 87.38 331 ARG A C 1
ATOM 2495 O O . ARG A 1 331 ? 17.127 -13.595 -4.295 1.00 87.38 331 ARG A O 1
ATOM 2502 N N . ARG A 1 332 ? 15.229 -13.062 -3.217 1.00 86.31 332 ARG A N 1
ATOM 2503 C CA . ARG A 1 332 ? 14.663 -12.163 -4.235 1.00 86.31 332 ARG A CA 1
ATOM 2504 C C . ARG A 1 332 ? 14.905 -10.692 -3.855 1.00 86.31 332 ARG A C 1
ATOM 2506 O O . ARG A 1 332 ? 15.190 -10.421 -2.684 1.00 86.31 332 ARG A O 1
ATOM 2513 N N . PRO A 1 333 ? 14.801 -9.748 -4.815 1.00 80.94 333 PRO A N 1
ATOM 2514 C CA . PRO A 1 333 ? 14.845 -8.317 -4.521 1.00 80.94 333 PRO A CA 1
ATOM 2515 C C . PRO A 1 333 ? 13.878 -7.955 -3.393 1.00 80.94 333 PRO A C 1
ATOM 2517 O O . PRO A 1 333 ? 12.757 -8.460 -3.340 1.00 80.94 333 PRO A O 1
ATOM 2520 N N . GLN A 1 334 ? 14.341 -7.125 -2.461 1.00 86.44 334 GLN A N 1
ATOM 2521 C CA . GLN A 1 334 ? 13.535 -6.709 -1.317 1.00 86.44 334 GLN A CA 1
ATOM 2522 C C . GLN A 1 334 ? 12.798 -5.408 -1.645 1.00 86.44 334 GLN A C 1
ATOM 2524 O O . GLN A 1 334 ? 13.437 -4.470 -2.131 1.00 86.44 334 GLN A O 1
ATOM 2529 N N . PRO A 1 335 ? 11.501 -5.309 -1.314 1.00 89.81 335 PRO A N 1
ATOM 2530 C CA . PRO A 1 335 ? 10.707 -4.149 -1.651 1.00 89.81 335 PRO A CA 1
ATOM 2531 C C . PRO A 1 335 ? 11.053 -2.970 -0.746 1.00 89.81 335 PRO A C 1
ATOM 2533 O O . PRO A 1 335 ? 11.292 -3.125 0.463 1.00 89.81 335 PRO A O 1
ATOM 2536 N N . GLN A 1 336 ? 11.029 -1.778 -1.328 1.00 87.31 336 GLN A N 1
ATOM 2537 C CA . GLN A 1 336 ? 11.187 -0.521 -0.611 1.00 87.31 336 GLN A CA 1
ATOM 2538 C C . GLN A 1 336 ? 9.840 0.145 -0.365 1.00 87.31 336 GLN A C 1
ATOM 2540 O O . GLN A 1 336 ? 8.894 -0.012 -1.131 1.00 87.31 336 GLN A O 1
ATOM 2545 N N . ARG A 1 337 ? 9.765 0.895 0.732 1.00 91.00 337 ARG A N 1
ATOM 2546 C CA . ARG A 1 337 ? 8.553 1.555 1.204 1.00 91.00 337 ARG A CA 1
ATOM 2547 C C . ARG A 1 337 ? 8.822 3.035 1.404 1.00 91.00 337 ARG A C 1
ATOM 2549 O O . ARG A 1 337 ? 9.812 3.390 2.041 1.00 91.00 337 ARG A O 1
ATOM 2556 N N . HIS A 1 338 ? 7.878 3.857 0.970 1.00 88.69 338 HIS A N 1
ATOM 2557 C CA . HIS A 1 338 ? 7.728 5.230 1.412 1.00 88.69 338 HIS A CA 1
ATOM 2558 C C . HIS A 1 338 ? 6.412 5.375 2.191 1.00 88.69 338 HIS A C 1
ATOM 2560 O O . HIS A 1 338 ? 5.351 5.006 1.697 1.00 88.69 338 HIS A O 1
ATOM 2566 N N . ASP A 1 339 ? 6.476 5.899 3.415 1.00 85.75 339 ASP A N 1
ATOM 2567 C CA . ASP A 1 339 ? 5.303 6.157 4.255 1.00 85.75 339 ASP A CA 1
ATOM 2568 C C . ASP A 1 339 ? 5.313 7.633 4.674 1.00 85.75 339 ASP A C 1
ATOM 2570 O O . ASP A 1 339 ? 6.290 8.072 5.291 1.00 85.75 339 ASP A O 1
ATOM 2574 N N . PRO A 1 340 ? 4.252 8.407 4.375 1.00 77.56 340 PRO A N 1
ATOM 2575 C CA . PRO A 1 340 ? 4.160 9.812 4.762 1.00 77.56 340 PRO A CA 1
ATOM 2576 C C . PRO A 1 340 ? 3.955 10.004 6.275 1.00 77.56 340 PRO A C 1
ATOM 2578 O O . PRO A 1 340 ? 3.837 11.132 6.737 1.00 77.56 340 PRO A O 1
ATOM 2581 N N . GLY A 1 341 ? 3.942 8.918 7.055 1.00 71.06 341 GLY A N 1
ATOM 2582 C CA . GLY A 1 341 ? 4.076 8.924 8.511 1.00 71.06 341 GLY A CA 1
ATOM 2583 C C . GLY A 1 341 ? 2.861 8.349 9.231 1.00 71.06 341 GLY A C 1
ATOM 2584 O O . GLY A 1 341 ? 3.008 7.797 10.319 1.00 71.06 341 GLY A O 1
ATOM 2585 N N . HIS A 1 342 ? 1.679 8.422 8.616 1.00 77.44 342 HIS A N 1
ATOM 2586 C CA . HIS A 1 342 ? 0.428 7.955 9.219 1.00 77.44 342 HIS A CA 1
ATOM 2587 C C . HIS A 1 342 ? -0.234 6.816 8.432 1.00 77.44 342 HIS A C 1
ATOM 2589 O O . HIS A 1 342 ? -0.680 5.848 9.042 1.00 77.44 342 HIS A O 1
ATOM 2595 N N . ILE A 1 343 ? -0.256 6.871 7.092 1.00 86.31 343 ILE A N 1
ATOM 2596 C CA . ILE A 1 343 ? -1.030 5.932 6.256 1.00 86.31 343 ILE A CA 1
ATOM 2597 C C . ILE A 1 343 ? -0.589 4.482 6.465 1.00 86.31 343 ILE A C 1
ATOM 2599 O O . ILE A 1 343 ? -1.434 3.596 6.603 1.00 86.31 343 ILE A O 1
ATOM 2603 N N . GLY A 1 344 ? 0.720 4.227 6.528 1.00 86.88 344 GLY A N 1
ATOM 2604 C CA . GLY A 1 344 ? 1.238 2.862 6.558 1.00 86.88 344 GLY A CA 1
ATOM 2605 C C . GLY A 1 344 ? 0.883 2.069 7.817 1.00 86.88 344 GLY A C 1
ATOM 2606 O O . GLY A 1 344 ? 0.879 0.837 7.791 1.00 86.88 344 GLY A O 1
ATOM 2607 N N . GLN A 1 345 ? 0.581 2.754 8.923 1.00 87.62 345 GLN A N 1
ATOM 2608 C CA . GLN A 1 345 ? 0.242 2.136 10.209 1.00 87.62 345 GLN A CA 1
ATOM 2609 C C . GLN A 1 345 ? -1.262 1.900 10.372 1.00 87.62 345 GLN A C 1
ATOM 2611 O O . GLN A 1 345 ? -1.663 1.104 11.222 1.00 87.62 345 GLN A O 1
ATOM 2616 N N . LEU A 1 346 ? -2.088 2.564 9.559 1.00 87.69 346 LEU A N 1
ATOM 2617 C CA . LEU A 1 346 ? -3.536 2.456 9.647 1.00 87.69 346 LEU A CA 1
ATOM 2618 C C . LEU A 1 346 ? -4.031 1.078 9.185 1.00 87.69 346 LEU A C 1
ATOM 2620 O O . LEU A 1 346 ? -3.478 0.505 8.236 1.00 87.69 346 LEU A O 1
ATOM 2624 N N . PRO A 1 347 ? -5.111 0.567 9.801 1.00 89.19 347 PRO A N 1
ATOM 2625 C CA . PRO A 1 347 ? -5.860 -0.578 9.294 1.00 89.19 347 PRO A CA 1
ATOM 2626 C C . PRO A 1 347 ? -6.208 -0.426 7.809 1.00 89.19 347 PRO A C 1
ATOM 2628 O O . PRO A 1 347 ? -6.673 0.633 7.394 1.00 89.19 347 PRO A O 1
ATOM 2631 N N . HIS A 1 348 ? -5.987 -1.475 7.014 1.00 90.12 348 HIS A N 1
ATOM 2632 C CA . HIS A 1 348 ? -6.356 -1.500 5.595 1.00 90.12 348 HIS A CA 1
ATOM 2633 C C . HIS A 1 348 ? -7.174 -2.742 5.238 1.00 90.12 348 HIS A C 1
ATOM 2635 O O . HIS A 1 348 ? -8.358 -2.630 4.932 1.00 90.12 348 HIS A O 1
ATOM 2641 N N . PHE A 1 349 ? -6.560 -3.922 5.317 1.00 92.56 349 PHE A N 1
ATOM 2642 C CA . PHE A 1 349 ? -7.149 -5.184 4.855 1.00 92.56 349 PHE A CA 1
ATOM 2643 C C . PHE A 1 349 ? -7.519 -6.067 6.041 1.00 92.56 349 PHE A C 1
ATOM 2645 O O . PHE A 1 349 ? -6.774 -6.106 7.014 1.00 92.56 349 PHE A O 1
ATOM 2652 N N . HIS A 1 350 ? -8.635 -6.788 5.996 1.00 90.50 350 HIS A N 1
ATOM 2653 C CA . HIS A 1 350 ? -8.953 -7.784 7.019 1.00 90.50 350 HIS A CA 1
ATOM 2654 C C . HIS A 1 350 ? -7.898 -8.900 7.029 1.00 90.50 350 HIS A C 1
ATOM 2656 O O . HIS A 1 350 ? -7.429 -9.362 5.990 1.00 90.50 350 HIS A O 1
ATOM 2662 N N . ASN A 1 351 ? -7.503 -9.331 8.225 1.00 89.94 351 ASN A N 1
ATOM 2663 C CA . ASN A 1 351 ? -6.521 -10.390 8.407 1.00 89.94 351 ASN A CA 1
ATOM 2664 C C . ASN A 1 351 ? -7.199 -11.771 8.440 1.00 89.94 351 ASN A C 1
ATOM 2666 O O . ASN A 1 351 ? -7.642 -12.242 9.494 1.00 89.94 351 ASN A O 1
ATOM 2670 N N . VAL A 1 352 ? -7.220 -12.446 7.288 1.00 86.19 352 VAL A N 1
ATOM 2671 C CA . VAL A 1 352 ? -7.888 -13.747 7.075 1.00 86.19 352 VAL A CA 1
ATOM 2672 C C . VAL A 1 352 ? -7.368 -14.858 8.003 1.00 86.19 352 VAL A C 1
ATOM 2674 O O . VAL A 1 352 ? -8.114 -15.768 8.383 1.00 86.19 352 VAL A O 1
ATOM 2677 N N . ALA A 1 353 ? -6.113 -14.773 8.463 1.00 81.38 353 ALA A N 1
ATOM 2678 C CA . ALA A 1 353 ? -5.520 -15.753 9.376 1.00 81.38 353 ALA A CA 1
ATOM 2679 C C . ALA A 1 353 ? -6.289 -15.886 10.710 1.00 81.38 353 ALA A C 1
ATOM 2681 O O . ALA A 1 353 ? -6.224 -16.929 11.369 1.00 81.38 353 ALA A O 1
ATOM 2682 N N . ARG A 1 354 ? -7.055 -14.858 11.111 1.00 66.62 354 ARG A N 1
ATOM 2683 C CA . ARG A 1 354 ? -7.911 -14.891 12.307 1.00 66.62 354 ARG A CA 1
ATOM 2684 C C . ARG A 1 354 ? -9.127 -15.801 12.124 1.00 66.62 354 ARG A C 1
ATOM 2686 O O . ARG A 1 354 ? -9.413 -16.605 13.013 1.00 66.62 354 ARG A O 1
ATOM 2693 N N . GLU A 1 355 ? -9.822 -15.701 10.993 1.00 58.62 355 GLU A N 1
ATOM 2694 C CA . GLU A 1 355 ? -11.080 -16.422 10.747 1.00 58.62 355 GLU A CA 1
ATOM 2695 C C . GLU A 1 355 ? -10.877 -17.937 10.685 1.00 58.62 355 GLU A C 1
ATOM 2697 O O . GLU A 1 355 ? -11.669 -18.709 11.230 1.00 58.62 355 GLU A O 1
ATOM 2702 N N . ARG A 1 356 ? -9.744 -18.381 10.123 1.00 57.19 356 ARG A N 1
ATOM 2703 C CA . ARG A 1 356 ? -9.372 -19.806 10.099 1.00 57.19 356 ARG A CA 1
ATOM 2704 C C . ARG A 1 356 ? -9.200 -20.405 11.499 1.00 57.19 356 ARG A C 1
ATOM 2706 O O . ARG A 1 356 ? -9.336 -21.617 11.658 1.00 57.19 356 ARG A O 1
ATOM 2713 N N . ARG A 1 357 ? -8.918 -19.580 12.514 1.00 53.25 357 ARG A N 1
ATOM 2714 C CA . ARG A 1 357 ? -8.755 -20.015 13.909 1.00 53.25 357 ARG A CA 1
ATOM 2715 C C . ARG A 1 357 ? -10.057 -19.942 14.712 1.00 53.25 357 ARG A C 1
ATOM 2717 O O . ARG A 1 357 ? -10.204 -20.704 15.664 1.00 53.25 357 ARG A O 1
ATOM 2724 N N . THR A 1 358 ? -10.977 -19.041 14.357 1.00 47.81 358 THR A N 1
ATOM 2725 C CA . THR A 1 358 ? -12.276 -18.871 15.035 1.00 47.81 358 THR A CA 1
ATOM 2726 C C . THR A 1 358 ? -13.393 -19.725 14.443 1.00 47.81 358 THR A C 1
ATOM 2728 O O . THR A 1 358 ? -14.382 -19.960 15.136 1.00 47.81 358 THR A O 1
ATOM 2731 N N . ALA A 1 359 ? -13.249 -20.236 13.216 1.00 36.94 359 ALA A N 1
ATOM 2732 C CA . ALA A 1 359 ? -14.184 -21.204 12.656 1.00 36.94 359 ALA A CA 1
ATOM 2733 C C . ALA A 1 359 ? -14.250 -22.455 13.559 1.00 36.94 359 ALA A C 1
ATOM 2735 O O . ALA A 1 359 ? -13.246 -23.165 13.704 1.00 36.94 359 ALA A O 1
ATOM 2736 N N . PRO A 1 360 ? -15.412 -22.782 14.165 1.00 39.12 360 PRO A N 1
ATOM 2737 C CA . PRO A 1 360 ? -15.572 -24.054 14.845 1.00 39.12 360 PRO A CA 1
ATOM 2738 C C . PRO A 1 360 ? -15.302 -25.145 13.814 1.00 39.12 360 PRO A C 1
ATOM 2740 O O . PRO A 1 360 ? -15.888 -25.118 12.731 1.00 39.12 360 PRO A O 1
ATOM 2743 N N . ARG A 1 361 ? -14.434 -26.114 14.131 1.00 36.69 361 ARG A N 1
ATOM 2744 C CA . ARG A 1 361 ? -14.298 -27.347 13.343 1.00 36.69 361 ARG A CA 1
ATOM 2745 C C . ARG A 1 361 ? -15.673 -28.012 13.291 1.00 36.69 361 ARG A C 1
ATOM 2747 O O . ARG A 1 361 ? -16.014 -28.817 14.157 1.00 36.69 361 ARG A O 1
ATOM 2754 N N . GLN A 1 362 ? -16.475 -27.679 12.282 1.00 39.62 362 GLN A N 1
ATOM 2755 C CA . GLN A 1 362 ? -17.687 -28.408 11.971 1.00 39.62 362 GLN A CA 1
ATOM 2756 C C . GLN A 1 362 ? -17.231 -29.796 11.532 1.00 39.62 362 GLN A C 1
ATOM 2758 O O . GLN A 1 362 ? -16.861 -30.033 10.382 1.00 39.62 362 GLN A O 1
ATOM 2763 N N . ARG A 1 363 ? -17.217 -30.738 12.482 1.00 37.56 363 ARG A N 1
ATOM 2764 C CA . ARG A 1 363 ? -17.278 -32.157 12.149 1.00 37.56 363 ARG A CA 1
ATOM 2765 C C . ARG A 1 363 ? -18.530 -32.302 11.301 1.00 37.56 363 ARG A C 1
ATOM 2767 O O . ARG A 1 363 ? -19.631 -32.216 11.836 1.00 37.56 363 ARG A O 1
ATOM 2774 N N . ARG A 1 364 ? -18.344 -32.491 9.991 1.00 34.97 364 ARG A N 1
ATOM 2775 C CA . ARG A 1 364 ? -19.388 -32.955 9.075 1.00 34.97 364 ARG A CA 1
ATOM 2776 C C . ARG A 1 364 ? -20.156 -34.065 9.788 1.00 34.97 364 ARG A C 1
ATOM 2778 O O . ARG A 1 364 ? -19.599 -35.138 10.040 1.00 34.97 364 ARG A O 1
ATOM 2785 N N . ALA A 1 365 ? -21.395 -33.777 10.172 1.00 40.22 365 ALA A N 1
ATOM 2786 C CA . ALA A 1 365 ? -22.299 -34.784 10.687 1.00 40.22 365 ALA A CA 1
ATOM 2787 C C . ALA A 1 365 ? -22.510 -35.792 9.555 1.00 40.22 365 ALA A C 1
ATOM 2789 O O . ALA A 1 365 ? -23.002 -35.439 8.484 1.00 40.22 365 ALA A O 1
ATOM 2790 N N . ARG A 1 366 ? -22.055 -37.031 9.758 1.00 35.88 366 ARG A N 1
ATOM 2791 C CA . ARG A 1 366 ? -22.416 -38.132 8.864 1.00 35.88 366 ARG A CA 1
ATOM 2792 C C . ARG A 1 366 ? -23.915 -38.421 9.027 1.00 35.88 366 ARG A C 1
ATOM 2794 O O . ARG A 1 366 ? -24.416 -38.270 10.146 1.00 35.88 366 ARG A O 1
ATOM 2801 N N . PRO A 1 367 ? -24.617 -38.841 7.960 1.00 36.38 367 PRO A N 1
ATOM 2802 C CA . PRO A 1 367 ? -26.012 -39.248 8.055 1.00 36.38 367 PRO A CA 1
ATOM 2803 C C . PRO A 1 367 ? -26.168 -40.353 9.105 1.00 36.38 367 PRO A C 1
ATOM 2805 O O . PRO A 1 367 ? -25.336 -41.257 9.198 1.00 36.38 367 PRO A O 1
ATOM 2808 N N . ARG A 1 368 ? -27.203 -40.227 9.938 1.00 39.12 368 ARG A N 1
ATOM 2809 C CA . ARG A 1 368 ? -27.568 -41.214 10.954 1.00 39.12 368 ARG A CA 1
ATOM 2810 C C . ARG A 1 368 ? -28.200 -42.423 10.271 1.00 39.12 368 ARG A C 1
ATOM 2812 O O . ARG A 1 368 ? -29.387 -42.375 9.971 1.00 39.12 368 ARG A O 1
ATOM 2819 N N . ASP A 1 369 ? -27.432 -43.498 10.142 1.00 36.84 369 ASP A N 1
ATOM 2820 C CA . ASP A 1 369 ? -27.989 -44.832 9.936 1.00 36.84 369 ASP A CA 1
ATOM 2821 C C . ASP A 1 369 ? -28.102 -45.579 11.270 1.00 36.84 369 ASP A C 1
ATOM 2823 O O . ASP A 1 369 ? -27.247 -45.509 12.156 1.00 36.84 369 ASP A O 1
ATOM 2827 N N . TRP A 1 370 ? -29.249 -46.227 11.408 1.00 38.59 370 TRP A N 1
ATOM 2828 C CA . TRP A 1 370 ? -29.857 -46.764 12.616 1.00 38.59 370 TRP A CA 1
ATOM 2829 C C . TRP A 1 370 ? -29.401 -48.210 12.838 1.00 38.59 370 TRP A C 1
ATOM 2831 O O . TRP A 1 370 ? -29.786 -49.064 12.051 1.00 38.59 370 TRP A O 1
ATOM 2841 N N . LEU A 1 371 ? -28.643 -48.523 13.900 1.00 32.88 371 LEU A N 1
ATOM 2842 C CA . LEU A 1 371 ? -28.457 -49.912 14.358 1.00 32.88 371 LEU A CA 1
ATOM 2843 C C . LEU A 1 371 ? -28.285 -50.021 15.891 1.00 32.88 371 LEU A C 1
ATOM 2845 O O . LEU A 1 371 ? -27.801 -49.081 16.527 1.00 32.88 371 LEU A O 1
ATOM 2849 N N . PRO A 1 372 ? -28.723 -51.148 16.495 1.00 36.03 372 PRO A N 1
ATOM 2850 C CA . PRO A 1 372 ? -29.139 -51.214 17.889 1.00 36.03 372 PRO A CA 1
ATOM 2851 C C . PRO A 1 372 ? -28.027 -51.563 18.889 1.00 36.03 372 PRO A C 1
ATOM 2853 O O . PRO A 1 372 ? -26.979 -52.124 18.583 1.00 36.03 372 PRO A O 1
ATOM 2856 N N . ASN A 1 373 ? -28.362 -51.228 20.131 1.00 40.16 373 ASN A N 1
ATOM 2857 C CA . ASN A 1 373 ? -27.638 -51.326 21.391 1.00 40.16 373 ASN A CA 1
ATOM 2858 C C . ASN A 1 373 ? -26.915 -52.671 21.648 1.00 40.16 373 ASN A C 1
ATOM 2860 O O . ASN A 1 373 ? -27.572 -53.703 21.780 1.00 40.16 373 ASN A O 1
ATOM 2864 N N . ARG A 1 374 ? -25.585 -52.643 21.851 1.00 34.12 374 ARG A N 1
ATOM 2865 C CA . ARG A 1 374 ? -24.839 -53.683 22.592 1.00 34.12 374 ARG A CA 1
ATOM 2866 C C . ARG A 1 374 ? -23.664 -53.110 23.401 1.00 34.12 374 ARG A C 1
ATOM 2868 O O . ARG A 1 374 ? -22.639 -52.717 22.862 1.00 34.12 374 ARG A O 1
ATOM 2875 N N . SER A 1 375 ? -23.872 -53.129 24.718 1.00 35.56 375 SER A N 1
ATOM 2876 C CA . SER A 1 375 ? -22.916 -53.374 25.812 1.00 35.56 375 SER A CA 1
ATOM 2877 C C . SER A 1 375 ? -21.552 -52.665 25.806 1.00 35.56 375 SER A C 1
ATOM 2879 O O . SER A 1 375 ? -20.579 -53.110 25.202 1.00 35.56 375 SER A O 1
ATOM 2881 N N . SER A 1 376 ? -21.497 -51.642 26.663 1.00 45.00 376 SER A N 1
ATOM 2882 C CA . SER A 1 376 ? -20.352 -51.168 27.451 1.00 45.00 376 SER A CA 1
ATOM 2883 C C . SER A 1 376 ? -19.378 -52.279 27.861 1.00 45.00 376 SER A C 1
ATOM 2885 O O . SER A 1 376 ? -19.830 -53.253 28.467 1.00 45.00 376 SER A O 1
ATOM 2887 N N . ARG A 1 377 ? -18.069 -52.092 27.584 1.00 41.84 377 ARG A N 1
ATOM 2888 C CA . ARG A 1 377 ? -16.946 -52.586 28.421 1.00 41.84 377 ARG A CA 1
ATOM 2889 C C . ARG A 1 377 ? -15.508 -52.224 27.984 1.00 41.84 377 ARG A C 1
ATOM 2891 O O . ARG A 1 377 ? -14.605 -52.935 28.378 1.00 41.84 377 ARG A O 1
ATOM 2898 N N . TYR A 1 378 ? -15.218 -51.128 27.268 1.00 44.12 378 TYR A N 1
ATOM 2899 C CA . TYR A 1 378 ? -13.807 -50.734 27.017 1.00 44.12 378 TYR A CA 1
ATOM 2900 C C . TYR A 1 378 ? -13.602 -49.214 26.896 1.00 44.12 378 TYR A C 1
ATOM 2902 O O . TYR A 1 378 ? -13.252 -48.722 25.832 1.00 44.12 378 TYR A O 1
ATOM 2910 N N . LEU A 1 379 ? -13.829 -48.436 27.964 1.00 43.88 379 LEU A N 1
ATOM 2911 C CA . LEU A 1 379 ? -13.557 -46.982 27.940 1.00 43.88 379 LEU A CA 1
ATOM 2912 C C . LEU A 1 379 ? -12.876 -46.417 29.198 1.00 43.88 379 LEU A C 1
ATOM 2914 O O . LEU A 1 379 ? -12.869 -45.209 29.397 1.00 43.88 379 LEU A O 1
ATOM 2918 N N . VAL A 1 380 ? -12.242 -47.257 30.021 1.00 42.06 380 VAL A N 1
ATOM 2919 C CA . VAL A 1 380 ? -11.505 -46.777 31.212 1.00 42.06 380 VAL A CA 1
ATOM 2920 C C . VAL A 1 380 ? -9.975 -46.813 31.025 1.00 42.06 380 VAL A C 1
ATOM 2922 O O . VAL A 1 380 ? -9.252 -46.167 31.770 1.00 42.06 380 VAL A O 1
ATOM 2925 N N . GLY A 1 381 ? -9.451 -47.464 29.977 1.00 41.78 381 GLY A N 1
ATOM 2926 C CA . GLY A 1 381 ? -7.995 -47.575 29.761 1.00 41.78 381 GLY A CA 1
ATOM 2927 C C . GLY A 1 381 ? -7.329 -46.429 28.980 1.00 41.78 381 GLY A C 1
ATOM 2928 O O . GLY A 1 381 ? -6.148 -46.165 29.176 1.00 41.78 381 GLY A O 1
ATOM 2929 N N . GLY A 1 382 ? -8.052 -45.733 28.093 1.00 46.69 382 GLY A N 1
ATOM 2930 C CA . GLY A 1 382 ? -7.435 -44.812 27.120 1.00 46.69 382 GLY A CA 1
ATOM 2931 C C . GLY A 1 382 ? -7.0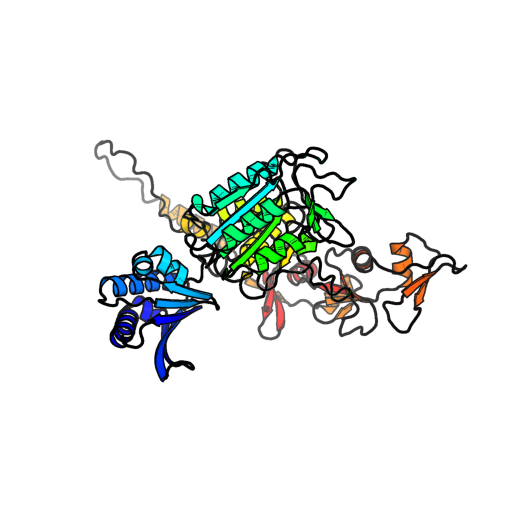56 -43.429 27.665 1.00 46.69 382 GLY A C 1
ATOM 2932 O O . GLY A 1 382 ? -6.062 -42.847 27.237 1.00 46.69 382 GLY A O 1
ATOM 2933 N N . ALA A 1 383 ? -7.815 -42.905 28.631 1.00 49.81 383 ALA A N 1
ATOM 2934 C CA . ALA A 1 383 ? -7.584 -41.562 29.172 1.00 49.81 383 ALA A CA 1
ATOM 2935 C C . ALA A 1 383 ? -6.323 -41.493 30.050 1.00 49.81 383 ALA A C 1
ATOM 2937 O O . ALA A 1 383 ? -5.577 -40.520 29.978 1.00 49.81 383 ALA A O 1
ATOM 2938 N N . ALA A 1 384 ? -6.040 -42.549 30.820 1.00 54.09 384 ALA A N 1
ATOM 2939 C CA . ALA A 1 384 ? -4.847 -42.614 31.660 1.00 54.09 384 ALA A CA 1
ATOM 2940 C C . ALA A 1 384 ? -3.555 -42.637 30.823 1.00 54.09 384 ALA A C 1
ATOM 2942 O O . ALA A 1 384 ? -2.587 -41.967 31.168 1.00 54.09 384 ALA A O 1
ATOM 2943 N N . VAL A 1 385 ? -3.559 -43.334 29.681 1.00 55.84 385 VAL A N 1
ATOM 2944 C CA . VAL A 1 385 ? -2.393 -43.426 28.785 1.00 55.84 385 VAL A CA 1
ATOM 2945 C C . VAL A 1 385 ? -2.093 -42.086 28.103 1.00 55.84 385 VAL A C 1
ATOM 2947 O O . VAL A 1 385 ? -0.930 -41.711 27.987 1.00 55.84 385 VAL A O 1
ATOM 2950 N N . LEU A 1 386 ? -3.117 -41.322 27.709 1.00 57.78 386 LEU A N 1
ATOM 2951 C CA . LEU A 1 386 ? -2.932 -40.001 27.091 1.00 57.78 386 LEU A CA 1
ATOM 2952 C C . LEU A 1 386 ? -2.470 -38.932 28.089 1.00 57.78 386 LEU A C 1
ATOM 2954 O O . LEU A 1 386 ? -1.650 -38.088 27.737 1.00 57.78 386 LEU A O 1
ATOM 2958 N N . ILE A 1 387 ? -2.947 -38.988 29.336 1.00 62.78 387 ILE A N 1
ATOM 2959 C CA . ILE A 1 387 ? -2.488 -38.086 30.401 1.00 62.78 387 ILE A CA 1
ATOM 2960 C C . ILE A 1 387 ? -1.034 -38.401 30.768 1.00 62.78 387 ILE A C 1
ATOM 2962 O O . ILE A 1 387 ? -0.228 -37.484 30.887 1.00 62.78 387 ILE A O 1
ATOM 2966 N N . LEU A 1 388 ? -0.666 -39.683 30.863 1.00 59.84 388 LEU A N 1
ATOM 2967 C CA . LEU A 1 388 ? 0.721 -40.086 31.112 1.00 59.84 388 LEU A CA 1
ATOM 2968 C C . LEU A 1 388 ? 1.657 -39.688 29.962 1.00 59.84 388 LEU A C 1
ATOM 2970 O O . LEU A 1 388 ? 2.769 -39.243 30.224 1.00 59.84 388 LEU A O 1
ATOM 2974 N N . LEU A 1 389 ? 1.202 -39.760 28.706 1.00 61.31 389 LEU A N 1
ATOM 2975 C CA . LEU A 1 389 ? 1.949 -39.257 27.546 1.00 61.31 389 LEU A CA 1
ATOM 2976 C C . LEU A 1 389 ? 2.123 -37.735 27.574 1.00 61.31 389 LEU A C 1
ATOM 2978 O O . LEU A 1 389 ? 3.212 -37.250 27.288 1.00 61.31 389 LEU A O 1
ATOM 2982 N N . ALA A 1 390 ? 1.092 -36.976 27.949 1.00 59.56 390 ALA A N 1
ATOM 2983 C CA . ALA A 1 390 ? 1.188 -35.521 28.067 1.00 59.56 390 ALA A CA 1
ATOM 2984 C C . ALA A 1 390 ? 2.123 -35.091 29.212 1.00 59.56 390 ALA A C 1
ATOM 2986 O O . ALA A 1 390 ? 2.922 -34.174 29.040 1.00 59.56 390 ALA A O 1
ATOM 2987 N N . VAL A 1 391 ? 2.076 -35.786 30.354 1.00 64.94 391 VAL A N 1
ATOM 2988 C CA . VAL A 1 391 ? 2.976 -35.547 31.495 1.00 64.94 391 VAL A CA 1
ATOM 2989 C C . VAL A 1 391 ? 4.414 -35.947 31.156 1.00 64.94 391 VAL A C 1
ATOM 2991 O O . VAL A 1 391 ? 5.340 -35.207 31.483 1.00 64.94 391 VAL A O 1
ATOM 2994 N N . ALA A 1 392 ? 4.613 -37.055 30.436 1.00 62.84 392 ALA A N 1
ATOM 2995 C CA . ALA A 1 392 ? 5.927 -37.443 29.934 1.00 62.84 392 ALA A CA 1
ATOM 2996 C C . ALA A 1 392 ? 6.475 -36.398 28.948 1.00 62.84 392 ALA A C 1
ATOM 2998 O O . ALA A 1 392 ? 7.599 -35.940 29.109 1.00 62.84 392 ALA A O 1
ATOM 2999 N N . LEU A 1 393 ? 5.677 -35.935 27.980 1.00 58.62 393 LEU A N 1
ATOM 3000 C CA . LEU A 1 393 ? 6.090 -34.889 27.033 1.00 58.62 393 LEU A CA 1
ATOM 3001 C C . LEU A 1 393 ? 6.409 -33.549 27.718 1.00 58.62 393 LEU A C 1
ATOM 3003 O O . LEU A 1 393 ? 7.257 -32.803 27.229 1.00 58.62 393 LEU A O 1
ATOM 3007 N N . TRP A 1 394 ? 5.776 -33.264 28.860 1.00 51.03 394 TRP A N 1
ATOM 3008 C CA . TRP A 1 394 ? 6.098 -32.107 29.694 1.00 51.03 394 TRP A CA 1
ATOM 3009 C C . TRP A 1 394 ? 7.419 -32.292 30.457 1.00 51.03 394 TRP A C 1
ATOM 3011 O O . TRP A 1 394 ? 8.233 -31.372 30.487 1.00 51.03 394 TRP A O 1
ATOM 3021 N N . GLN A 1 395 ? 7.698 -33.494 30.977 1.00 54.00 395 GLN A N 1
ATOM 3022 C CA . GLN A 1 395 ? 9.006 -33.827 31.564 1.00 54.00 395 GLN A CA 1
ATOM 3023 C C . GLN A 1 395 ? 10.147 -33.879 30.530 1.00 54.00 395 GLN A C 1
ATOM 3025 O O . GLN A 1 395 ? 11.297 -33.658 30.900 1.00 54.00 395 GLN A O 1
ATOM 3030 N N . PHE A 1 396 ? 9.843 -34.123 29.250 1.00 53.38 396 PHE A N 1
ATOM 3031 C CA . PHE A 1 396 ? 10.813 -34.180 28.146 1.00 53.38 396 PHE A CA 1
ATOM 3032 C C . PHE A 1 396 ? 10.931 -32.878 27.319 1.00 53.38 396 PHE A C 1
ATOM 3034 O O . PHE A 1 396 ? 11.570 -32.882 26.270 1.00 53.38 396 PHE A O 1
ATOM 3041 N N . GLY A 1 397 ? 10.365 -31.751 27.772 1.00 45.97 397 GLY A N 1
ATOM 3042 C CA . GLY A 1 397 ? 10.732 -30.414 27.268 1.00 45.97 397 GLY A CA 1
ATOM 3043 C C . GLY A 1 397 ? 10.199 -30.005 25.884 1.00 45.97 397 GLY A C 1
ATOM 3044 O O . GLY A 1 397 ? 10.672 -29.020 25.323 1.00 45.97 397 GLY A O 1
ATOM 3045 N N . VAL A 1 398 ? 9.190 -30.690 25.334 1.00 51.09 398 VAL A N 1
ATOM 3046 C CA . VAL A 1 398 ? 8.669 -30.431 23.967 1.00 51.09 398 VAL A CA 1
ATOM 3047 C C . VAL A 1 398 ? 7.886 -29.099 23.852 1.00 51.09 398 VAL A C 1
ATOM 3049 O O . VAL A 1 398 ? 7.631 -28.619 22.752 1.00 51.09 398 VAL A O 1
ATOM 3052 N N . PHE A 1 399 ? 7.563 -28.447 24.978 1.00 44.97 399 PHE A N 1
ATOM 3053 C CA . PHE A 1 399 ? 6.915 -27.123 25.046 1.00 44.97 399 PHE A CA 1
ATOM 3054 C C . PHE A 1 399 ? 7.711 -26.113 25.896 1.00 44.97 399 PHE A C 1
ATOM 3056 O O . PHE A 1 399 ? 7.138 -25.395 26.716 1.00 44.97 399 PHE A O 1
ATOM 3063 N N . SER A 1 400 ? 9.038 -26.071 25.749 1.00 45.44 400 SER A N 1
ATOM 3064 C CA . SER A 1 400 ? 9.871 -25.110 26.481 1.00 45.44 400 SER A CA 1
ATOM 3065 C C . SER A 1 400 ? 9.767 -23.704 25.873 1.00 45.44 400 SER A C 1
ATOM 3067 O O . SER A 1 400 ? 10.296 -23.432 24.796 1.00 45.44 400 SER A O 1
ATOM 3069 N N . THR A 1 401 ? 9.087 -22.779 26.554 1.00 55.28 401 THR A N 1
ATOM 3070 C CA . THR A 1 401 ? 9.316 -21.343 26.347 1.00 55.28 401 THR A CA 1
ATOM 3071 C C . THR A 1 401 ? 10.700 -21.014 26.892 1.00 55.28 401 THR A C 1
ATOM 3073 O O . THR A 1 401 ? 10.900 -21.153 28.099 1.00 55.28 401 THR A O 1
ATOM 3076 N N . LYS A 1 402 ? 11.618 -20.581 26.022 1.00 55.62 402 LYS A N 1
ATOM 3077 C CA . LYS A 1 402 ? 12.998 -20.211 26.366 1.00 55.62 402 LYS A CA 1
ATOM 3078 C C . LYS A 1 402 ? 13.025 -19.181 27.503 1.00 55.62 402 LYS A C 1
ATOM 3080 O O . LYS A 1 402 ? 12.727 -18.003 27.279 1.00 55.62 402 LYS A O 1
ATOM 3085 N N . ASN A 1 403 ? 13.254 -19.633 28.731 1.00 66.75 403 ASN A N 1
ATOM 3086 C CA . ASN A 1 403 ? 13.107 -18.848 29.962 1.00 66.75 403 ASN A CA 1
ATOM 3087 C C . ASN A 1 403 ? 14.213 -19.138 30.979 1.00 66.75 403 ASN A C 1
ATOM 3089 O O . ASN A 1 403 ? 14.142 -18.611 32.089 1.00 66.75 403 ASN A O 1
ATOM 3093 N N . THR A 1 404 ? 15.229 -19.934 30.633 1.00 78.06 404 THR A N 1
ATOM 3094 C CA . THR A 1 404 ? 16.356 -20.160 31.544 1.00 78.06 404 THR A CA 1
ATOM 3095 C C . THR A 1 404 ? 17.356 -19.020 31.353 1.00 78.06 404 THR A C 1
ATOM 3097 O O . THR A 1 404 ? 17.957 -18.936 30.280 1.00 78.06 404 THR A O 1
ATOM 3100 N N . PRO A 1 405 ? 17.517 -18.100 32.325 1.00 79.50 405 PRO A N 1
ATOM 3101 C CA . PRO A 1 405 ? 18.425 -16.977 32.165 1.00 79.50 405 PRO A CA 1
ATOM 3102 C C . PRO A 1 405 ? 19.876 -17.460 32.214 1.00 79.50 405 PRO A C 1
ATOM 3104 O O . PRO A 1 405 ? 20.285 -18.184 33.123 1.00 79.50 405 PRO A O 1
ATOM 3107 N N . LEU A 1 406 ? 20.658 -17.009 31.246 1.00 80.81 406 LEU A N 1
ATOM 3108 C CA . LEU A 1 406 ? 22.114 -17.035 31.264 1.00 80.81 406 LEU A CA 1
ATOM 3109 C C . LEU A 1 406 ? 22.645 -15.683 31.763 1.00 80.81 406 LEU A C 1
ATOM 3111 O O . LEU A 1 406 ? 21.882 -14.804 32.156 1.00 80.81 406 LEU A O 1
ATOM 3115 N N . ALA A 1 407 ? 23.965 -15.498 31.768 1.00 79.12 407 ALA A N 1
ATOM 3116 C CA . ALA A 1 407 ? 24.557 -14.194 32.068 1.00 79.12 407 ALA A CA 1
ATOM 3117 C C . ALA A 1 407 ? 24.523 -13.253 30.841 1.00 79.12 407 ALA A C 1
ATOM 3119 O O . ALA A 1 407 ? 24.221 -13.658 29.717 1.00 79.12 407 ALA A O 1
ATOM 3120 N N . GLY A 1 408 ? 24.817 -11.970 31.059 1.00 75.88 408 GLY A N 1
ATOM 3121 C CA . GLY A 1 408 ? 24.864 -10.974 29.985 1.00 75.88 408 GLY A CA 1
ATOM 3122 C C . GLY A 1 408 ? 26.098 -11.088 29.086 1.00 75.88 408 GLY A C 1
ATOM 3123 O O . GLY A 1 408 ? 27.086 -11.741 29.435 1.00 75.88 408 GLY A O 1
ATOM 3124 N N . VAL A 1 409 ? 26.069 -10.432 27.923 1.00 77.50 409 VAL A N 1
ATOM 3125 C CA . VAL A 1 409 ? 27.185 -10.392 26.958 1.00 77.50 409 VAL A CA 1
ATOM 3126 C C . VAL A 1 409 ? 27.992 -9.105 27.129 1.00 77.50 409 VAL A C 1
ATOM 3128 O O . VAL A 1 409 ? 27.430 -8.017 27.213 1.00 77.50 409 VAL A O 1
ATOM 3131 N N . SER A 1 410 ? 29.324 -9.219 27.155 1.00 82.31 410 SER A N 1
ATOM 3132 C CA . SER A 1 410 ? 30.206 -8.053 27.079 1.00 82.31 410 SER A CA 1
ATOM 3133 C C . SER A 1 410 ? 30.308 -7.617 25.621 1.00 82.31 410 SER A C 1
ATOM 3135 O O . SER A 1 410 ? 30.920 -8.311 24.809 1.00 82.31 410 SER A O 1
ATOM 3137 N N . LEU A 1 411 ? 29.721 -6.468 25.280 1.00 82.06 411 LEU A N 1
ATOM 3138 C CA . LEU A 1 411 ? 29.790 -5.923 23.918 1.00 82.06 411 LEU A CA 1
ATOM 3139 C C . LEU A 1 411 ? 31.242 -5.691 23.483 1.00 82.06 411 LEU A C 1
ATOM 3141 O O . LEU A 1 411 ? 31.588 -5.899 22.323 1.00 82.06 411 LEU A O 1
ATOM 3145 N N . THR A 1 412 ? 32.105 -5.304 24.428 1.00 83.50 412 THR A N 1
ATOM 3146 C CA . THR A 1 412 ? 33.534 -5.076 24.177 1.00 83.50 412 THR A CA 1
ATOM 3147 C C . THR A 1 412 ? 34.225 -6.355 23.742 1.00 83.50 412 THR A C 1
ATOM 3149 O O . THR A 1 412 ? 34.996 -6.339 22.787 1.00 83.50 412 THR A O 1
ATOM 3152 N N . GLU A 1 413 ? 33.925 -7.463 24.413 1.00 80.38 413 GLU A N 1
ATOM 3153 C CA . GLU A 1 413 ? 34.464 -8.782 24.082 1.00 80.38 413 GLU A CA 1
ATOM 3154 C C . GLU A 1 413 ? 33.905 -9.282 22.743 1.00 80.38 413 GLU A C 1
ATOM 3156 O O . GLU A 1 413 ? 34.662 -9.766 21.904 1.00 80.38 413 GLU A O 1
ATOM 3161 N N . TYR A 1 414 ? 32.606 -9.064 22.500 1.00 84.38 414 TYR A N 1
ATOM 3162 C CA . TYR A 1 414 ? 31.945 -9.406 21.241 1.00 84.38 414 TYR A CA 1
ATOM 3163 C C . TYR A 1 414 ? 32.587 -8.699 20.041 1.00 84.38 414 TYR A C 1
ATOM 3165 O O . TYR A 1 414 ? 33.060 -9.369 19.125 1.00 84.38 414 TYR A O 1
ATOM 3173 N N . CYS A 1 415 ? 32.682 -7.367 20.050 1.00 88.12 415 CYS A N 1
ATOM 3174 C CA . CYS A 1 415 ? 33.294 -6.650 18.930 1.00 88.12 415 CYS A CA 1
ATOM 3175 C C . CYS A 1 415 ? 34.791 -6.968 18.794 1.00 88.12 415 CYS A C 1
ATOM 3177 O O . CYS A 1 415 ? 35.271 -7.138 17.674 1.00 88.12 415 CYS A O 1
ATOM 3179 N N . SER A 1 416 ? 35.520 -7.124 19.909 1.00 85.62 416 SER A N 1
ATOM 3180 C CA . SER A 1 416 ? 36.954 -7.454 19.863 1.00 85.62 416 SER A CA 1
ATOM 3181 C C . SER A 1 416 ? 37.215 -8.832 19.251 1.00 85.62 416 SER A C 1
ATOM 3183 O O . SER A 1 416 ? 38.242 -9.014 18.610 1.00 85.62 416 SER A O 1
ATOM 3185 N N . SER A 1 417 ? 36.284 -9.787 19.383 1.00 81.12 417 SER A N 1
ATOM 3186 C CA . SER A 1 417 ? 36.398 -11.099 18.724 1.00 81.12 417 SER A CA 1
ATOM 3187 C C . SER A 1 417 ? 36.389 -11.021 17.190 1.00 81.12 417 SER A C 1
ATOM 3189 O O . SER A 1 417 ? 36.816 -11.963 16.529 1.00 81.12 417 SER A O 1
ATOM 3191 N N . GLN A 1 418 ? 35.928 -9.898 16.633 1.00 79.06 418 GLN A N 1
ATOM 3192 C CA . GLN A 1 418 ? 35.874 -9.615 15.198 1.00 79.06 418 GLN A CA 1
ATOM 3193 C C . GLN A 1 418 ? 36.883 -8.528 14.786 1.00 79.06 418 GLN A C 1
ATOM 3195 O O . GLN A 1 418 ? 36.762 -7.959 13.705 1.00 79.06 418 GLN A O 1
ATOM 3200 N N . ASP A 1 419 ? 37.849 -8.201 15.653 1.00 83.00 419 ASP A N 1
ATOM 3201 C CA . ASP A 1 419 ? 38.799 -7.093 15.478 1.00 83.00 419 ASP A CA 1
ATOM 3202 C C . ASP A 1 419 ? 38.130 -5.705 15.327 1.00 83.00 419 ASP A C 1
ATOM 3204 O O . ASP A 1 419 ? 38.669 -4.784 14.704 1.00 83.00 419 ASP A O 1
ATOM 3208 N N . LEU A 1 420 ? 36.948 -5.524 15.927 1.00 87.31 420 LEU A N 1
ATOM 3209 C CA . LEU A 1 420 ? 36.170 -4.280 15.918 1.00 87.31 420 LEU A CA 1
ATOM 3210 C C . LEU A 1 420 ? 36.102 -3.654 17.319 1.00 87.31 420 LEU A C 1
ATOM 3212 O O . LEU A 1 420 ? 36.245 -4.323 18.341 1.00 87.31 420 LEU A O 1
ATOM 3216 N N . LYS A 1 421 ? 35.831 -2.348 17.394 1.00 89.81 421 LYS A N 1
ATOM 3217 C CA . LYS A 1 421 ? 35.640 -1.627 18.667 1.00 89.81 421 LYS A CA 1
ATOM 3218 C C . LYS A 1 421 ? 34.165 -1.338 18.916 1.00 89.81 421 LYS A C 1
ATOM 3220 O O . LYS A 1 421 ? 33.429 -1.087 17.974 1.00 89.81 421 LYS A O 1
ATOM 3225 N N . VAL A 1 422 ? 33.730 -1.313 20.173 1.00 90.12 422 VAL A N 1
ATOM 3226 C CA . VAL A 1 422 ? 32.356 -0.904 20.510 1.00 90.12 422 VAL A CA 1
ATOM 3227 C C . VAL A 1 422 ? 32.208 0.611 20.409 1.00 90.12 422 VAL A C 1
ATOM 3229 O O . VAL A 1 422 ? 33.042 1.361 20.917 1.00 90.12 422 VAL A O 1
ATOM 3232 N N . SER A 1 423 ? 31.110 1.056 19.808 1.00 89.56 423 SER A N 1
ATOM 3233 C CA . SER A 1 423 ? 30.635 2.438 19.834 1.00 89.56 423 SER A CA 1
ATOM 3234 C C . SER A 1 423 ? 29.108 2.430 19.943 1.00 89.56 423 SER A C 1
ATOM 3236 O O . SER A 1 423 ? 28.401 2.216 18.959 1.00 89.56 423 SER A O 1
ATOM 3238 N N . GLY A 1 424 ? 28.591 2.615 21.162 1.00 85.56 424 GLY A N 1
ATOM 3239 C CA . GLY A 1 424 ? 27.157 2.492 21.444 1.00 85.56 424 GLY A CA 1
ATOM 3240 C C . GLY A 1 424 ? 26.645 1.078 21.155 1.00 85.56 424 GLY A C 1
ATOM 3241 O O . GLY A 1 424 ? 27.156 0.111 21.711 1.00 85.56 424 GLY A O 1
ATOM 3242 N N . GLU A 1 425 ? 25.663 0.966 20.262 1.00 86.75 425 GLU A N 1
ATOM 3243 C CA . GLU A 1 425 ? 25.065 -0.306 19.822 1.00 86.75 425 GLU A CA 1
ATOM 3244 C C . GLU A 1 425 ? 25.746 -0.904 18.573 1.00 86.75 425 GLU A C 1
ATOM 3246 O O . GLU A 1 425 ? 25.189 -1.784 17.913 1.00 86.75 425 GLU A O 1
ATOM 3251 N N . TYR A 1 426 ? 26.937 -0.412 18.214 1.00 91.31 426 TYR A N 1
ATOM 3252 C CA . TYR A 1 426 ? 27.645 -0.800 16.996 1.00 91.31 426 TYR A CA 1
ATOM 3253 C C . TYR A 1 426 ? 29.043 -1.344 17.286 1.00 91.31 426 TYR A C 1
ATOM 3255 O O . TYR A 1 426 ? 29.756 -0.838 18.157 1.00 91.31 426 TYR A O 1
ATOM 3263 N N . CYS A 1 427 ? 29.466 -2.314 16.477 1.00 92.06 427 CYS A N 1
ATOM 3264 C CA . CYS A 1 427 ? 30.878 -2.623 16.289 1.00 92.06 427 CYS A CA 1
ATOM 3265 C C . CYS A 1 427 ? 31.423 -1.758 15.150 1.00 92.06 427 CYS A C 1
ATOM 3267 O O . CYS A 1 427 ? 30.833 -1.715 14.070 1.00 92.06 427 CYS A O 1
ATOM 3269 N N . VAL A 1 428 ? 32.534 -1.060 15.382 1.00 94.62 428 VAL A N 1
ATOM 3270 C CA . VAL A 1 428 ? 33.095 -0.082 14.448 1.00 94.62 428 VAL A CA 1
ATOM 3271 C C . VAL A 1 428 ? 34.572 -0.310 14.155 1.00 94.62 428 VAL A C 1
ATOM 3273 O O . VAL A 1 428 ? 35.344 -0.735 15.018 1.00 94.62 428 VAL A O 1
ATOM 3276 N N . HIS A 1 429 ? 34.977 0.037 12.935 1.00 93.38 429 HIS A N 1
ATOM 3277 C CA . HIS A 1 429 ? 36.366 0.041 12.492 1.00 93.38 429 HIS A CA 1
ATOM 3278 C C . HIS A 1 429 ? 36.646 1.252 11.592 1.00 93.38 429 HIS A C 1
ATOM 3280 O O . HIS A 1 429 ? 35.967 1.412 10.576 1.00 93.38 429 HIS A O 1
ATOM 3286 N N . PRO A 1 430 ? 37.626 2.110 11.930 1.00 93.62 430 PRO A N 1
ATOM 3287 C CA . PRO A 1 430 ? 38.028 3.213 11.065 1.00 93.62 430 PRO A CA 1
ATOM 3288 C C . PRO A 1 430 ? 38.458 2.741 9.677 1.00 93.62 430 PRO A C 1
ATOM 3290 O O . PRO A 1 430 ? 39.200 1.770 9.536 1.00 93.62 430 PRO A O 1
ATOM 3293 N N . ILE A 1 431 ? 37.991 3.445 8.650 1.00 94.31 431 ILE A N 1
ATOM 3294 C CA . ILE A 1 431 ? 38.333 3.167 7.260 1.00 94.31 431 ILE A CA 1
ATOM 3295 C C . ILE A 1 431 ? 39.690 3.793 6.951 1.00 94.31 431 ILE A C 1
ATOM 3297 O O . ILE A 1 431 ? 39.857 5.011 6.993 1.00 94.31 431 ILE A O 1
ATOM 3301 N N . ASP A 1 432 ? 40.646 2.954 6.563 1.00 94.31 432 ASP A N 1
ATOM 3302 C CA . ASP A 1 432 ? 41.835 3.405 5.847 1.00 94.31 432 ASP A CA 1
ATOM 3303 C C . ASP A 1 432 ? 41.441 3.741 4.400 1.00 94.31 432 ASP A C 1
ATOM 3305 O O . ASP A 1 432 ? 41.158 2.855 3.589 1.00 94.31 432 ASP A O 1
ATOM 3309 N N . LEU A 1 433 ? 41.419 5.036 4.078 1.00 93.94 433 LEU A N 1
ATOM 3310 C CA . LEU A 1 433 ? 41.043 5.535 2.753 1.00 93.94 433 LEU A CA 1
ATOM 3311 C C . LEU A 1 433 ? 41.963 5.004 1.646 1.00 93.94 433 LEU A C 1
ATOM 3313 O O . LEU A 1 433 ? 41.509 4.777 0.527 1.00 93.94 433 LEU A O 1
ATOM 3317 N N . THR A 1 434 ? 43.243 4.759 1.938 1.00 95.62 434 THR A N 1
ATOM 3318 C CA . THR A 1 434 ? 44.166 4.178 0.955 1.00 95.62 434 THR A CA 1
ATOM 3319 C C . THR A 1 434 ? 43.816 2.720 0.689 1.00 95.62 434 THR A C 1
ATOM 3321 O O . THR A 1 434 ? 43.798 2.297 -0.466 1.00 95.62 434 THR A O 1
ATOM 3324 N N . ALA A 1 435 ? 43.488 1.951 1.727 1.00 95.62 435 ALA A N 1
ATOM 3325 C CA . ALA A 1 435 ? 43.018 0.579 1.552 1.00 95.62 435 ALA A CA 1
ATOM 3326 C C . ALA A 1 435 ? 41.696 0.529 0.764 1.00 95.62 435 ALA A C 1
ATOM 3328 O O . ALA A 1 435 ? 41.564 -0.291 -0.146 1.00 95.62 435 ALA A O 1
ATOM 3329 N N . ALA A 1 436 ? 40.766 1.447 1.045 1.00 95.38 436 ALA A N 1
ATOM 3330 C CA . ALA A 1 436 ? 39.505 1.568 0.315 1.00 95.38 436 ALA A CA 1
ATOM 3331 C C . ALA A 1 436 ? 39.717 1.923 -1.169 1.00 95.38 436 ALA A C 1
ATOM 3333 O O . ALA A 1 436 ? 39.148 1.261 -2.034 1.00 95.38 436 ALA A O 1
ATOM 3334 N N . CYS A 1 437 ? 40.606 2.876 -1.478 1.00 95.12 437 CYS A N 1
ATOM 3335 C CA . CYS A 1 437 ? 41.009 3.211 -2.851 1.00 95.12 437 CYS A CA 1
ATOM 3336 C C . CYS A 1 437 ? 41.513 1.994 -3.632 1.00 95.12 437 CYS A C 1
ATOM 3338 O O . CYS A 1 437 ? 41.102 1.742 -4.766 1.00 95.12 437 CYS A O 1
ATOM 3340 N N . ARG A 1 438 ? 42.435 1.242 -3.022 1.00 96.25 438 ARG A N 1
ATOM 3341 C CA . ARG A 1 438 ? 43.045 0.069 -3.656 1.00 96.25 438 ARG A CA 1
ATOM 3342 C C . ARG A 1 438 ? 42.021 -1.026 -3.903 1.00 96.25 438 ARG A C 1
ATOM 3344 O O . ARG A 1 438 ? 42.041 -1.651 -4.959 1.00 96.25 438 ARG A O 1
ATOM 3351 N N . TRP A 1 439 ? 41.125 -1.228 -2.942 1.00 96.25 439 TRP A N 1
ATOM 3352 C CA . TRP A 1 439 ? 40.039 -2.191 -3.044 1.00 96.25 439 TRP A CA 1
ATOM 3353 C C . TRP A 1 439 ? 39.035 -1.813 -4.141 1.00 96.25 439 TRP A C 1
ATOM 3355 O O . TRP A 1 439 ? 38.712 -2.654 -4.975 1.00 96.25 439 TRP A O 1
ATOM 3365 N N . GLU A 1 440 ? 38.590 -0.553 -4.199 1.00 94.44 440 GLU A N 1
ATOM 3366 C CA . GLU A 1 440 ? 37.576 -0.100 -5.165 1.00 94.44 440 GLU A CA 1
ATOM 3367 C C . GLU A 1 440 ? 38.062 -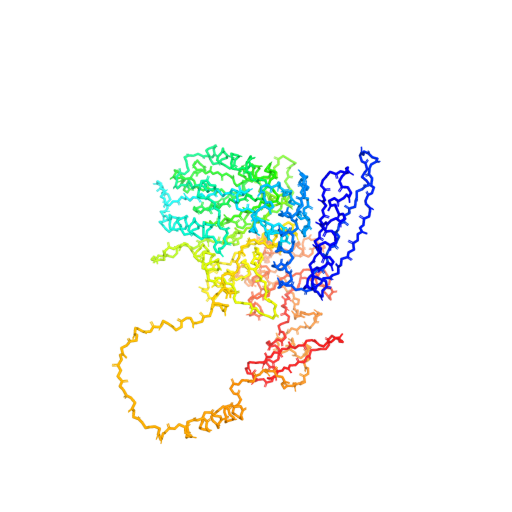0.177 -6.616 1.00 94.44 440 GLU A C 1
ATOM 3369 O O . GLU A 1 440 ? 37.287 -0.509 -7.517 1.00 94.44 440 GLU A O 1
ATOM 3374 N N . HIS A 1 441 ? 39.344 0.109 -6.846 1.00 93.12 441 HIS A N 1
ATOM 3375 C CA . HIS A 1 441 ? 39.926 0.149 -8.188 1.00 93.12 441 HIS A CA 1
ATOM 3376 C C . HIS A 1 441 ? 40.781 -1.072 -8.540 1.00 93.12 441 HIS A C 1
ATOM 3378 O O . HIS A 1 441 ? 41.339 -1.114 -9.634 1.00 93.12 441 HIS A O 1
ATOM 3384 N N . GLY A 1 442 ? 40.913 -2.049 -7.637 1.00 92.88 442 GLY A N 1
ATOM 3385 C CA . GLY A 1 442 ? 41.705 -3.262 -7.866 1.00 92.88 442 GLY A CA 1
ATOM 3386 C C . GLY A 1 442 ? 43.191 -3.000 -8.144 1.00 92.88 442 GLY A C 1
ATOM 3387 O O . GLY A 1 442 ? 43.837 -3.794 -8.821 1.00 92.88 442 GLY A O 1
ATOM 3388 N N . ARG A 1 443 ? 43.736 -1.879 -7.656 1.00 93.25 443 ARG A N 1
ATOM 3389 C CA . ARG A 1 443 ? 45.115 -1.428 -7.910 1.00 93.25 443 ARG A CA 1
ATOM 3390 C C . ARG A 1 443 ? 45.872 -1.259 -6.604 1.00 93.25 443 ARG A C 1
ATOM 3392 O O . ARG A 1 443 ? 45.392 -0.588 -5.701 1.00 93.25 443 ARG A O 1
ATOM 3399 N N . THR A 1 444 ? 47.074 -1.816 -6.501 1.00 93.88 444 THR A N 1
ATOM 3400 C CA . THR A 1 444 ? 47.889 -1.758 -5.273 1.00 93.88 444 THR A CA 1
ATOM 3401 C C . THR A 1 444 ? 48.758 -0.507 -5.165 1.00 93.88 444 THR A C 1
ATOM 3403 O O . THR A 1 444 ? 49.221 -0.172 -4.076 1.00 93.88 444 THR A O 1
ATOM 3406 N N . ASP A 1 445 ? 48.992 0.181 -6.279 1.00 93.75 445 ASP A N 1
ATOM 3407 C CA . ASP A 1 445 ? 49.867 1.349 -6.383 1.00 93.75 445 ASP A CA 1
ATOM 3408 C C . ASP A 1 445 ? 49.174 2.673 -6.012 1.00 93.75 445 ASP A C 1
ATOM 3410 O O . ASP A 1 445 ? 49.839 3.691 -5.819 1.00 93.75 445 ASP A O 1
ATOM 3414 N N . LEU A 1 446 ? 47.851 2.651 -5.827 1.00 94.81 446 LEU A N 1
ATOM 3415 C CA . LEU A 1 446 ? 47.070 3.823 -5.439 1.00 94.81 446 LEU A CA 1
ATOM 3416 C C . LEU A 1 446 ? 47.275 4.209 -3.965 1.00 94.81 446 LEU A C 1
ATOM 3418 O O . LEU A 1 446 ? 47.461 3.362 -3.079 1.00 94.81 446 LEU A O 1
ATOM 3422 N N . ARG A 1 447 ? 47.185 5.514 -3.701 1.00 94.75 447 ARG A N 1
ATOM 3423 C CA . ARG A 1 447 ? 47.125 6.142 -2.374 1.00 94.75 447 ARG A CA 1
ATOM 3424 C C . ARG A 1 447 ? 45.949 7.107 -2.308 1.00 94.75 447 ARG A C 1
ATOM 3426 O O . ARG A 1 447 ? 45.648 7.764 -3.299 1.00 94.75 447 ARG A O 1
ATOM 3433 N N . ALA A 1 448 ? 45.309 7.209 -1.148 1.00 93.38 448 ALA A N 1
ATOM 3434 C CA . ALA A 1 448 ? 44.287 8.225 -0.934 1.00 93.38 448 ALA A CA 1
ATOM 3435 C C . ALA A 1 448 ? 44.929 9.565 -0.559 1.00 93.38 448 ALA A C 1
ATOM 3437 O O . ALA A 1 448 ? 45.840 9.621 0.269 1.00 93.38 448 ALA A O 1
ATOM 3438 N N . LYS A 1 449 ? 44.417 10.646 -1.142 1.00 92.62 449 LYS A N 1
ATOM 3439 C CA . LYS A 1 449 ? 44.783 12.026 -0.831 1.00 92.62 449 LYS A CA 1
ATOM 3440 C C . LYS A 1 449 ? 43.507 12.841 -0.655 1.00 92.62 449 LYS A C 1
ATOM 3442 O O . LYS A 1 449 ? 42.634 12.808 -1.513 1.00 92.62 449 LYS A O 1
ATOM 3447 N N . LEU A 1 450 ? 43.402 13.580 0.445 1.00 91.31 450 LEU A N 1
ATOM 3448 C CA . LEU A 1 450 ? 42.317 14.540 0.643 1.00 91.31 450 LEU A CA 1
ATOM 3449 C C . LEU A 1 450 ? 42.624 15.819 -0.145 1.00 91.31 450 LEU A C 1
ATOM 3451 O O . LEU A 1 450 ? 43.740 16.339 -0.064 1.00 91.31 450 LEU A O 1
ATOM 3455 N N . THR A 1 451 ? 41.659 16.312 -0.921 1.00 87.88 451 THR A N 1
ATOM 3456 C CA . THR A 1 451 ? 41.797 17.582 -1.658 1.00 87.88 451 THR A CA 1
ATOM 3457 C C . THR A 1 451 ? 41.368 18.794 -0.829 1.00 87.88 451 THR A C 1
ATOM 3459 O O . THR A 1 451 ? 41.699 19.922 -1.184 1.00 87.88 451 THR A O 1
ATOM 3462 N N . SER A 1 452 ? 40.698 18.575 0.306 1.00 89.38 452 SER A N 1
ATOM 3463 C CA . SER A 1 452 ? 40.323 19.599 1.285 1.00 89.38 452 SER A CA 1
ATOM 3464 C C . SER A 1 452 ? 40.270 19.012 2.708 1.00 89.38 452 SER A C 1
ATOM 3466 O O . SER A 1 452 ? 40.601 17.847 2.919 1.00 89.38 452 SER A O 1
ATOM 3468 N N . ALA A 1 453 ? 39.837 19.802 3.695 1.00 84.19 453 ALA A N 1
ATOM 3469 C CA . ALA A 1 453 ? 39.575 19.312 5.052 1.00 84.19 453 ALA A CA 1
ATOM 3470 C C . ALA A 1 453 ? 38.314 18.425 5.156 1.00 84.19 453 ALA A C 1
ATOM 3472 O O . ALA A 1 453 ? 38.099 17.806 6.196 1.00 84.19 453 ALA A O 1
ATOM 3473 N N . ASP A 1 454 ? 37.485 18.359 4.107 1.00 84.19 454 ASP A N 1
ATOM 3474 C CA . ASP A 1 454 ? 36.302 17.496 4.059 1.00 84.19 454 ASP A CA 1
ATOM 3475 C C . ASP A 1 454 ? 36.715 16.020 3.871 1.00 84.19 454 ASP A C 1
ATOM 3477 O O . ASP A 1 454 ? 37.362 15.695 2.867 1.00 84.19 454 ASP A O 1
ATOM 3481 N N . PRO A 1 455 ? 36.321 15.098 4.770 1.00 83.62 455 PRO A N 1
ATOM 3482 C CA . PRO A 1 455 ? 36.557 13.660 4.617 1.00 83.62 455 PRO A CA 1
ATOM 3483 C C . PRO A 1 455 ? 35.969 13.037 3.338 1.00 83.62 455 PRO A C 1
ATOM 3485 O O . PRO A 1 455 ? 36.402 11.954 2.942 1.00 83.62 455 PRO A O 1
ATOM 3488 N N . ASN A 1 456 ? 35.007 13.692 2.677 1.00 85.06 456 ASN A N 1
ATOM 3489 C CA . ASN A 1 456 ? 34.461 13.262 1.381 1.00 85.06 456 ASN A CA 1
ATOM 3490 C C . ASN A 1 456 ? 35.339 13.658 0.188 1.00 85.06 456 ASN A C 1
ATOM 3492 O O . ASN A 1 456 ? 35.149 13.160 -0.917 1.00 85.06 456 ASN A O 1
ATOM 3496 N N . SER A 1 457 ? 36.330 14.525 0.396 1.00 88.81 457 SER A N 1
ATOM 3497 C CA . SER A 1 457 ? 37.201 15.042 -0.666 1.00 88.81 457 SER A CA 1
ATOM 3498 C C . SER A 1 457 ? 38.360 14.103 -1.037 1.00 88.81 457 SER A C 1
ATOM 3500 O O . SER A 1 457 ? 39.309 14.504 -1.716 1.00 88.81 457 SER A O 1
ATOM 3502 N N . ALA A 1 458 ? 38.312 12.853 -0.568 1.00 90.88 458 ALA A N 1
ATOM 3503 C CA . ALA A 1 458 ? 39.339 11.851 -0.809 1.00 90.88 458 ALA A CA 1
ATOM 3504 C C . ALA A 1 458 ? 39.346 11.400 -2.275 1.00 90.88 458 ALA A C 1
ATOM 3506 O O . ALA A 1 458 ? 38.347 10.904 -2.796 1.00 90.88 458 ALA A O 1
ATOM 3507 N N . ILE A 1 459 ? 40.510 11.511 -2.910 1.00 93.38 459 ILE A N 1
ATOM 3508 C CA . ILE A 1 459 ? 40.779 10.981 -4.246 1.00 93.38 459 ILE A CA 1
ATOM 3509 C C . ILE A 1 459 ? 41.892 9.935 -4.194 1.00 93.38 459 ILE A C 1
ATOM 3511 O O . ILE A 1 459 ? 42.808 10.014 -3.375 1.00 93.38 459 ILE A O 1
ATOM 3515 N N . CYS A 1 460 ? 41.823 8.960 -5.087 1.00 95.31 460 CYS A N 1
ATOM 3516 C CA . CYS A 1 460 ? 42.828 7.929 -5.278 1.00 95.31 460 CYS A CA 1
ATOM 3517 C C . CYS A 1 460 ? 43.820 8.372 -6.346 1.00 95.31 460 CYS A C 1
ATOM 3519 O O . CYS A 1 460 ? 43.405 8.612 -7.478 1.00 95.31 460 CYS A O 1
ATOM 3521 N N . THR A 1 461 ? 45.106 8.431 -5.994 1.00 94.69 461 THR A N 1
ATOM 3522 C CA . THR A 1 461 ? 46.203 8.819 -6.891 1.00 94.69 461 THR A CA 1
ATOM 3523 C C . THR A 1 461 ? 47.320 7.790 -6.932 1.00 94.69 461 THR A C 1
ATOM 3525 O O . THR A 1 461 ? 47.668 7.228 -5.892 1.00 94.69 461 THR A O 1
ATOM 3528 N N . ASP A 1 462 ? 47.913 7.566 -8.103 1.00 92.38 462 ASP A N 1
ATOM 3529 C CA . ASP A 1 462 ? 49.174 6.827 -8.237 1.00 92.38 462 ASP A CA 1
ATOM 3530 C C . ASP A 1 462 ? 50.396 7.748 -8.057 1.00 92.38 462 ASP A C 1
ATOM 3532 O O . ASP A 1 462 ? 50.269 8.946 -7.787 1.00 92.38 462 ASP A O 1
ATOM 3536 N N . SER A 1 463 ? 51.605 7.187 -8.156 1.00 87.50 463 SER A N 1
ATOM 3537 C CA . SER A 1 463 ? 52.858 7.932 -7.968 1.00 87.50 463 SER A CA 1
ATOM 3538 C C . SER A 1 463 ? 53.089 9.032 -9.007 1.00 87.50 463 SER A C 1
ATOM 3540 O O . SER A 1 463 ? 53.815 9.979 -8.712 1.00 87.50 463 SER A O 1
ATOM 3542 N N . ALA A 1 464 ? 52.486 8.911 -10.194 1.00 86.00 464 ALA A N 1
ATOM 3543 C CA . ALA A 1 464 ? 52.553 9.908 -11.262 1.00 86.00 464 ALA A CA 1
ATOM 3544 C C . ALA A 1 464 ? 51.442 10.973 -11.153 1.00 86.00 464 ALA A C 1
ATOM 3546 O O . ALA A 1 464 ? 51.511 11.991 -11.832 1.00 86.00 464 ALA A O 1
ATOM 3547 N N . GLN A 1 465 ? 50.463 10.772 -10.259 1.00 81.44 465 GLN A N 1
ATOM 3548 C CA . GLN A 1 465 ? 49.255 11.595 -10.100 1.00 81.44 465 GLN A CA 1
ATOM 3549 C C . GLN A 1 465 ? 48.342 11.614 -11.340 1.00 81.44 465 GLN A C 1
ATOM 3551 O O . GLN A 1 465 ? 47.527 12.522 -11.486 1.00 81.44 465 GLN A O 1
ATOM 3556 N N . GLU A 1 466 ? 48.444 10.615 -12.217 1.00 80.69 466 GLU A N 1
ATOM 3557 C CA . GLU A 1 466 ? 47.664 10.548 -13.464 1.00 80.69 466 GLU A CA 1
ATOM 3558 C C . GLU A 1 466 ? 46.279 9.930 -13.243 1.00 80.69 466 GLU A C 1
ATOM 3560 O O . GLU A 1 466 ? 45.299 10.293 -13.895 1.00 80.69 466 GLU A O 1
ATOM 3565 N N . PHE A 1 467 ? 46.170 9.011 -12.285 1.00 82.00 467 PHE A N 1
ATOM 3566 C CA . PHE A 1 467 ? 44.888 8.472 -11.854 1.00 82.00 467 PHE A CA 1
ATOM 3567 C C . PHE A 1 467 ? 44.290 9.377 -10.772 1.00 82.00 467 PHE A C 1
ATOM 3569 O O . PHE A 1 467 ? 44.916 9.572 -9.741 1.00 82.00 467 PHE A O 1
ATOM 3576 N N . ALA A 1 468 ? 43.094 9.932 -10.981 1.00 84.31 468 ALA A N 1
ATOM 3577 C CA . ALA A 1 468 ? 42.394 10.749 -9.986 1.00 84.31 468 ALA A CA 1
ATOM 3578 C C . ALA A 1 468 ? 40.895 10.426 -10.000 1.00 84.31 468 ALA A C 1
ATOM 3580 O O . ALA A 1 468 ? 40.132 10.956 -10.807 1.00 84.31 468 ALA A O 1
ATOM 3581 N N . LYS A 1 469 ? 40.467 9.520 -9.117 1.00 87.50 469 LYS A N 1
ATOM 3582 C CA . LYS A 1 469 ? 39.052 9.158 -8.931 1.00 87.50 469 LYS A CA 1
ATOM 3583 C C . LYS A 1 469 ? 38.674 9.199 -7.457 1.00 87.50 469 LYS A C 1
ATOM 3585 O O . LYS A 1 469 ? 39.515 8.928 -6.608 1.00 87.50 469 LYS A O 1
ATOM 3590 N N . GLY A 1 470 ? 37.430 9.562 -7.158 1.00 87.56 470 GLY A N 1
ATOM 3591 C CA . GLY A 1 470 ? 36.900 9.509 -5.794 1.00 87.56 470 GLY A CA 1
ATOM 3592 C C . GLY A 1 470 ? 36.650 8.075 -5.325 1.00 87.56 470 GLY A C 1
ATOM 3593 O O . GLY A 1 470 ? 36.590 7.153 -6.138 1.00 87.56 470 GLY A O 1
ATOM 3594 N N . ILE A 1 471 ? 36.470 7.905 -4.016 1.00 89.69 471 ILE A N 1
ATOM 3595 C CA . ILE A 1 471 ? 36.089 6.626 -3.405 1.00 89.69 471 ILE A CA 1
ATOM 3596 C C . ILE A 1 471 ? 34.573 6.633 -3.195 1.00 89.69 471 ILE A C 1
ATOM 3598 O O . ILE A 1 471 ? 34.068 7.332 -2.317 1.00 89.69 471 ILE A O 1
ATOM 3602 N N . SER A 1 472 ? 33.837 5.879 -4.006 1.00 85.56 472 SER A N 1
ATOM 3603 C CA . SER A 1 472 ? 32.367 5.895 -4.020 1.00 85.56 472 SER A CA 1
ATOM 3604 C C . SER A 1 472 ? 31.736 4.648 -3.392 1.00 85.56 472 SER A C 1
ATOM 3606 O O . SER A 1 472 ? 30.589 4.678 -2.947 1.00 85.56 472 SER A O 1
ATOM 3608 N N . LYS A 1 473 ? 32.483 3.542 -3.294 1.00 88.31 473 LYS A N 1
ATOM 3609 C CA . LYS A 1 473 ? 31.989 2.225 -2.858 1.00 88.31 473 LYS A CA 1
ATOM 3610 C C . LYS A 1 473 ? 32.364 1.898 -1.411 1.00 88.31 473 LYS A C 1
ATOM 3612 O O . LYS A 1 473 ? 32.616 0.738 -1.079 1.00 88.31 473 LYS A O 1
ATOM 3617 N N . MET A 1 474 ? 32.335 2.893 -0.524 1.00 90.62 474 MET A N 1
ATOM 3618 C CA . MET A 1 474 ? 32.702 2.735 0.893 1.00 90.62 474 MET A CA 1
ATOM 3619 C C . MET A 1 474 ? 31.890 1.648 1.614 1.00 90.62 474 MET A C 1
ATOM 3621 O O . MET A 1 474 ? 32.447 0.845 2.360 1.00 90.62 474 MET A O 1
ATOM 3625 N N . GLY A 1 475 ? 30.580 1.557 1.355 1.00 88.69 475 GLY A N 1
ATOM 3626 C CA . GLY A 1 475 ? 29.741 0.494 1.923 1.00 88.69 475 GLY A CA 1
ATOM 3627 C C . GLY A 1 475 ? 30.138 -0.905 1.434 1.00 88.69 475 GLY A C 1
ATOM 3628 O O . GLY A 1 475 ? 30.138 -1.856 2.211 1.00 88.69 475 GLY A O 1
ATOM 3629 N N . GLY A 1 476 ? 30.543 -1.030 0.166 1.00 88.31 476 GLY A N 1
ATOM 3630 C CA . GLY A 1 476 ? 31.073 -2.279 -0.384 1.00 88.31 476 GLY A CA 1
ATOM 3631 C C . GLY A 1 476 ? 32.391 -2.683 0.276 1.00 88.31 476 GLY A C 1
ATOM 3632 O O . GLY A 1 476 ? 32.546 -3.838 0.672 1.00 88.31 476 GLY A O 1
ATOM 3633 N N . TYR A 1 477 ? 33.294 -1.717 0.477 1.00 93.88 477 TYR A N 1
ATOM 3634 C CA . TYR A 1 477 ? 34.547 -1.933 1.200 1.00 93.88 477 TYR A CA 1
ATOM 3635 C C . TYR A 1 477 ? 34.291 -2.429 2.628 1.00 93.88 477 TYR A C 1
ATOM 3637 O O . TYR A 1 477 ? 34.911 -3.399 3.058 1.00 93.88 477 TYR A O 1
ATOM 3645 N N . CYS A 1 478 ? 33.332 -1.838 3.348 1.00 93.94 478 CYS A N 1
ATOM 3646 C CA . CYS A 1 478 ? 33.004 -2.266 4.707 1.00 93.94 478 CYS A CA 1
ATOM 3647 C C . CYS A 1 478 ? 32.475 -3.695 4.787 1.00 93.94 478 CYS A C 1
ATOM 3649 O O . CYS A 1 478 ? 32.893 -4.442 5.672 1.00 93.94 478 CYS A O 1
ATOM 3651 N N . LYS A 1 479 ? 31.628 -4.113 3.843 1.00 92.44 479 LYS A N 1
ATOM 3652 C CA . LYS A 1 479 ? 31.164 -5.507 3.762 1.00 92.44 479 LYS A CA 1
ATOM 3653 C C . LYS A 1 479 ? 32.319 -6.467 3.494 1.00 92.44 479 LYS A C 1
ATOM 3655 O O . LYS A 1 479 ? 32.432 -7.488 4.161 1.00 92.44 479 LYS A O 1
ATOM 3660 N N . ALA A 1 480 ? 33.215 -6.117 2.571 1.00 91.19 480 ALA A N 1
ATOM 3661 C CA . ALA A 1 480 ? 34.389 -6.934 2.271 1.00 91.19 480 ALA A CA 1
ATOM 3662 C C . ALA A 1 480 ? 35.378 -7.008 3.449 1.00 91.19 480 ALA A C 1
ATOM 3664 O O . ALA A 1 480 ? 35.945 -8.063 3.709 1.00 91.19 480 ALA A O 1
ATOM 3665 N N . LYS A 1 481 ? 35.575 -5.898 4.171 1.00 89.31 481 LYS A N 1
ATOM 3666 C CA . LYS A 1 481 ? 36.511 -5.802 5.299 1.00 89.31 481 LYS A CA 1
ATOM 3667 C C . LYS A 1 481 ? 36.023 -6.547 6.539 1.00 89.31 481 LYS A C 1
ATOM 3669 O O . LYS A 1 481 ? 36.842 -7.111 7.255 1.00 89.31 481 LYS A O 1
ATOM 3674 N N . THR A 1 482 ? 34.721 -6.504 6.806 1.00 86.06 482 THR A N 1
ATOM 3675 C CA . THR A 1 482 ? 34.123 -7.059 8.031 1.00 86.06 482 THR A CA 1
ATOM 3676 C C . THR A 1 482 ? 33.506 -8.441 7.827 1.00 86.06 482 THR A C 1
ATOM 3678 O O . THR A 1 482 ? 33.257 -9.145 8.797 1.00 86.06 482 THR A O 1
ATOM 3681 N N . GLY A 1 483 ? 33.222 -8.833 6.581 1.00 84.00 483 GLY A N 1
ATOM 3682 C CA . GLY A 1 483 ? 32.472 -10.049 6.259 1.00 84.00 483 GLY A CA 1
ATOM 3683 C C . GLY A 1 483 ? 30.971 -9.958 6.561 1.00 84.00 483 GLY A C 1
ATOM 3684 O O . GLY A 1 483 ? 30.224 -10.860 6.185 1.00 84.00 483 GLY A O 1
ATOM 3685 N N . ALA A 1 484 ? 30.508 -8.875 7.193 1.00 81.56 484 ALA A N 1
ATOM 3686 C CA . ALA A 1 484 ? 29.114 -8.686 7.561 1.00 81.56 484 ALA A CA 1
ATOM 3687 C C . ALA A 1 484 ? 28.324 -8.033 6.419 1.00 81.56 484 ALA A C 1
ATOM 3689 O O . ALA A 1 484 ? 28.709 -6.998 5.866 1.00 81.56 484 ALA A O 1
ATOM 3690 N N . THR A 1 485 ? 27.189 -8.630 6.050 1.00 79.12 485 THR A N 1
ATOM 3691 C CA . THR A 1 485 ? 26.352 -8.158 4.933 1.00 79.12 485 THR A CA 1
ATOM 3692 C C . THR A 1 485 ? 25.627 -6.843 5.222 1.00 79.12 485 THR A C 1
ATOM 3694 O O . THR A 1 485 ? 25.248 -6.131 4.289 1.00 79.12 485 THR A O 1
ATOM 3697 N N . ASP A 1 486 ? 25.438 -6.530 6.501 1.00 81.31 486 ASP A N 1
ATOM 3698 C CA . ASP A 1 486 ? 24.801 -5.330 7.042 1.00 81.31 486 ASP A CA 1
ATOM 3699 C C . ASP A 1 486 ? 25.809 -4.236 7.443 1.00 81.31 486 ASP A C 1
ATOM 3701 O O . ASP A 1 486 ? 25.403 -3.184 7.934 1.00 81.31 486 ASP A O 1
ATOM 3705 N N . ALA A 1 487 ? 27.109 -4.435 7.193 1.00 89.75 487 ALA A N 1
ATOM 3706 C CA . ALA A 1 487 ? 28.114 -3.404 7.415 1.00 89.75 487 ALA A CA 1
ATOM 3707 C C . ALA A 1 487 ? 27.851 -2.173 6.534 1.00 89.75 487 ALA A C 1
ATOM 3709 O O . ALA A 1 487 ? 27.707 -2.275 5.310 1.00 89.75 487 ALA A O 1
ATOM 3710 N N . VAL A 1 488 ? 27.846 -0.993 7.153 1.00 91.94 488 VAL A N 1
ATOM 3711 C CA . VAL A 1 488 ? 27.688 0.297 6.469 1.00 91.94 488 VAL A CA 1
ATOM 3712 C C . VAL A 1 488 ? 28.885 1.199 6.741 1.00 91.94 488 VAL A C 1
ATOM 3714 O O . VAL A 1 488 ? 29.500 1.129 7.803 1.00 91.94 488 VAL A O 1
ATOM 3717 N N . ALA A 1 489 ? 29.217 2.065 5.786 1.00 93.56 489 ALA A N 1
ATOM 3718 C CA . ALA A 1 489 ? 30.200 3.123 5.985 1.00 93.56 489 ALA A CA 1
ATOM 3719 C C . ALA A 1 489 ? 29.489 4.403 6.439 1.00 93.56 489 ALA A C 1
ATOM 3721 O O . ALA A 1 489 ? 28.468 4.771 5.859 1.00 93.56 489 ALA A O 1
ATOM 3722 N N . THR A 1 490 ? 30.013 5.102 7.446 1.00 92.31 490 THR A N 1
ATOM 3723 C CA . THR A 1 490 ? 29.449 6.385 7.890 1.00 92.31 490 THR A CA 1
ATOM 3724 C C . THR A 1 490 ? 30.511 7.357 8.402 1.00 92.31 490 THR A C 1
ATOM 3726 O O . THR A 1 490 ? 31.551 6.937 8.909 1.00 92.31 490 THR A O 1
ATOM 3729 N N . LEU A 1 491 ? 30.207 8.655 8.318 1.00 88.50 491 LEU A N 1
ATOM 3730 C CA . LEU A 1 491 ? 30.909 9.749 9.004 1.00 88.50 491 LEU A CA 1
ATOM 3731 C C . LEU A 1 491 ? 30.184 10.214 10.278 1.00 88.50 491 LEU A C 1
ATOM 3733 O O . LEU A 1 491 ? 30.741 10.976 11.068 1.00 88.50 491 LEU A O 1
ATOM 3737 N N . ASN A 1 492 ? 28.951 9.746 10.499 1.00 85.38 492 ASN A N 1
ATOM 3738 C CA . ASN A 1 492 ? 28.067 10.217 11.569 1.00 85.38 492 ASN A CA 1
ATOM 3739 C C . ASN A 1 492 ? 28.205 9.396 12.862 1.00 85.38 492 ASN A C 1
ATOM 3741 O O . ASN A 1 492 ? 27.294 9.368 13.690 1.00 85.38 492 ASN A O 1
ATOM 3745 N N . ASN A 1 493 ? 29.336 8.714 13.058 1.00 88.25 493 ASN A N 1
ATOM 3746 C CA . ASN A 1 493 ? 29.582 7.968 14.285 1.00 88.25 493 ASN A CA 1
ATOM 3747 C C . ASN A 1 493 ? 30.030 8.910 15.414 1.00 88.25 493 ASN A C 1
ATOM 3749 O O . ASN A 1 493 ? 31.019 9.634 15.293 1.00 88.25 493 ASN A O 1
ATOM 3753 N N . SER A 1 494 ? 29.320 8.870 16.543 1.00 82.44 494 SER A N 1
ATOM 3754 C CA . SER A 1 494 ? 29.539 9.780 17.675 1.00 82.44 494 SER A CA 1
ATOM 3755 C C . SER A 1 494 ? 30.923 9.642 18.317 1.00 82.44 494 SER A C 1
ATOM 3757 O O . SER A 1 494 ? 31.448 10.634 18.828 1.00 82.44 494 SER A O 1
ATOM 3759 N N . SER A 1 495 ? 31.530 8.451 18.256 1.00 83.75 495 SER A N 1
ATOM 3760 C CA . SER A 1 495 ? 32.870 8.168 18.785 1.00 83.75 495 SER A CA 1
ATOM 3761 C C . SER A 1 495 ? 34.000 8.462 17.789 1.00 83.75 495 SER A C 1
ATOM 3763 O O . SER A 1 495 ? 35.155 8.514 18.201 1.00 83.75 495 SER A O 1
ATOM 3765 N N . HIS A 1 496 ? 33.693 8.669 16.503 1.00 84.31 496 HIS A N 1
ATOM 3766 C CA . HIS A 1 496 ? 34.678 8.859 15.429 1.00 84.31 496 HIS A CA 1
ATOM 3767 C C . HIS A 1 496 ? 34.287 10.026 14.513 1.00 84.31 496 HIS A C 1
ATOM 3769 O O . HIS A 1 496 ? 34.083 9.866 13.311 1.00 84.31 496 HIS A O 1
ATOM 3775 N N . ARG A 1 497 ? 34.170 11.227 15.088 1.00 80.19 497 ARG A N 1
ATOM 3776 C CA . ARG A 1 497 ? 33.781 12.427 14.334 1.00 80.19 497 ARG A CA 1
ATOM 3777 C C . ARG A 1 497 ? 34.810 12.767 13.259 1.00 80.19 497 ARG A C 1
ATOM 3779 O O . ARG A 1 497 ? 36.001 12.843 13.548 1.00 80.19 497 ARG A O 1
ATOM 3786 N N . GLY A 1 498 ? 34.331 13.025 12.043 1.00 81.25 498 GLY A N 1
ATOM 3787 C CA . GLY A 1 498 ? 35.175 13.452 10.923 1.00 81.25 498 GLY A CA 1
ATOM 3788 C C . GLY A 1 498 ? 36.041 12.343 10.320 1.00 81.25 498 GLY A C 1
ATOM 3789 O O . GLY A 1 498 ? 36.888 12.635 9.484 1.00 81.25 498 GLY A O 1
ATOM 3790 N N . THR A 1 499 ? 35.823 11.084 10.707 1.00 87.94 499 THR A N 1
ATOM 3791 C CA . THR A 1 499 ? 36.550 9.933 10.168 1.00 87.94 499 THR A CA 1
ATOM 3792 C C . THR A 1 499 ? 35.557 8.896 9.684 1.00 87.94 499 THR A C 1
ATOM 3794 O O . THR A 1 499 ? 34.622 8.537 10.399 1.00 87.94 499 THR A O 1
ATOM 3797 N N . TRP A 1 500 ? 35.761 8.396 8.468 1.00 93.12 500 TRP A N 1
ATOM 3798 C CA . TRP A 1 500 ? 34.953 7.305 7.945 1.00 93.12 500 TRP A CA 1
ATOM 3799 C C . TRP A 1 500 ? 35.149 6.055 8.800 1.00 93.12 500 TRP A C 1
ATOM 3801 O O . TRP A 1 500 ? 36.279 5.638 9.053 1.00 93.12 500 TRP A O 1
ATOM 3811 N N . VAL A 1 501 ? 34.051 5.431 9.215 1.00 94.75 501 VAL A N 1
ATOM 3812 C CA . VAL A 1 501 ? 34.073 4.143 9.910 1.00 94.75 501 VAL A CA 1
ATOM 3813 C C . VAL A 1 501 ? 33.162 3.148 9.211 1.00 94.75 501 VAL A C 1
ATOM 3815 O O . VAL A 1 501 ? 32.069 3.494 8.762 1.00 94.75 501 VAL A O 1
ATOM 3818 N N . CYS A 1 502 ? 33.602 1.898 9.153 1.00 95.38 502 CYS A N 1
ATOM 3819 C CA . CYS A 1 502 ? 32.701 0.774 8.986 1.00 95.38 502 CYS A CA 1
ATOM 3820 C C . CYS A 1 502 ? 31.990 0.549 10.311 1.00 95.38 502 CYS A C 1
ATOM 3822 O O . CYS A 1 502 ? 32.654 0.446 11.339 1.00 95.38 502 CYS A O 1
ATOM 3824 N N . GLN A 1 503 ? 30.666 0.479 10.292 1.00 94.25 503 GLN A N 1
ATOM 3825 C CA . GLN A 1 503 ? 29.854 0.168 11.460 1.00 94.25 503 GLN A CA 1
ATOM 3826 C C . GLN A 1 503 ? 28.901 -0.986 11.149 1.00 94.25 503 GLN A C 1
ATOM 3828 O O . GLN A 1 503 ? 28.345 -1.070 10.052 1.00 94.25 503 GLN A O 1
ATOM 3833 N N . ILE A 1 504 ? 28.723 -1.862 12.129 1.00 92.06 504 ILE A N 1
ATOM 3834 C CA . ILE A 1 504 ? 27.859 -3.043 12.079 1.00 92.06 504 ILE A CA 1
ATOM 3835 C C . ILE A 1 504 ? 26.965 -2.974 13.305 1.00 92.06 504 ILE A C 1
ATOM 3837 O O . ILE A 1 504 ? 27.462 -2.725 14.409 1.00 92.06 504 ILE A O 1
ATOM 3841 N N . LYS A 1 505 ? 25.656 -3.150 13.126 1.00 89.56 505 LYS A N 1
ATOM 3842 C CA . LYS A 1 505 ? 24.738 -3.147 14.263 1.00 89.56 505 LYS A CA 1
ATOM 3843 C C . LYS A 1 505 ? 24.933 -4.439 15.050 1.00 89.56 505 LYS A C 1
ATOM 3845 O O . LYS A 1 505 ? 25.009 -5.514 14.467 1.00 89.56 505 LYS A O 1
ATOM 3850 N N . ILE A 1 506 ? 25.033 -4.339 16.372 1.00 87.75 506 ILE A N 1
ATOM 3851 C CA . ILE A 1 506 ? 25.177 -5.530 17.206 1.00 87.75 506 ILE A CA 1
ATOM 3852 C C . ILE A 1 506 ? 23.833 -6.264 17.241 1.00 87.75 506 ILE A C 1
ATOM 3854 O O . ILE A 1 506 ? 22.846 -5.742 17.759 1.00 87.75 506 ILE A O 1
ATOM 3858 N N . ASP A 1 507 ? 23.807 -7.478 16.696 1.00 87.19 507 ASP A N 1
ATOM 3859 C CA . ASP A 1 507 ? 22.720 -8.428 16.909 1.00 87.19 507 ASP A CA 1
ATOM 3860 C C . ASP A 1 507 ? 22.975 -9.174 18.225 1.00 87.19 507 ASP A C 1
ATOM 3862 O O . ASP A 1 5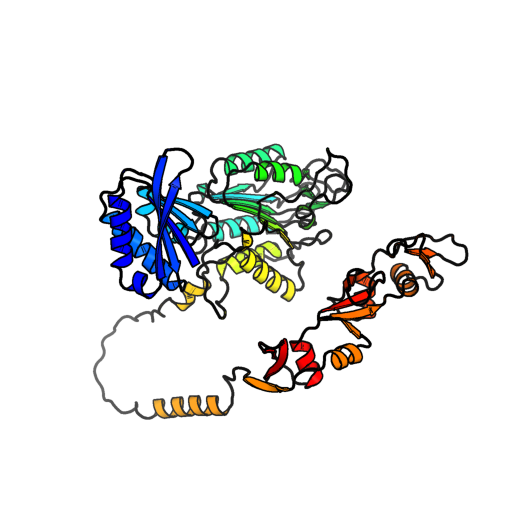07 ? 23.938 -9.934 18.366 1.00 87.19 507 ASP A O 1
ATOM 3866 N N . MET A 1 508 ? 22.130 -8.902 19.217 1.00 85.81 508 MET A N 1
ATOM 3867 C CA . MET A 1 508 ? 22.302 -9.438 20.562 1.00 85.81 508 MET A CA 1
ATOM 3868 C C . MET A 1 508 ? 21.992 -10.932 20.656 1.00 85.81 508 MET A C 1
ATOM 3870 O O . MET A 1 508 ? 22.595 -11.606 21.491 1.00 85.81 508 MET A O 1
ATOM 3874 N N . ASP A 1 509 ? 21.132 -11.469 19.788 1.00 84.88 509 ASP A N 1
ATOM 3875 C CA . ASP A 1 509 ? 20.842 -12.904 19.740 1.00 84.88 509 ASP A CA 1
ATOM 3876 C C . ASP A 1 509 ? 22.065 -13.651 19.197 1.00 84.88 509 ASP A C 1
ATOM 3878 O O . ASP A 1 509 ? 22.535 -14.624 19.790 1.00 84.88 509 ASP A O 1
ATOM 3882 N N . VAL A 1 510 ? 22.674 -13.121 18.132 1.00 84.25 510 VAL A N 1
ATOM 3883 C CA . VAL A 1 510 ? 23.932 -13.643 17.574 1.00 84.25 510 VAL A CA 1
ATOM 3884 C C . VAL A 1 510 ? 25.073 -13.535 18.588 1.00 84.25 510 VAL A C 1
ATOM 3886 O O . VAL A 1 510 ? 25.853 -14.477 18.752 1.00 84.25 510 VAL A O 1
ATOM 3889 N N . ALA A 1 511 ? 25.156 -12.422 19.320 1.00 84.69 511 ALA A N 1
ATOM 3890 C CA . ALA A 1 511 ? 26.149 -12.241 20.374 1.00 84.69 511 ALA A CA 1
ATOM 3891 C C . ALA A 1 511 ? 25.977 -13.267 21.515 1.00 84.69 511 ALA A C 1
ATOM 3893 O O . ALA A 1 511 ? 26.970 -13.787 22.032 1.00 84.69 511 ALA A O 1
ATOM 3894 N N . CYS A 1 512 ? 24.734 -13.613 21.871 1.00 85.56 512 CYS A N 1
ATOM 3895 C CA . CYS A 1 512 ? 24.427 -14.684 22.821 1.00 85.56 512 CYS A CA 1
ATOM 3896 C C . CYS A 1 512 ? 24.875 -16.055 22.300 1.00 85.56 512 CYS A C 1
ATOM 3898 O O . CYS A 1 512 ? 25.600 -16.765 23.004 1.00 85.56 512 CYS A O 1
ATOM 3900 N N . VAL A 1 513 ? 24.501 -16.407 21.066 1.00 82.44 513 VAL A N 1
ATOM 3901 C CA . VAL A 1 513 ? 24.878 -17.678 20.424 1.00 82.44 513 VAL A CA 1
ATOM 3902 C C . VAL A 1 513 ? 26.399 -17.843 20.388 1.00 82.44 513 VAL A C 1
ATOM 3904 O O . VAL A 1 513 ? 26.921 -18.884 20.791 1.00 82.44 513 VAL A O 1
ATOM 3907 N N . LEU A 1 514 ? 27.134 -16.799 19.994 1.00 80.50 514 LEU A N 1
ATOM 3908 C CA . LEU A 1 514 ? 28.598 -16.828 19.919 1.00 80.50 514 LEU A CA 1
ATOM 3909 C C . LEU A 1 514 ? 29.265 -16.960 21.290 1.00 80.50 514 LEU A C 1
ATOM 3911 O O . LEU A 1 514 ? 30.221 -17.726 21.432 1.00 80.50 514 LEU A O 1
ATOM 3915 N N . LYS A 1 515 ? 28.760 -16.252 22.308 1.00 83.88 515 LYS A N 1
ATOM 3916 C CA . LYS A 1 515 ? 29.316 -16.315 23.665 1.00 83.88 515 LYS A CA 1
ATOM 3917 C C . LYS A 1 515 ? 29.129 -17.694 24.296 1.00 83.88 515 LYS A C 1
ATOM 3919 O O . LYS A 1 515 ? 30.066 -18.236 24.880 1.00 83.88 515 LYS A O 1
ATOM 3924 N N . TYR A 1 516 ? 27.923 -18.245 24.210 1.00 84.31 516 TYR A N 1
ATOM 3925 C CA . TYR A 1 516 ? 27.561 -19.478 24.911 1.00 84.31 516 TYR A CA 1
ATOM 3926 C C . TYR A 1 516 ? 27.748 -20.740 24.071 1.00 84.31 516 TYR A C 1
ATOM 3928 O O . TYR A 1 516 ? 27.653 -21.838 24.617 1.00 84.31 516 TYR A O 1
ATOM 3936 N N . LYS A 1 517 ? 28.049 -20.593 22.773 1.00 84.75 517 LYS A N 1
ATOM 3937 C CA . LYS A 1 517 ? 28.190 -21.694 21.806 1.00 84.75 517 LYS A CA 1
ATOM 3938 C C . LYS A 1 517 ? 26.986 -22.639 21.831 1.00 84.75 517 LYS A C 1
ATOM 3940 O O . LYS A 1 517 ? 27.136 -23.856 21.738 1.00 84.75 517 LYS A O 1
ATOM 3945 N N . LYS A 1 518 ? 25.802 -22.058 22.011 1.00 82.06 518 LYS A N 1
ATOM 3946 C CA . LYS A 1 518 ? 24.516 -22.746 21.977 1.00 82.06 518 LYS A CA 1
ATOM 3947 C C . LYS A 1 518 ? 23.686 -22.115 20.883 1.00 82.06 518 LYS A C 1
ATOM 3949 O O . LYS A 1 518 ? 23.600 -20.890 20.808 1.00 82.06 518 LYS A O 1
ATOM 3954 N N . ASP A 1 519 ? 23.096 -22.962 20.059 1.00 77.56 519 ASP A N 1
ATOM 3955 C CA . ASP A 1 519 ? 22.109 -22.523 19.090 1.00 77.56 519 ASP A CA 1
ATOM 3956 C C . ASP A 1 519 ? 20.840 -22.088 19.829 1.00 77.56 519 ASP A C 1
ATOM 3958 O O . ASP A 1 519 ? 20.634 -22.420 20.999 1.00 77.56 519 ASP A O 1
ATOM 3962 N N . ASP A 1 520 ? 19.971 -21.350 19.140 1.00 77.81 520 ASP A N 1
ATOM 3963 C CA . ASP A 1 520 ? 18.640 -21.044 19.652 1.00 77.81 520 ASP A CA 1
ATOM 3964 C C . ASP A 1 520 ? 18.600 -20.130 20.901 1.00 77.81 520 ASP A C 1
ATOM 3966 O O . ASP A 1 520 ? 17.603 -20.109 21.616 1.00 77.81 520 ASP A O 1
ATOM 3970 N N . LEU A 1 521 ? 19.609 -19.300 21.160 1.00 83.19 521 LEU A N 1
ATOM 3971 C CA . LEU A 1 521 ? 19.530 -18.315 22.247 1.00 83.19 521 LEU A CA 1
ATOM 3972 C C . LEU A 1 521 ? 18.782 -17.046 21.836 1.00 83.19 521 LEU A C 1
ATOM 3974 O O . LEU A 1 521 ? 18.871 -16.608 20.693 1.00 83.19 521 LEU A O 1
ATOM 3978 N N . VAL A 1 522 ? 18.077 -16.437 22.794 1.00 83.94 522 VAL A N 1
ATOM 3979 C CA . VAL A 1 522 ? 17.441 -15.120 22.623 1.00 83.94 522 VAL A CA 1
ATOM 3980 C C . VAL A 1 522 ? 17.933 -14.143 23.682 1.00 83.94 522 VAL A C 1
ATOM 3982 O O . VAL A 1 522 ? 18.024 -14.479 24.861 1.00 83.94 522 VAL A O 1
ATOM 3985 N N . ALA A 1 523 ? 18.235 -12.920 23.282 1.00 83.75 523 ALA A N 1
ATOM 3986 C CA . ALA A 1 523 ? 18.627 -11.838 24.158 1.00 83.75 523 ALA A CA 1
ATOM 3987 C C . ALA A 1 523 ? 17.400 -11.002 24.535 1.00 83.75 523 ALA A C 1
ATOM 3989 O O . ALA A 1 523 ? 16.578 -10.638 23.694 1.00 83.75 523 ALA A O 1
ATOM 3990 N N . ARG A 1 524 ? 17.266 -10.660 25.816 1.00 85.50 524 ARG A N 1
ATOM 3991 C CA . ARG A 1 524 ? 16.268 -9.689 26.283 1.00 85.50 524 ARG A CA 1
ATOM 3992 C C . ARG A 1 524 ? 16.971 -8.579 27.042 1.00 85.50 524 ARG A C 1
ATOM 3994 O O . ARG A 1 524 ? 17.875 -8.840 27.837 1.00 85.50 524 ARG A O 1
ATOM 4001 N N . GLN A 1 525 ? 16.538 -7.351 26.796 1.00 82.69 525 GLN A N 1
ATOM 4002 C CA . GLN A 1 525 ? 17.009 -6.189 27.530 1.00 82.69 525 GLN A CA 1
ATOM 4003 C C . GLN A 1 525 ? 16.124 -5.975 28.761 1.00 82.69 525 GLN A C 1
ATOM 4005 O O . GLN A 1 525 ? 14.896 -5.935 28.653 1.00 82.69 525 GLN A O 1
ATOM 4010 N N . ALA A 1 526 ? 16.738 -5.867 29.933 1.00 74.94 526 ALA A N 1
ATOM 4011 C CA . ALA A 1 526 ? 16.056 -5.476 31.156 1.00 74.94 526 ALA A CA 1
ATOM 4012 C C . ALA A 1 526 ? 15.773 -3.963 31.158 1.00 74.94 526 ALA A C 1
ATOM 4014 O O . ALA A 1 526 ? 16.359 -3.195 30.394 1.00 74.94 526 ALA A O 1
ATOM 4015 N N . GLY A 1 527 ? 14.870 -3.518 32.038 1.00 62.34 527 GLY A N 1
ATOM 4016 C CA . GLY A 1 527 ? 14.484 -2.103 32.146 1.00 62.34 527 GLY A CA 1
ATOM 4017 C C . GLY A 1 527 ? 15.621 -1.153 32.552 1.00 62.34 527 GLY A C 1
ATOM 4018 O O . GLY A 1 527 ? 15.470 0.056 32.423 1.00 62.34 527 GLY A O 1
ATOM 4019 N N . ASP A 1 528 ? 16.754 -1.686 33.013 1.00 73.12 528 ASP A N 1
ATOM 4020 C CA . ASP A 1 528 ? 17.985 -0.953 33.332 1.00 73.12 528 ASP A CA 1
ATOM 4021 C C . ASP A 1 528 ? 18.982 -0.882 32.154 1.00 73.12 528 ASP A C 1
ATOM 4023 O O . ASP A 1 528 ? 20.084 -0.354 32.299 1.00 73.12 528 ASP A O 1
ATOM 4027 N N . GLY A 1 529 ? 18.604 -1.406 30.982 1.00 67.44 529 GLY A N 1
ATOM 4028 C CA . GLY A 1 529 ? 19.421 -1.415 29.770 1.00 67.44 529 GLY A CA 1
ATOM 4029 C C . GLY A 1 529 ? 20.395 -2.592 29.663 1.00 67.44 529 GLY A C 1
ATOM 4030 O O . GLY A 1 529 ? 21.060 -2.719 28.630 1.00 67.44 529 GLY A O 1
ATOM 4031 N N . THR A 1 530 ? 20.474 -3.468 30.671 1.00 76.06 530 THR A N 1
ATOM 4032 C CA . THR A 1 530 ? 21.343 -4.652 30.637 1.00 76.06 530 THR A CA 1
ATOM 4033 C C . THR A 1 530 ? 20.757 -5.756 29.760 1.00 76.06 530 THR A C 1
ATOM 4035 O O . THR A 1 530 ? 19.554 -6.012 29.757 1.00 76.06 530 THR A O 1
ATOM 4038 N N . TRP A 1 531 ? 21.612 -6.428 28.991 1.00 82.00 531 TRP A N 1
ATOM 4039 C CA . TRP A 1 531 ? 21.204 -7.532 28.124 1.00 82.00 531 TRP A CA 1
ATOM 4040 C C . TRP A 1 531 ? 21.465 -8.876 28.789 1.00 82.00 531 TRP A C 1
ATOM 4042 O O . TRP A 1 531 ? 22.575 -9.126 29.260 1.00 82.00 531 TRP A O 1
ATOM 4052 N N . THR A 1 532 ? 20.463 -9.753 28.772 1.00 84.12 532 THR A N 1
ATOM 4053 C CA . THR A 1 532 ? 20.530 -11.113 29.321 1.00 84.12 532 THR A CA 1
ATOM 4054 C C . THR A 1 532 ? 20.159 -12.126 28.241 1.00 84.12 532 THR A C 1
ATOM 4056 O O . THR A 1 532 ? 19.166 -11.936 27.539 1.00 84.12 532 THR A O 1
ATOM 4059 N N . CYS A 1 533 ? 20.946 -13.194 28.095 1.00 87.00 533 CYS A N 1
ATOM 4060 C CA . CYS A 1 533 ? 20.648 -14.289 27.168 1.00 87.00 533 CYS A CA 1
ATOM 4061 C C . CYS A 1 533 ? 19.712 -15.314 27.822 1.00 87.00 533 CYS A C 1
ATOM 4063 O O . CYS A 1 533 ? 19.804 -15.548 29.025 1.00 87.00 533 CYS A O 1
ATOM 4065 N N . TYR A 1 534 ? 18.843 -15.946 27.040 1.00 84.44 534 TYR A N 1
ATOM 4066 C CA . TYR A 1 534 ? 17.892 -16.954 27.504 1.00 84.44 534 TYR A CA 1
ATOM 4067 C C . TYR A 1 534 ? 17.948 -18.197 26.618 1.00 84.44 534 TYR A C 1
ATOM 4069 O O . TYR A 1 534 ? 17.940 -18.086 25.389 1.00 84.44 534 TYR A O 1
ATOM 4077 N N . GLU A 1 535 ? 17.980 -19.354 27.282 1.00 82.75 535 GLU A N 1
ATOM 4078 C CA . GLU A 1 535 ? 17.805 -20.695 26.703 1.00 82.75 535 GLU A CA 1
ATOM 4079 C C . GLU A 1 535 ? 16.355 -21.139 26.682 1.00 82.75 535 GLU A C 1
ATOM 4081 O O . GLU A 1 535 ? 15.637 -20.907 27.694 1.00 82.75 535 GLU A O 1
#

pLDDT: mean 80.69, std 16.6, range [31.03, 98.56]

Radius of gyration: 29.65 Å; chains: 1; bounding box: 88×84×63 Å

Secondary structure (DSSP, 8-state):
-EEEEEES-TT-HHHHHHHHHHHHH-HHHHHHEEEEEEEEE-TTTS-EEEEEEEEESSTHHHHHHHHHHHHHHHH----S-EEEEETTEEEEE-TTGGG-HHHHHHHHHTPPPGGGEEEEEEE----SSSPP-THHHHHHHHHHHHHH-TTTT---GGGEEEESS---HHHHHHHHHHHHHT-SSEEEEEEES-EEEETTTEEEEEPTT--SS-STTEEEHHHHHHHHHH---SEEEEEEESTTGGGGG----S---TT--TT---TTEEEEESS-TTPPP---TT-SS-HHHHHHHHHHHH-----SS--SEEEHHHHHHHHHHHHHHTTPPPPEEE--SSGGGSEEEE-TTTHHHHS--------------------SSHHHHHHHHHHHHHHTTTT--S--B-PPP-HHHHHHTTT-EEETTEEEEE--HHHHHHHHHT-SS-EEEESSSSGGGEEEE-TTS---EE---HHHHHHHHH--TT-EEES--TTSTTS-EEEEE--HHHHHHHHHT-TT-EEEE-TTS-EEEE-

Foldseek 3Di:
DKKKKFFPDLVPPVLVVLLVCLQCVQPLSVVFKDWDWDFDQPPPDRGTTIMIMIDGNADVSLLVSLVSQLVSLVVDPDQTWMWMDDLNDIDTQHSVLSPDSVSSSCSSQVAFQLAQAAEEAEEEQAAPADDGQVLRVLLSVLVLVLCCPPQWPNRDSVRYHYHHAQPDLVSLLVVQLVSLVRRQAEYEYEYADEWDQDPQQGIWAAGRHDHPVDCPRIDRPQSNLVSLLPRNHQAAEYEAQYAQQQQLDDAPPPPDPPVRRRRHDRARYKYKYQAHRHDGFADDPPDNHTLQSVLLSVCSVQFDADDPGDDQFQFQLNSLVSSQVVCVVVVHHRMDIDDNPRRRPGGYIGGSNVVVVVPDPPPPDDDDDDDDDDDDDPDPPPPVVVVVVVVVVVVVCVPDPFAAWDAFFDVQVLLVVQVFGDQPQKTKDFDQLQVLLCVVVVHNQWGWDAPDLQLQRIWIAGPVRPHTDGRDPLQVVLCVSRVDPQWGWDCPRPVRHRTIMTIDGDDRQVSLCVVVVDPPKDWDADPVRTIIITD

Sequence (535 aa):
MNISIRVTDPGDAAAHRSLLNRLLGDPYVRENSRISVESTDAEAMGTTADVIQLVLDNGFALANLALAFAQWRHQSDTVAPVVVRVGGMSTVLSLDDMADNKIVHRALSGAPDPRRSRCVLIGVSDYAQLRPLPAVEQNLRRLEEVLTDPGIWGIPRERIHKIDYPESADALEHAIALAAEDAPDALVVYYAGHGLYDAERGLLLALPNASDDSREGTVPWSRLAEVIHQAHAARRVVLLDCCYGGLALESGEAPAPPDLLGAARVEGTYMLAATQKYDEARSPDGEACTAFTGELVQVLSDGVPPGSQPSEFLSLNAIHQEVRKALAAKRRPQPQRHDPGHIGQLPHFHNVARERRTAPRQRRARPRDWLPNRSSRYLVGGAAVLILLAVALWQFGVFSTKNTPLAGVSLTEYCSSQDLKVSGEYCVHPIDLTAACRWEHGRTDLRAKLTSADPNSAICTDSAQEFAKGISKMGGYCKAKTGATDAVATLNNSSHRGTWVCQIKIDMDVACVLKYKKDDLVARQAGDGTWTCYE